Protein AF-0000000086010051 (afdb_homodimer)

Sequence (716 aa):
MVREVDLRSDTVTKPTAAMRMAMAEAVVGDDVYKEDPTANELERRLANFLGKEAAIFVPSGTMGNLSAVMAHCWTRGQEIIIGDQSHMFLYEQGGISQLAGVHVCSFPTREDGTFDLEELKEKIRPRFPESHEPSTGLICIENTNNRCGGRVLPMSYIRELCALARNNDIPVHMDGARIVNASIHCGVPVHEIIKECASISMCLSKGIGAPVGSVVAGSKDFIAKVHRCRKVLGGGMRQIGVLAAAALVALDTAEERLRIDHQRAKKFAQDICSLKSKLITTNPDVVESNMVLLNFPSPSFTSKDFVEKMAEVKKEDGAEVVVKASTWFKNRVRCVLHSDLTQEDLDYAVKKIRSVVMMVREVDLRSDTVTKPTAAMRMAMAEAVVGDDVYKEDPTANELERRLANFLGKEAAIFVPSGTMGNLSAVMAHCWTRGQEIIIGDQSHMFLYEQGGISQLAGVHVCSFPTREDGTFDLEELKEKIRPRFPESHEPSTGLICIENTNNRCGGRVLPMSYIRELCALARNNDIPVHMDGARIVNASIHCGVPVHEIIKECASISMCLSKGIGAPVGSVVAGSKDFIAKVHRCRKVLGGGMRQIGVLAAAALVALDTAEERLRIDHQRAKKFAQDICSLKSKLITTNPDVVESNMVLLNFPSPSFTSKDFVEKMAEVKKEDGAEVVVKASTWFKNRVRCVLHSDLTQEDLDYAVKKIRSVVM

Solvent-accessible surface area (backbone atoms only — not comparable to full-atom values): 34790 Å² total; per-residue (Å²): 129,72,42,77,38,73,23,55,43,30,50,61,34,67,61,48,72,68,23,24,51,33,28,43,65,38,57,64,23,26,38,74,78,70,54,12,61,34,35,51,50,40,23,53,52,48,8,59,58,50,62,34,76,25,38,44,78,29,48,10,53,58,28,26,51,47,23,48,49,37,45,59,41,73,57,83,57,25,23,34,37,33,41,60,56,31,62,72,60,67,74,31,78,44,30,52,41,69,45,54,55,32,46,79,47,70,36,72,49,44,75,55,48,47,59,63,62,70,59,46,66,69,64,64,40,50,85,78,46,60,89,92,48,55,16,49,37,34,37,43,48,47,30,28,15,64,75,47,30,25,16,51,60,54,68,68,57,53,52,52,51,40,50,56,29,55,78,67,74,28,50,33,37,32,44,21,42,41,31,65,44,33,19,62,62,70,71,44,62,48,25,70,76,44,59,74,40,52,30,38,20,36,28,32,24,36,68,34,27,14,40,51,26,14,34,32,32,16,43,57,71,53,44,54,40,26,52,55,41,32,43,48,47,13,44,56,36,32,30,50,5,35,49,28,29,17,37,53,52,24,57,76,48,22,66,65,48,46,51,52,21,29,53,49,27,34,49,50,31,45,56,55,45,68,65,68,38,82,43,49,46,48,60,43,88,64,42,48,18,34,20,41,53,36,37,30,82,34,89,89,44,40,28,66,54,50,40,54,56,35,54,41,73,46,90,83,59,79,43,65,44,30,34,43,52,34,72,40,79,89,43,13,31,42,36,21,46,41,78,77,61,48,72,66,48,50,52,52,47,50,53,48,48,46,62,72,54,96,130,74,42,76,37,74,23,55,42,29,50,61,33,68,61,49,73,66,24,24,51,32,27,41,63,37,59,63,23,27,39,76,76,69,53,12,61,33,35,50,49,40,22,52,52,48,8,59,58,50,63,35,76,25,38,43,78,31,46,9,53,58,29,27,51,48,24,48,49,38,44,60,40,74,57,83,59,26,23,35,37,33,39,60,57,30,62,70,58,66,72,31,81,42,31,51,41,69,45,54,56,32,45,80,48,70,36,72,50,45,75,54,47,47,60,60,62,71,57,46,66,70,64,62,38,50,84,79,46,60,91,90,48,54,17,48,36,34,37,45,49,47,28,28,15,62,76,49,30,26,17,49,60,55,67,68,56,54,51,51,51,39,50,56,28,55,76,66,74,28,49,33,37,32,45,22,41,41,32,65,45,33,18,62,62,69,70,44,61,51,26,70,75,46,58,75,40,51,29,38,22,35,28,31,24,34,68,36,27,13,40,52,25,14,34,31,33,15,42,58,70,53,44,54,40,26,51,55,40,33,43,47,47,12,45,56,37,32,31,49,5,37,48,27,30,17,36,52,53,24,58,77,49,21,67,64,49,45,51,52,21,28,54,48,27,34,50,50,32,45,54,54,44,68,64,69,38,81,43,50,46,47,61,44,87,62,42,48,18,34,20,39,51,38,37,30,81,34,88,90,43,40,26,66,54,50,40,55,57,36,55,41,74,46,89,83,57,80,45,65,44,30,36,43,53,34,72,42,80,89,43,12,29,41,36,22,46,40,81,78,59,48,72,66,48,50,52,53,47,51,52,48,48,45,63,72,55,96

InterPro domains:
  IPR001597 Aromatic amino acid beta-eliminating lya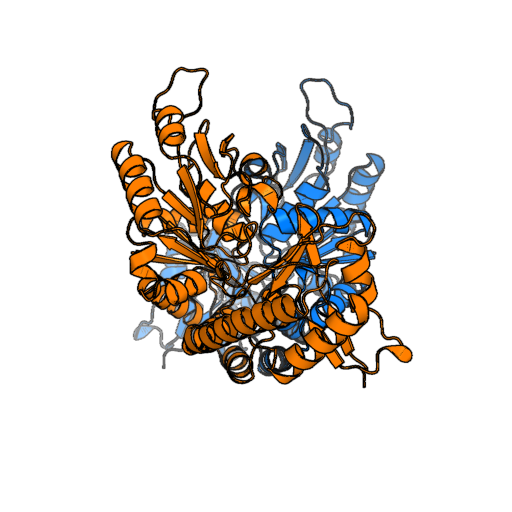se/threonine aldolase [PF01212] (6-293)
  IPR015421 Pyridoxal phosphate-dependent transferase, major domain [G3DSA:3.40.640.10] (4-253)
  IPR015422 Pyridoxal phosphate-dependent transferase, small domain [G3DSA:3.90.1150.10] (255-358)
  IPR015424 Pyridoxal phosphate-dependent transferase [SSF53383] (5-355)
  IPR023603 Low specificity L-threonine aldolase-like [NF041359] (3-354)
  IPR023603 Low specificity L-threonine aldolase-like [PIRSF017617] (3-356)

Foldseek 3Di:
DFAEAEFAAQLVFAFDPQLQVLLVPFQWFFCLVPPGVLQVVLFVVVQVLQVADTKHWFFFLLLQVLLLLLLQCVDAQEAEEEECQACNNPPNVPCSCPPSVHHYDYFHADLLQDGDVVVVLVPAAAPDHPPVHGHYREYEGEALGVQSFRHGDDLVRQVVNLVSCVVRVHAYEYAPQPLLLNCLLVVHRSNSSCVSHQKYKYHLSHLLNQNTIIMIGHYPSSVVSSSVSSVVVPRRDTTCSSSSSSSVVSNVCSNVLFVVLLVLQLVLLVLLCVLVFLQWHWDSVRSSGNKTKIAGPDPVDFLVNLQVQLQDDDPPLVHSYRYHWDAHPPRMIMGGGYNVDDSVSSVSSSSSSSVRRD/DFAEAEFAAQLVFAFDPQLQVLLVPFQWFFCLVPPGVLQVVLFVVVQVLQVAATKHWFFFLLLQVLLLLLLQCVDAQEAEEEECQACNNPPNVPCSCPPSVHHYDYFHADLLQDGDVVVVLVPAAAPDHPPVHGHYREYEGEALGVQSFRHGDDLVRQVVNLVSCVVRVHAYEYAPQPLLLNCLLVVHRSNSSCVSHQKYKYHLSHLLNQNTIIMIGHYPSSVVSSSVSSVVVPRRDTTCSSSSSSSVVSNVCSNVLFVVLLVLQLVLLVLLCVLVFLQWHWDSVRSSGNKTKIAGPDPVDFLVNLQVQLQDDDPPLVHSYRYHWDAHPPRMIMGGGYNVDDSVSSVSSSSSSSVRRD

Organism: Nephila pilipes (NCBI:txid299642)

Structure (mmCIF, N/CA/C/O backbone):
data_AF-0000000086010051-model_v1
#
loop_
_entity.id
_entity.type
_entity.pdbx_description
1 polymer 'Probable low-specificity L-threonine aldolase 2'
#
loop_
_atom_site.group_PDB
_atom_site.id
_atom_site.type_symbol
_atom_site.label_atom_id
_atom_site.label_alt_id
_atom_site.label_comp_id
_atom_site.label_asym_id
_atom_site.label_entity_id
_atom_site.label_seq_id
_atom_site.pdbx_PDB_ins_code
_atom_site.Cartn_x
_atom_site.Cartn_y
_atom_site.Cartn_z
_atom_site.occupancy
_atom_site.B_iso_or_equiv
_atom_site.auth_seq_id
_atom_site.auth_comp_id
_atom_site.auth_asym_id
_atom_site.auth_atom_id
_atom_site.pdbx_PDB_model_num
ATOM 1 N N . MET A 1 1 ? 15.922 -6.039 -34.5 1 71.19 1 MET A N 1
ATOM 2 C CA . MET A 1 1 ? 15.633 -5.867 -33.094 1 71.19 1 MET A CA 1
ATOM 3 C C . MET A 1 1 ? 15.359 -7.215 -32.406 1 71.19 1 MET A C 1
ATOM 5 O O . MET A 1 1 ? 14.672 -8.062 -33 1 71.19 1 MET A O 1
ATOM 9 N N . VAL A 1 2 ? 16.031 -7.461 -31.297 1 87.19 2 VAL A N 1
ATOM 10 C CA . VAL A 1 2 ? 15.93 -8.742 -30.609 1 87.19 2 VAL A CA 1
ATOM 11 C C . VAL A 1 2 ? 14.555 -8.867 -29.953 1 87.19 2 VAL A C 1
ATOM 13 O O . VAL A 1 2 ? 14.102 -7.941 -29.266 1 87.19 2 VAL A O 1
ATOM 16 N N . ARG A 1 3 ? 13.883 -9.93 -30.406 1 91.62 3 ARG A N 1
ATOM 17 C CA . ARG A 1 3 ? 12.57 -10.188 -29.812 1 91.62 3 ARG A CA 1
ATOM 18 C C . ARG A 1 3 ? 12.695 -10.625 -28.359 1 91.62 3 ARG A C 1
ATOM 20 O O . ARG A 1 3 ? 13.562 -11.43 -28.016 1 91.62 3 ARG A O 1
ATOM 27 N N . GLU A 1 4 ? 11.859 -10 -27.484 1 94.75 4 GLU A N 1
ATOM 28 C CA . GLU A 1 4 ? 11.836 -10.375 -26.078 1 94.75 4 GLU A CA 1
ATOM 29 C C . GLU A 1 4 ? 10.531 -11.07 -25.719 1 94.75 4 GLU A C 1
ATOM 31 O O . GLU A 1 4 ? 9.445 -10.57 -26.016 1 94.75 4 GLU A O 1
ATOM 36 N N . VAL A 1 5 ? 10.617 -12.258 -25.219 1 97.25 5 VAL A N 1
ATOM 37 C CA . VAL A 1 5 ? 9.492 -13.031 -24.719 1 97.25 5 VAL A CA 1
ATOM 38 C C . VAL A 1 5 ? 9.617 -13.195 -23.203 1 97.25 5 VAL A C 1
ATOM 40 O O . VAL A 1 5 ? 10.484 -13.922 -22.719 1 97.25 5 VAL A O 1
ATOM 43 N N . ASP A 1 6 ? 8.758 -12.516 -22.453 1 97.69 6 ASP A N 1
ATOM 44 C CA . ASP A 1 6 ? 8.828 -12.531 -20.984 1 97.69 6 ASP A CA 1
ATOM 45 C C . ASP A 1 6 ? 7.836 -13.539 -20.406 1 97.69 6 ASP A C 1
ATOM 47 O O . ASP A 1 6 ? 6.625 -13.305 -20.422 1 97.69 6 ASP A O 1
ATOM 51 N N . LEU A 1 7 ? 8.359 -14.641 -19.859 1 98.19 7 LEU A N 1
ATOM 52 C CA . LEU A 1 7 ? 7.527 -15.703 -19.312 1 98.19 7 LEU A CA 1
ATOM 53 C C . LEU A 1 7 ? 7.648 -15.742 -17.781 1 98.19 7 LEU A C 1
ATOM 55 O O . LEU A 1 7 ? 7.219 -16.719 -17.156 1 98.19 7 LEU A O 1
ATOM 59 N N . ARG A 1 8 ? 8.219 -14.797 -17.188 1 97.25 8 ARG A N 1
ATOM 60 C CA . ARG A 1 8 ? 8.531 -14.805 -15.766 1 97.25 8 ARG A CA 1
ATOM 61 C C . ARG A 1 8 ? 7.25 -14.766 -14.93 1 97.25 8 ARG A C 1
ATOM 63 O O . ARG A 1 8 ? 7.16 -15.43 -13.898 1 97.25 8 ARG A O 1
ATOM 70 N N . SER A 1 9 ? 6.273 -13.828 -15.305 1 97.5 9 SER A N 1
ATOM 71 C CA . SER A 1 9 ? 5.078 -13.594 -14.5 1 97.5 9 SER A CA 1
ATOM 72 C C . SER A 1 9 ? 4.004 -12.867 -15.305 1 97.5 9 SER A C 1
ATOM 74 O O . SER A 1 9 ? 4.316 -12.125 -16.234 1 97.5 9 SER A O 1
ATOM 76 N N . ASP A 1 10 ? 2.795 -13.078 -14.891 1 97.12 10 ASP A N 1
ATOM 77 C CA . ASP A 1 10 ? 1.71 -12.328 -15.516 1 97.12 10 ASP A CA 1
ATOM 78 C C . ASP A 1 10 ? 1.608 -10.922 -14.938 1 97.12 10 ASP A C 1
ATOM 80 O O . ASP A 1 10 ? 0.828 -10.102 -15.422 1 97.12 10 ASP A O 1
ATOM 84 N N . THR A 1 11 ? 2.424 -10.539 -13.969 1 95.44 11 THR A N 1
ATOM 85 C CA . THR A 1 11 ? 2.49 -9.195 -13.422 1 95.44 11 THR A CA 1
ATOM 86 C C . THR A 1 11 ? 3.182 -8.242 -14.391 1 95.44 11 THR A C 1
ATOM 88 O O . THR A 1 11 ? 3.109 -7.023 -14.234 1 95.44 11 THR A O 1
ATOM 91 N N . VAL A 1 12 ? 3.807 -8.75 -15.43 1 95.75 12 VAL A N 1
ATOM 92 C CA . VAL A 1 12 ? 4.539 -7.906 -16.375 1 95.75 12 VAL A CA 1
ATOM 93 C C . VAL A 1 12 ? 3.584 -7.359 -17.422 1 95.75 12 VAL A C 1
ATOM 95 O O . VAL A 1 12 ? 3.951 -6.473 -18.203 1 95.75 12 VAL A O 1
ATOM 98 N N . THR A 1 13 ? 2.355 -7.895 -17.406 1 96 13 THR A N 1
ATOM 99 C CA . THR A 1 13 ? 1.363 -7.434 -18.375 1 96 13 THR A CA 1
ATOM 100 C C . THR A 1 13 ? 1.133 -5.934 -18.25 1 96 13 THR A C 1
ATOM 102 O O . THR A 1 13 ? 0.896 -5.43 -17.141 1 96 13 THR A O 1
ATOM 105 N N . LYS A 1 14 ? 1.181 -5.25 -19.312 1 96.56 14 LYS A N 1
ATOM 106 C CA . LYS A 1 14 ? 0.982 -3.801 -19.297 1 96.56 14 LYS A CA 1
ATOM 107 C C . LYS A 1 14 ? -0.484 -3.445 -19.531 1 96.56 14 LYS A C 1
ATOM 109 O O . LYS A 1 14 ? -1.213 -4.188 -20.188 1 96.56 14 LYS A O 1
ATOM 114 N N . PRO A 1 15 ? -0.908 -2.301 -18.938 1 96.62 15 PRO A N 1
ATOM 115 C CA . PRO A 1 15 ? -2.299 -1.902 -19.172 1 96.62 15 PRO A CA 1
ATOM 116 C C . PRO A 1 15 ? -2.604 -1.623 -20.641 1 96.62 15 PRO A C 1
ATOM 118 O O . PRO A 1 15 ? -1.769 -1.057 -21.344 1 96.62 15 PRO A O 1
ATOM 121 N N . THR A 1 16 ? -3.791 -2.006 -21.094 1 96.94 16 THR A N 1
ATOM 122 C CA . THR A 1 16 ? -4.238 -1.788 -22.469 1 96.94 16 THR A CA 1
ATOM 123 C C . THR A 1 16 ? -4.539 -0.312 -22.703 1 96.94 16 THR A C 1
ATOM 125 O O . THR A 1 16 ? -4.602 0.478 -21.766 1 96.94 16 THR A O 1
ATOM 128 N N . ALA A 1 17 ? -4.746 0.006 -24 1 97.12 17 ALA A N 1
ATOM 129 C CA . ALA A 1 17 ? -5.125 1.373 -24.344 1 97.12 17 ALA A CA 1
ATOM 130 C C . ALA A 1 17 ? -6.43 1.771 -23.656 1 97.12 17 ALA A C 1
ATOM 132 O O . ALA A 1 17 ? -6.578 2.91 -23.203 1 97.12 17 ALA A O 1
ATOM 133 N N . ALA A 1 18 ? -7.359 0.844 -23.609 1 97.88 18 ALA A N 1
ATOM 134 C CA . ALA A 1 18 ? -8.648 1.113 -22.969 1 97.88 18 ALA A CA 1
ATOM 135 C C . ALA A 1 18 ? -8.469 1.375 -21.469 1 97.88 18 ALA A C 1
ATOM 137 O O . ALA A 1 18 ? -9.125 2.258 -20.906 1 97.88 18 ALA A O 1
ATOM 138 N N . MET A 1 19 ? -7.668 0.617 -20.812 1 97.81 19 MET A N 1
ATOM 139 C CA . MET A 1 19 ? -7.379 0.825 -19.406 1 97.81 19 MET A CA 1
ATOM 140 C C . MET A 1 19 ? -6.734 2.188 -19.172 1 97.81 19 MET A C 1
ATOM 142 O O . MET A 1 19 ? -7.086 2.895 -18.234 1 97.81 19 MET A O 1
ATOM 146 N N . ARG A 1 20 ? -5.738 2.498 -20.062 1 98.06 20 ARG A N 1
ATOM 147 C CA . ARG A 1 20 ? -5.027 3.768 -19.969 1 98.06 20 ARG A CA 1
ATOM 148 C C . ARG A 1 20 ? -5.988 4.945 -20.109 1 98.06 20 ARG A C 1
ATOM 150 O O . ARG A 1 20 ? -5.914 5.914 -19.359 1 98.06 20 ARG A O 1
ATOM 157 N N . MET A 1 21 ? -6.875 4.898 -21.031 1 98.06 21 MET A N 1
ATOM 158 C CA . MET A 1 21 ? -7.871 5.945 -21.234 1 98.06 21 MET A CA 1
ATOM 159 C C . MET A 1 21 ? -8.812 6.039 -20.047 1 98.06 21 MET A C 1
ATOM 161 O O . MET A 1 21 ? -9.18 7.141 -19.625 1 98.06 21 MET A O 1
ATOM 165 N N . ALA A 1 22 ? -9.234 4.906 -19.516 1 98.19 22 ALA A N 1
ATOM 166 C CA . ALA A 1 22 ? -10.109 4.887 -18.344 1 98.19 22 ALA A CA 1
ATOM 167 C C . ALA A 1 22 ? -9.453 5.582 -17.156 1 98.19 22 ALA A C 1
ATOM 169 O O . ALA A 1 22 ? -10.117 6.301 -16.406 1 98.19 22 ALA A O 1
ATOM 170 N N . MET A 1 23 ? -8.18 5.379 -16.969 1 97.81 23 MET A N 1
ATOM 171 C CA . MET A 1 23 ? -7.445 6.035 -15.898 1 97.81 23 MET A CA 1
ATOM 172 C C . MET A 1 23 ? -7.465 7.551 -16.062 1 97.81 23 MET A C 1
ATOM 174 O O . MET A 1 23 ? -7.699 8.289 -15.109 1 97.81 23 MET A O 1
ATOM 178 N N . ALA A 1 24 ? -7.234 7.965 -17.281 1 97.31 24 ALA A N 1
ATOM 179 C CA . ALA A 1 24 ? -7.152 9.398 -17.578 1 97.31 24 ALA A CA 1
ATOM 180 C C . ALA A 1 24 ? -8.492 10.086 -17.344 1 97.31 24 ALA A C 1
ATOM 182 O O . ALA A 1 24 ? -8.539 11.242 -16.922 1 97.31 24 ALA A O 1
ATOM 183 N N . GLU A 1 25 ? -9.555 9.352 -17.484 1 97.56 25 GLU A N 1
ATOM 184 C CA . GLU A 1 25 ? -10.883 9.961 -17.484 1 97.56 25 GLU A CA 1
ATOM 185 C C . GLU A 1 25 ? -11.617 9.664 -16.172 1 97.56 25 GLU A C 1
ATOM 187 O O . GLU A 1 25 ? -12.734 10.133 -15.961 1 97.56 25 GLU A O 1
ATOM 192 N N . ALA A 1 26 ? -11.016 8.961 -15.352 1 97.88 26 ALA A N 1
ATOM 193 C CA . ALA A 1 26 ? -11.672 8.469 -14.148 1 97.88 26 ALA A CA 1
ATOM 194 C C . ALA A 1 26 ? -12.234 9.625 -13.328 1 97.88 26 ALA A C 1
ATOM 196 O O . ALA A 1 26 ? -11.555 10.633 -13.109 1 97.88 26 ALA A O 1
ATOM 197 N N . VAL A 1 27 ? -13.5 9.523 -12.898 1 97.75 27 VAL A N 1
ATOM 198 C CA . VAL A 1 27 ? -14.031 10.414 -11.867 1 97.75 27 VAL A CA 1
ATOM 199 C C . VAL A 1 27 ? -13.5 10 -10.5 1 97.75 27 VAL A C 1
ATOM 201 O O . VAL A 1 27 ? -13.68 8.859 -10.07 1 97.75 27 VAL A O 1
ATOM 204 N N . VAL A 1 28 ? -12.828 10.977 -9.852 1 97.19 28 VAL A N 1
ATOM 205 C CA . VAL A 1 28 ? -12.125 10.586 -8.633 1 97.19 28 VAL A CA 1
ATOM 206 C C . VAL A 1 28 ? -12.594 11.445 -7.461 1 97.19 28 VAL A C 1
ATOM 208 O O . VAL A 1 28 ? -13.273 12.453 -7.656 1 97.19 28 VAL A O 1
ATOM 211 N N . GLY A 1 29 ? -12.367 11.008 -6.281 1 95.19 29 GLY A N 1
ATOM 212 C CA . GLY A 1 29 ? -12.461 11.633 -4.973 1 95.19 29 GLY A CA 1
ATOM 213 C C . GLY A 1 29 ? -11.492 11.047 -3.961 1 95.19 29 GLY A C 1
ATOM 214 O O . GLY A 1 29 ? -10.617 10.258 -4.32 1 95.19 29 GLY A O 1
ATOM 215 N N . ASP A 1 30 ? -11.609 11.5 -2.785 1 94.62 30 ASP A N 1
ATOM 216 C CA . ASP A 1 30 ? -10.742 10.984 -1.73 1 94.62 30 ASP A CA 1
ATOM 217 C C . ASP A 1 30 ? -11.289 9.68 -1.158 1 94.62 30 ASP A C 1
ATOM 219 O O . ASP A 1 30 ? -12.312 9.68 -0.463 1 94.62 30 ASP A O 1
ATOM 223 N N . ASP A 1 31 ? -10.539 8.602 -1.37 1 94.94 31 ASP A N 1
ATOM 224 C CA . ASP A 1 31 ? -10.977 7.277 -0.954 1 94.94 31 ASP A CA 1
ATOM 225 C C . ASP A 1 31 ? -10.93 7.133 0.566 1 94.94 31 ASP A C 1
ATOM 227 O O . ASP A 1 31 ? -11.711 6.375 1.148 1 94.94 31 ASP A O 1
ATOM 231 N N . VAL A 1 32 ? -9.984 7.781 1.217 1 92.19 32 VAL A N 1
ATOM 232 C CA . VAL A 1 32 ? -9.906 7.711 2.672 1 92.19 32 VAL A CA 1
ATOM 233 C C . VAL A 1 32 ? -11.195 8.258 3.287 1 92.19 32 VAL A C 1
ATOM 235 O O . VAL A 1 32 ? -11.648 7.762 4.32 1 92.19 32 VAL A O 1
ATOM 238 N N . TYR A 1 33 ? -11.852 9.242 2.604 1 91.69 33 TYR A N 1
ATOM 239 C CA . TYR A 1 33 ? -13.164 9.75 3.002 1 91.69 33 TYR A CA 1
ATOM 240 C C . TYR A 1 33 ? -14.281 8.875 2.443 1 91.69 33 TYR A C 1
ATOM 242 O O . TYR A 1 33 ? -15.461 9.148 2.666 1 91.69 33 TYR A O 1
ATOM 250 N N . LYS A 1 34 ? -13.914 7.828 1.683 1 94.56 34 LYS A N 1
ATOM 251 C CA . LYS A 1 34 ? -14.852 6.961 0.971 1 94.56 34 LYS A CA 1
ATOM 252 C C . LYS A 1 34 ? -15.711 7.758 -0.001 1 94.56 34 LYS A C 1
ATOM 254 O O . LYS A 1 34 ? -16.906 7.488 -0.149 1 94.56 34 LYS A O 1
ATOM 259 N N . GLU A 1 35 ? -15.117 8.781 -0.623 1 95.81 35 GLU A N 1
ATOM 260 C CA . GLU A 1 35 ? -15.828 9.68 -1.531 1 95.81 35 GLU A CA 1
ATOM 261 C C . GLU A 1 35 ? -15.312 9.531 -2.963 1 95.81 35 GLU A C 1
ATOM 263 O O . GLU A 1 35 ? -15.57 10.391 -3.811 1 95.81 35 GLU A O 1
ATOM 268 N N . ASP A 1 36 ? -14.555 8.516 -3.268 1 97.62 36 ASP A N 1
ATOM 269 C CA . ASP A 1 36 ? -14.141 8.219 -4.633 1 97.62 36 ASP A CA 1
ATOM 270 C C . ASP A 1 36 ? -15.164 7.34 -5.344 1 97.62 36 ASP A C 1
ATOM 272 O O . ASP A 1 36 ? -15.258 6.141 -5.066 1 97.62 36 ASP A O 1
ATOM 276 N N . PRO A 1 37 ? -15.891 7.863 -6.203 1 97.81 37 PRO A N 1
ATOM 277 C CA . PRO A 1 37 ? -17 7.102 -6.777 1 97.81 37 PRO A CA 1
ATOM 278 C C . PRO A 1 37 ? -16.531 5.926 -7.633 1 97.81 37 PRO A C 1
ATOM 280 O O . PRO A 1 37 ? -17.188 4.879 -7.664 1 97.81 37 PRO A O 1
ATOM 283 N N . THR A 1 38 ? -15.438 6.094 -8.336 1 98.5 38 THR A N 1
ATOM 284 C CA . THR A 1 38 ? -14.922 5.02 -9.18 1 98.5 38 THR A CA 1
ATOM 285 C C . THR A 1 38 ? -14.406 3.859 -8.336 1 98.5 38 THR A C 1
ATOM 287 O O . THR A 1 38 ? -14.641 2.693 -8.664 1 98.5 38 THR A O 1
ATOM 290 N N . ALA A 1 39 ? -13.719 4.184 -7.242 1 98.31 39 ALA A N 1
ATOM 291 C CA . ALA A 1 39 ? -13.281 3.15 -6.309 1 98.31 39 ALA A CA 1
ATOM 292 C C . ALA A 1 39 ? -14.477 2.41 -5.715 1 98.31 39 ALA A C 1
ATOM 294 O O . ALA A 1 39 ? -14.461 1.181 -5.605 1 98.31 39 ALA A O 1
ATOM 295 N N . ASN A 1 40 ? -15.453 3.148 -5.328 1 98.56 40 ASN A N 1
ATOM 296 C CA . ASN A 1 40 ? -16.656 2.555 -4.758 1 98.56 40 ASN A CA 1
ATOM 297 C C . ASN A 1 40 ? -17.344 1.62 -5.746 1 98.56 40 ASN A C 1
ATOM 299 O O . ASN A 1 40 ? -17.844 0.56 -5.363 1 98.56 40 ASN A O 1
ATOM 303 N N . GLU A 1 41 ? -17.391 2.035 -6.957 1 98.62 41 GLU A N 1
ATOM 304 C CA . GLU A 1 41 ? -17.984 1.201 -7.992 1 98.62 41 GLU A CA 1
ATOM 305 C C . GLU A 1 41 ? -17.203 -0.097 -8.18 1 98.62 41 GLU A C 1
ATOM 307 O O . GLU A 1 41 ? -17.797 -1.169 -8.328 1 98.62 41 GLU A O 1
ATOM 312 N N . LEU A 1 42 ? -15.922 -0.017 -8.195 1 98.75 42 LEU A N 1
ATOM 313 C CA . LEU A 1 42 ? -15.102 -1.219 -8.32 1 98.75 42 LEU A CA 1
ATOM 314 C C . LEU A 1 42 ? -15.375 -2.182 -7.168 1 98.75 42 LEU A C 1
ATOM 316 O O . LEU A 1 42 ? -15.539 -3.385 -7.383 1 98.75 42 LEU A O 1
ATOM 320 N N . GLU A 1 43 ? -15.375 -1.646 -5.941 1 98.75 43 GLU A N 1
ATOM 321 C CA . GLU A 1 43 ? -15.609 -2.475 -4.762 1 98.75 43 GLU A CA 1
ATOM 322 C C . GLU A 1 43 ? -16.969 -3.145 -4.816 1 98.75 43 GLU A C 1
ATOM 324 O O . GLU A 1 43 ? -17.109 -4.324 -4.484 1 98.75 43 GLU A O 1
ATOM 329 N N . ARG A 1 44 ? -17.938 -2.4 -5.227 1 98.62 44 ARG A N 1
ATOM 330 C CA . ARG A 1 44 ? -19.281 -2.955 -5.367 1 98.62 44 ARG A CA 1
ATOM 331 C C . ARG A 1 44 ? -19.297 -4.086 -6.391 1 98.62 44 ARG A C 1
ATOM 333 O O . ARG A 1 44 ? -19.844 -5.16 -6.125 1 98.62 44 ARG A O 1
ATOM 340 N N . ARG A 1 45 ? -18.766 -3.895 -7.52 1 98.62 45 ARG A N 1
ATOM 341 C CA . ARG A 1 45 ? -18.75 -4.883 -8.586 1 98.62 45 ARG A CA 1
ATOM 342 C C . ARG A 1 45 ? -17.984 -6.137 -8.164 1 98.62 45 ARG A C 1
ATOM 344 O O . ARG A 1 45 ? -18.391 -7.254 -8.508 1 98.62 45 ARG A O 1
ATOM 351 N N . LEU A 1 46 ? -16.938 -5.945 -7.512 1 98.75 46 LEU A N 1
ATOM 352 C CA . LEU A 1 46 ? -16.109 -7.086 -7.125 1 98.75 46 LEU A CA 1
ATOM 353 C C . LEU A 1 46 ? -16.781 -7.879 -6.004 1 98.75 46 LEU A C 1
ATOM 355 O O . LEU A 1 46 ? -16.641 -9.102 -5.941 1 98.75 46 LEU A O 1
ATOM 359 N N . ALA A 1 47 ? -17.422 -7.152 -5.059 1 98.81 47 ALA A N 1
ATOM 360 C CA . ALA A 1 47 ? -18.203 -7.875 -4.062 1 98.81 47 ALA A CA 1
ATOM 361 C C . ALA A 1 47 ? -19.219 -8.805 -4.727 1 98.81 47 ALA A C 1
ATOM 363 O O . ALA A 1 47 ? -19.344 -9.969 -4.348 1 98.81 47 ALA A O 1
ATOM 364 N N . ASN A 1 48 ? -19.891 -8.305 -5.742 1 98.56 48 ASN A N 1
ATOM 365 C CA . ASN A 1 48 ? -20.859 -9.094 -6.477 1 98.56 48 ASN A CA 1
ATOM 366 C C . ASN A 1 48 ? -20.203 -10.227 -7.254 1 98.56 48 ASN A C 1
ATOM 368 O O . ASN A 1 48 ? -20.688 -11.359 -7.238 1 98.56 48 ASN A O 1
ATOM 372 N N . PHE A 1 49 ? -19.188 -9.945 -7.938 1 98.44 49 PHE A N 1
ATOM 373 C CA . PHE A 1 49 ? -18.438 -10.898 -8.742 1 98.44 49 PHE A CA 1
ATOM 374 C C . PHE A 1 49 ? -17.969 -12.078 -7.895 1 98.44 49 PHE A C 1
ATOM 376 O O . PHE A 1 49 ? -18 -13.227 -8.344 1 98.44 49 PHE A O 1
ATOM 383 N N . LEU A 1 50 ? -17.562 -11.781 -6.621 1 98.69 50 LEU A N 1
ATOM 384 C CA . LEU A 1 50 ? -17 -12.789 -5.723 1 98.69 50 LEU A CA 1
ATOM 385 C C . LEU A 1 50 ? -18.078 -13.391 -4.836 1 98.69 50 LEU A C 1
ATOM 387 O O . LEU A 1 50 ? -17.812 -14.32 -4.07 1 98.69 50 LEU A O 1
ATOM 391 N N . GLY A 1 51 ? -19.281 -12.883 -4.945 1 98.5 51 GLY A N 1
ATOM 392 C CA . GLY A 1 51 ? -20.391 -13.406 -4.168 1 98.5 51 GLY A CA 1
ATOM 393 C C . GLY A 1 51 ? -20.266 -13.125 -2.682 1 98.5 51 GLY A C 1
ATOM 394 O O . GLY A 1 51 ? -20.594 -13.977 -1.852 1 98.5 51 GLY A O 1
ATOM 395 N N . LYS A 1 52 ? -19.719 -12.016 -2.322 1 98.88 52 LYS A N 1
ATOM 396 C CA . LYS A 1 52 ? -19.562 -11.609 -0.93 1 98.88 52 LYS A CA 1
ATOM 397 C C . LYS A 1 52 ? -20.328 -10.328 -0.632 1 98.88 52 LYS A C 1
ATOM 399 O O . LYS A 1 52 ? -20.797 -9.648 -1.551 1 98.88 52 LYS A O 1
ATOM 404 N N . GLU A 1 53 ? -20.469 -9.977 0.604 1 98.81 53 GLU A N 1
ATOM 405 C CA . GLU A 1 53 ? -21.281 -8.828 1.01 1 98.81 53 GLU A CA 1
ATOM 406 C C . GLU A 1 53 ? -20.562 -7.512 0.691 1 98.81 53 GLU A C 1
ATOM 408 O O . GLU A 1 53 ? -21.219 -6.516 0.359 1 98.81 53 GLU A O 1
ATOM 413 N N . ALA A 1 54 ? -19.281 -7.496 0.83 1 98.88 54 ALA A N 1
ATOM 414 C CA . ALA A 1 54 ? -18.484 -6.277 0.646 1 98.88 54 ALA A CA 1
ATOM 415 C C . ALA A 1 54 ? -17.078 -6.609 0.178 1 98.88 54 ALA A C 1
ATOM 417 O O . ALA A 1 54 ? -16.609 -7.746 0.318 1 98.88 54 ALA A O 1
ATOM 418 N N . ALA A 1 55 ? -16.484 -5.676 -0.401 1 98.88 55 ALA A N 1
ATOM 419 C CA . ALA A 1 55 ? -15.094 -5.762 -0.846 1 98.88 55 ALA A CA 1
ATOM 420 C C . ALA A 1 55 ? -14.367 -4.441 -0.63 1 98.88 55 ALA A C 1
ATOM 422 O O . ALA A 1 55 ? -14.992 -3.389 -0.506 1 98.88 55 ALA A O 1
ATOM 423 N N . ILE A 1 56 ? -13.062 -4.496 -0.578 1 98.88 56 ILE A N 1
ATOM 424 C CA . ILE A 1 56 ? -12.258 -3.291 -0.391 1 98.88 56 ILE A CA 1
ATOM 425 C C . ILE A 1 56 ? -10.969 -3.396 -1.201 1 98.88 56 ILE A C 1
ATOM 427 O O . ILE A 1 56 ? -10.359 -4.465 -1.271 1 98.88 56 ILE A O 1
ATOM 431 N N . PHE A 1 57 ? -10.625 -2.303 -1.877 1 98.81 57 PHE A N 1
ATOM 432 C CA . PHE A 1 57 ? -9.391 -2.203 -2.643 1 98.81 57 PHE A CA 1
ATOM 433 C C . PHE A 1 57 ? -8.188 -2.066 -1.715 1 98.81 57 PHE A C 1
ATOM 435 O O . PHE A 1 57 ? -8.234 -1.321 -0.733 1 98.81 57 PHE A O 1
ATOM 442 N N . VAL A 1 58 ? -7.113 -2.811 -1.974 1 98.81 58 VAL A N 1
ATOM 443 C CA . VAL A 1 58 ? -5.844 -2.699 -1.257 1 98.81 58 VAL A CA 1
ATOM 444 C C . VAL A 1 58 ? -4.695 -2.594 -2.254 1 98.81 58 VAL A C 1
ATOM 446 O O . VAL A 1 58 ? -4.828 -2.994 -3.412 1 98.81 58 VAL A O 1
ATOM 449 N N . PRO A 1 59 ? -3.557 -2.086 -1.834 1 98.44 59 PRO A N 1
ATOM 450 C CA . PRO A 1 59 ? -2.455 -1.827 -2.766 1 98.44 59 PRO A CA 1
ATOM 451 C C . PRO A 1 59 ? -1.891 -3.105 -3.381 1 98.44 59 PRO A C 1
ATOM 453 O O . PRO A 1 59 ? -1.363 -3.078 -4.496 1 98.44 59 PRO A O 1
ATOM 456 N N . SER A 1 60 ? -1.904 -4.223 -2.666 1 98.5 60 SER A N 1
ATOM 457 C CA . SER A 1 60 ? -1.24 -5.434 -3.141 1 98.5 60 SER A CA 1
ATOM 458 C C . SER A 1 60 ? -1.892 -6.684 -2.562 1 98.5 60 SER A C 1
ATOM 460 O O . SER A 1 60 ? -2.691 -6.602 -1.629 1 98.5 60 SER A O 1
ATOM 462 N N . GLY A 1 61 ? -1.524 -7.789 -3.178 1 98.31 61 GLY A N 1
ATOM 463 C CA . GLY A 1 61 ? -1.976 -9.062 -2.645 1 98.31 61 GLY A CA 1
ATOM 464 C C . GLY A 1 61 ? -1.425 -9.359 -1.263 1 98.31 61 GLY A C 1
ATOM 465 O O . GLY A 1 61 ? -2.121 -9.93 -0.421 1 98.31 61 GLY A O 1
ATOM 466 N N . THR A 1 62 ? -0.174 -8.992 -1.03 1 98.44 62 THR A N 1
ATOM 467 C CA . THR A 1 62 ? 0.445 -9.195 0.276 1 98.44 62 THR A CA 1
ATOM 468 C C . THR A 1 62 ? -0.354 -8.484 1.366 1 98.44 62 THR A C 1
ATOM 470 O O . THR A 1 62 ? -0.642 -9.078 2.412 1 98.44 62 THR A O 1
ATOM 473 N N . MET A 1 63 ? -0.738 -7.254 1.125 1 98.75 63 MET A N 1
ATOM 474 C CA . MET A 1 63 ? -1.537 -6.551 2.123 1 98.75 63 MET A CA 1
ATOM 475 C C . MET A 1 63 ? -2.92 -7.18 2.258 1 98.75 63 MET A C 1
ATOM 477 O O . MET A 1 63 ? -3.48 -7.223 3.354 1 98.75 63 MET A O 1
ATOM 481 N N . GLY A 1 64 ? -3.475 -7.586 1.109 1 98.81 64 GLY A N 1
ATOM 482 C CA . GLY A 1 64 ? -4.773 -8.234 1.166 1 98.81 64 GLY A CA 1
ATOM 483 C C . GLY A 1 64 ? -4.805 -9.43 2.102 1 98.81 64 GLY A C 1
ATOM 484 O O . GLY A 1 64 ? -5.668 -9.516 2.977 1 98.81 64 GLY A O 1
ATOM 485 N N . ASN A 1 65 ? -3.854 -10.32 1.97 1 98.81 65 ASN A N 1
ATOM 486 C CA . ASN A 1 65 ? -3.773 -11.508 2.812 1 98.81 65 ASN A CA 1
ATOM 487 C C . ASN A 1 65 ? -3.449 -11.148 4.262 1 98.81 65 ASN A C 1
ATOM 489 O O . ASN A 1 65 ? -4.055 -11.688 5.188 1 98.81 65 ASN A O 1
ATOM 493 N N . LEU A 1 66 ? -2.492 -10.242 4.449 1 98.81 66 LEU A N 1
ATOM 494 C CA . LEU A 1 66 ? -2.082 -9.859 5.793 1 98.81 66 LEU A CA 1
ATOM 495 C C . LEU A 1 66 ? -3.242 -9.219 6.555 1 98.81 66 LEU A C 1
ATOM 497 O O . LEU A 1 66 ? -3.488 -9.555 7.715 1 98.81 66 LEU A O 1
ATOM 501 N N . SER A 1 67 ? -3.953 -8.297 5.883 1 98.81 67 SER A N 1
ATOM 502 C CA . SER A 1 67 ? -5.078 -7.629 6.531 1 98.81 67 SER A CA 1
ATOM 503 C C . SER A 1 67 ? -6.207 -8.609 6.824 1 98.81 67 SER A C 1
ATOM 505 O O . SER A 1 67 ? -6.914 -8.469 7.824 1 98.81 67 SER A O 1
ATOM 507 N N . ALA A 1 68 ? -6.387 -9.602 5.961 1 98.88 68 ALA A N 1
ATOM 508 C CA . ALA A 1 68 ? -7.391 -10.633 6.211 1 98.88 68 ALA A CA 1
ATOM 509 C C . ALA A 1 68 ? -7.051 -11.438 7.457 1 98.88 68 ALA A C 1
ATOM 511 O O . ALA A 1 68 ? -7.918 -11.703 8.297 1 98.88 68 ALA A O 1
ATOM 512 N N . VAL A 1 69 ? -5.797 -11.836 7.574 1 98.81 69 VAL A N 1
ATOM 513 C CA . VAL A 1 69 ? -5.359 -12.586 8.75 1 98.81 69 VAL A CA 1
ATOM 514 C C . VAL A 1 69 ? -5.566 -11.742 10.008 1 98.81 69 VAL A C 1
ATOM 516 O O . VAL A 1 69 ? -6.094 -12.227 11.008 1 98.81 69 VAL A O 1
ATOM 519 N N . MET A 1 70 ? -5.152 -10.477 9.938 1 98.62 70 MET A N 1
ATOM 520 C CA . MET A 1 70 ? -5.301 -9.578 11.078 1 98.62 70 MET A CA 1
ATOM 521 C C . MET A 1 70 ? -6.77 -9.422 11.461 1 98.62 70 MET A C 1
ATOM 523 O O . MET A 1 70 ? -7.102 -9.383 12.648 1 98.62 70 MET A O 1
ATOM 527 N N . ALA A 1 71 ? -7.609 -9.344 10.469 1 98.69 71 ALA A N 1
ATOM 528 C CA . ALA A 1 71 ? -9.031 -9.109 10.703 1 98.69 71 ALA A CA 1
ATOM 529 C C . ALA A 1 71 ? -9.703 -10.344 11.297 1 98.69 71 ALA A C 1
ATOM 531 O O . ALA A 1 71 ? -10.625 -10.219 12.109 1 98.69 71 ALA A O 1
ATOM 532 N N . HIS A 1 72 ? -9.289 -11.523 10.852 1 98.62 72 HIS A N 1
ATOM 533 C CA . HIS A 1 72 ? -9.859 -12.75 11.383 1 98.62 72 HIS A CA 1
ATOM 534 C C . HIS A 1 72 ? -9.297 -13.078 12.758 1 98.62 72 HIS A C 1
ATOM 536 O O . HIS A 1 72 ? -10.008 -13.578 13.625 1 98.62 72 HIS A O 1
ATOM 542 N N . CYS A 1 73 ? -7.984 -12.883 12.906 1 97.62 73 CYS A N 1
ATOM 543 C CA . CYS A 1 73 ? -7.305 -13.133 14.172 1 97.62 73 CYS A CA 1
ATOM 544 C C . CYS A 1 73 ? -7.148 -11.844 14.969 1 97.62 73 CYS A C 1
ATOM 546 O O . CYS A 1 73 ? -6.027 -11.391 15.219 1 97.62 73 CYS A O 1
ATOM 548 N N . TRP A 1 74 ? -8.188 -11.391 15.531 1 94.38 74 TRP A N 1
ATOM 549 C CA . TRP A 1 74 ? -8.328 -10.055 16.094 1 94.38 74 TRP A CA 1
ATOM 550 C C . TRP A 1 74 ? -7.793 -10.008 17.516 1 94.38 74 TRP A C 1
ATOM 552 O O . TRP A 1 74 ? -7.57 -8.922 18.062 1 94.38 74 TRP A O 1
ATOM 562 N N . THR A 1 75 ? -7.562 -11.164 18.094 1 92.62 75 THR A N 1
ATOM 563 C CA . THR A 1 75 ? -7.082 -11.219 19.469 1 92.62 75 THR A CA 1
ATOM 564 C C . THR A 1 75 ? -5.742 -11.945 19.547 1 92.62 75 THR A C 1
ATOM 566 O O . THR A 1 75 ? -5.375 -12.68 18.625 1 92.62 75 THR A O 1
ATOM 569 N N . ARG A 1 76 ? -4.984 -11.781 20.594 1 91.75 76 ARG A N 1
ATOM 570 C CA . ARG A 1 76 ? -3.701 -12.445 20.828 1 91.75 76 ARG A CA 1
ATOM 571 C C . ARG A 1 76 ? -3.893 -13.938 21.062 1 91.75 76 ARG A C 1
ATOM 573 O O . ARG A 1 76 ? -4.977 -14.375 21.469 1 91.75 76 ARG A O 1
ATOM 580 N N . GLY A 1 77 ? -2.842 -14.742 20.781 1 93.88 77 GLY A N 1
ATOM 581 C CA . GLY A 1 77 ? -2.811 -16.141 21.172 1 93.88 77 GLY A CA 1
ATOM 582 C C . GLY A 1 77 ? -3.465 -17.062 20.156 1 93.88 77 GLY A C 1
ATOM 583 O O . GLY A 1 77 ? -3.877 -18.172 20.484 1 93.88 77 GLY A O 1
ATOM 584 N N . GLN A 1 78 ? -3.572 -16.484 18.875 1 96.31 78 GLN A N 1
ATOM 585 C CA . GLN A 1 78 ? -4.211 -17.328 17.875 1 96.31 78 GLN A CA 1
ATOM 586 C C . GLN A 1 78 ? -3.186 -17.859 16.875 1 96.31 78 GLN A C 1
ATOM 588 O O . GLN A 1 78 ? -2.066 -17.344 16.797 1 96.31 78 GLN A O 1
ATOM 593 N N . GLU A 1 79 ? -3.617 -18.906 16.172 1 97.56 79 GLU A N 1
ATOM 594 C CA . GLU A 1 79 ? -2.814 -19.438 15.07 1 97.56 79 GLU A CA 1
ATOM 595 C C . GLU A 1 79 ? -3.646 -19.609 13.805 1 97.56 79 GLU A C 1
ATOM 597 O O . GLU A 1 79 ? -4.875 -19.672 13.867 1 97.56 79 GLU A O 1
ATOM 602 N N . ILE A 1 80 ? -2.941 -19.609 12.688 1 98.44 80 ILE A N 1
ATOM 603 C CA . ILE A 1 80 ? -3.582 -19.984 11.43 1 98.44 80 ILE A CA 1
ATOM 604 C C . ILE A 1 80 ? -3.033 -21.328 10.961 1 98.44 80 ILE A C 1
ATOM 606 O O . ILE A 1 80 ? -1.919 -21.719 11.32 1 98.44 80 ILE A O 1
ATOM 610 N N . ILE A 1 81 ? -3.859 -22.016 10.211 1 98.19 81 ILE A N 1
ATOM 611 C CA . ILE A 1 81 ? -3.443 -23.234 9.523 1 98.19 81 ILE A CA 1
ATOM 612 C C . ILE A 1 81 ? -3.283 -22.938 8.031 1 98.19 81 ILE A C 1
ATOM 614 O O . ILE A 1 81 ? -4.168 -22.359 7.406 1 98.19 81 ILE A O 1
ATOM 618 N N . ILE A 1 82 ? -2.17 -23.375 7.461 1 98.19 82 ILE A N 1
ATOM 619 C CA . ILE A 1 82 ? -1.888 -23.016 6.074 1 98.19 82 ILE A CA 1
ATOM 620 C C . ILE A 1 82 ? -0.955 -24.062 5.457 1 98.19 82 ILE A C 1
ATOM 622 O O . ILE A 1 82 ? -0.25 -24.781 6.172 1 98.19 82 ILE A O 1
ATOM 626 N N . GLY A 1 83 ? -0.991 -24.219 4.156 1 97.88 83 GLY A N 1
ATOM 627 C CA . GLY A 1 83 ? -0.025 -25.062 3.475 1 97.88 83 GLY A CA 1
ATOM 628 C C . GLY A 1 83 ? 1.365 -24.453 3.42 1 97.88 83 GLY A C 1
ATOM 629 O O . GLY A 1 83 ? 1.514 -23.25 3.238 1 97.88 83 GLY A O 1
ATOM 630 N N . ASP A 1 84 ? 2.389 -25.297 3.426 1 97.25 84 ASP A N 1
ATOM 631 C CA . ASP A 1 84 ? 3.766 -24.828 3.539 1 97.25 84 ASP A CA 1
ATOM 632 C C . ASP A 1 84 ? 4.32 -24.422 2.18 1 97.25 84 ASP A C 1
ATOM 634 O O . ASP A 1 84 ? 5.465 -23.969 2.078 1 97.25 84 ASP A O 1
ATOM 638 N N . GLN A 1 85 ? 3.492 -24.547 1.136 1 96.5 85 GLN A N 1
ATOM 639 C CA . GLN A 1 85 ? 3.912 -24.078 -0.185 1 96.5 85 GLN A CA 1
ATOM 640 C C . GLN A 1 85 ? 3.057 -22.906 -0.66 1 96.5 85 GLN A C 1
ATOM 642 O O . GLN A 1 85 ? 3.111 -22.531 -1.832 1 96.5 85 GLN A O 1
ATOM 647 N N . SER A 1 86 ? 2.283 -22.391 0.275 1 97.5 86 SER A N 1
ATOM 648 C CA . SER A 1 86 ? 1.437 -21.25 -0.068 1 97.5 86 SER A CA 1
ATOM 649 C C . SER A 1 86 ? 2.254 -19.969 -0.176 1 97.5 86 SER A C 1
ATOM 651 O O . SER A 1 86 ? 3.305 -19.844 0.453 1 97.5 86 SER A O 1
ATOM 653 N N . HIS A 1 87 ? 1.76 -19.078 -0.982 1 97.69 87 HIS A N 1
ATOM 654 C CA . HIS A 1 87 ? 2.398 -17.781 -1.152 1 97.69 87 HIS A CA 1
ATOM 655 C C . HIS A 1 87 ? 2.52 -17.047 0.18 1 97.69 87 HIS A C 1
ATOM 657 O O . HIS A 1 87 ? 3.559 -16.453 0.474 1 97.69 87 HIS A O 1
ATOM 663 N N . MET A 1 88 ? 1.521 -17.047 0.999 1 97.56 88 MET A N 1
ATOM 664 C CA . MET A 1 88 ? 1.49 -16.375 2.295 1 97.56 88 MET A CA 1
ATOM 665 C C . MET A 1 88 ? 2.607 -16.891 3.199 1 97.56 88 MET A C 1
ATOM 667 O O . MET A 1 88 ? 3.17 -16.125 3.986 1 97.56 88 MET A O 1
ATOM 671 N N . PHE A 1 89 ? 2.848 -18.156 3.064 1 96.75 89 PHE A N 1
ATOM 672 C CA . PHE A 1 89 ? 3.842 -18.797 3.916 1 96.75 89 PHE A CA 1
ATOM 673 C C . PHE A 1 89 ? 5.254 -18.516 3.416 1 96.75 89 PHE A C 1
ATOM 675 O O . PHE A 1 89 ? 6.152 -18.234 4.207 1 96.75 89 PHE A O 1
ATOM 682 N N . LEU A 1 90 ? 5.43 -18.547 2.104 1 95.81 90 LEU A N 1
ATOM 683 C CA . LEU A 1 90 ? 6.77 -18.562 1.532 1 95.81 90 LEU A CA 1
ATOM 684 C C . LEU A 1 90 ? 7.242 -17.156 1.191 1 95.81 90 LEU A C 1
ATOM 686 O O . LEU A 1 90 ? 8.422 -16.844 1.327 1 95.81 90 LEU A O 1
ATOM 690 N N . TYR A 1 91 ? 6.336 -16.266 0.703 1 95.38 91 TYR A N 1
ATOM 691 C CA . TYR A 1 91 ? 6.82 -15.125 -0.072 1 95.38 91 TYR A CA 1
ATOM 692 C C . TYR A 1 91 ? 6.312 -13.812 0.511 1 95.38 91 TYR A C 1
ATOM 694 O O . TYR A 1 91 ? 6.211 -12.805 -0.199 1 95.38 91 TYR A O 1
ATOM 702 N N . GLU A 1 92 ? 5.945 -13.789 1.75 1 96.69 92 GLU A N 1
ATOM 703 C CA . GLU A 1 92 ? 5.434 -12.562 2.346 1 96.69 92 GLU A CA 1
ATOM 704 C C . GLU A 1 92 ? 6.184 -12.219 3.627 1 96.69 92 GLU A C 1
ATOM 706 O O . GLU A 1 92 ? 5.633 -11.57 4.523 1 96.69 92 GLU A O 1
ATOM 711 N N . GLN A 1 93 ? 7.383 -12.719 3.771 1 96.12 93 GLN A N 1
ATOM 712 C CA . GLN A 1 93 ? 8.359 -12.375 4.801 1 96.12 93 GLN A CA 1
ATOM 713 C C . GLN A 1 93 ? 7.832 -12.711 6.191 1 96.12 93 GLN A C 1
ATOM 715 O O . GLN A 1 93 ? 8.109 -11.992 7.156 1 96.12 93 GLN A O 1
ATOM 720 N N . GLY A 1 94 ? 6.914 -13.711 6.27 1 96.12 94 GLY A N 1
ATOM 721 C CA . GLY A 1 94 ? 6.371 -14.062 7.57 1 96.12 94 GLY A CA 1
ATOM 722 C C . GLY A 1 94 ? 5.555 -12.945 8.195 1 96.12 94 GLY A C 1
ATOM 723 O O . GLY A 1 94 ? 5.473 -12.852 9.422 1 96.12 94 GLY A O 1
ATOM 724 N N . GLY A 1 95 ? 4.977 -12.086 7.434 1 97.06 95 GLY A N 1
ATOM 725 C CA . GLY A 1 95 ? 4.184 -10.969 7.934 1 97.06 95 GLY A CA 1
ATOM 726 C C . GLY A 1 95 ? 3.102 -11.398 8.906 1 97.06 95 GLY A C 1
ATOM 727 O O . GLY A 1 95 ? 2.756 -10.656 9.828 1 97.06 95 GLY A O 1
ATOM 728 N N . ILE A 1 96 ? 2.605 -12.594 8.766 1 97.19 96 ILE A N 1
ATOM 729 C CA . ILE A 1 96 ? 1.579 -13.156 9.641 1 97.19 96 ILE A CA 1
ATOM 730 C C . ILE A 1 96 ? 2.072 -13.156 11.086 1 97.19 96 ILE A C 1
ATOM 732 O O . ILE A 1 96 ? 1.349 -12.742 11.992 1 97.19 96 ILE A O 1
ATOM 736 N N . SER A 1 97 ? 3.297 -13.523 11.273 1 95.75 97 SER A N 1
ATOM 737 C CA . SER A 1 97 ? 3.854 -13.617 12.617 1 95.75 97 SER A CA 1
ATOM 738 C C . SER A 1 97 ? 4.441 -12.281 13.07 1 95.75 97 SER A C 1
ATOM 740 O O . SER A 1 97 ? 4.145 -11.805 14.164 1 95.75 97 SER A O 1
ATOM 742 N N . GLN A 1 98 ? 5.223 -11.656 12.281 1 93.94 98 GLN A N 1
ATOM 743 C CA . GLN A 1 98 ? 5.992 -10.5 12.75 1 93.94 98 GLN A CA 1
ATOM 744 C C . GLN A 1 98 ? 5.109 -9.258 12.859 1 93.94 98 GLN A C 1
ATOM 746 O O . GLN A 1 98 ? 5.316 -8.422 13.742 1 93.94 98 GLN A O 1
ATOM 751 N N . LEU A 1 99 ? 4.109 -9.117 12.016 1 96.62 99 LEU A N 1
ATOM 752 C CA . LEU A 1 99 ? 3.281 -7.918 12.031 1 96.62 99 LEU A CA 1
ATOM 753 C C . LEU A 1 99 ? 1.934 -8.195 12.688 1 96.62 99 LEU A C 1
ATOM 755 O O . LEU A 1 99 ? 1.467 -7.406 13.516 1 96.62 99 LEU A O 1
ATOM 759 N N . ALA A 1 100 ? 1.339 -9.312 12.344 1 96.56 100 ALA A N 1
ATOM 760 C CA . ALA A 1 100 ? -0.003 -9.594 12.852 1 96.56 100 ALA A CA 1
ATOM 761 C C . ALA A 1 100 ? 0.056 -10.242 14.227 1 96.56 100 ALA A C 1
ATOM 763 O O . ALA A 1 100 ? -0.948 -10.281 14.945 1 96.56 100 ALA A O 1
ATOM 764 N N . GLY A 1 101 ? 1.249 -10.789 14.625 1 95.88 101 GLY A N 1
ATOM 765 C CA . GLY A 1 101 ? 1.364 -11.461 15.914 1 95.88 101 GLY A CA 1
ATOM 766 C C . GLY A 1 101 ? 0.619 -12.773 15.969 1 95.88 101 GLY A C 1
ATOM 767 O O . GLY A 1 101 ? 0.113 -13.164 17.031 1 95.88 101 GLY A O 1
ATOM 768 N N . VAL A 1 102 ? 0.5 -13.469 14.844 1 97.5 102 VAL A N 1
ATOM 769 C CA . VAL A 1 102 ? -0.277 -14.703 14.773 1 97.5 102 VAL A CA 1
ATOM 770 C C . VAL A 1 102 ? 0.657 -15.891 14.539 1 97.5 102 VAL A C 1
ATOM 772 O O . VAL A 1 102 ? 1.561 -15.828 13.703 1 97.5 102 VAL A O 1
ATOM 775 N N . HIS A 1 103 ? 0.466 -16.953 15.32 1 96.38 103 HIS A N 1
ATOM 776 C CA . HIS A 1 103 ? 1.244 -18.172 15.156 1 96.38 103 HIS A CA 1
ATOM 777 C C . HIS A 1 103 ? 0.856 -18.906 13.883 1 96.38 103 HIS A C 1
ATOM 779 O O . HIS A 1 103 ? -0.27 -18.766 13.398 1 96.38 103 HIS A O 1
ATOM 785 N N . VAL A 1 104 ? 1.807 -19.703 13.25 1 97.44 104 VAL A N 1
ATOM 786 C CA . VAL A 1 104 ? 1.528 -20.391 12 1 97.44 104 VAL A CA 1
ATOM 787 C C . VAL A 1 104 ? 1.719 -21.891 12.188 1 97.44 104 VAL A C 1
ATOM 789 O O . VAL A 1 104 ? 2.805 -22.344 12.562 1 97.44 104 VAL A O 1
ATOM 792 N N . CYS A 1 105 ? 0.672 -22.562 12 1 96.38 105 CYS A N 1
ATOM 793 C CA . CYS A 1 105 ? 0.704 -24.016 11.898 1 96.38 105 CYS A CA 1
ATOM 794 C C . CYS A 1 105 ? 0.685 -24.453 10.438 1 96.38 105 CYS A C 1
ATOM 796 O O . CYS A 1 105 ? -0.366 -24.453 9.797 1 96.38 105 CYS A O 1
ATOM 798 N N . SER A 1 106 ? 1.787 -24.938 9.891 1 96 106 SER A N 1
ATOM 799 C CA . SER A 1 106 ? 1.892 -25.266 8.469 1 96 106 SER A CA 1
ATOM 800 C C . SER A 1 106 ? 1.717 -26.766 8.242 1 96 106 SER A C 1
ATOM 802 O O . SER A 1 106 ? 2.111 -27.578 9.078 1 96 106 SER A O 1
ATOM 804 N N . PHE A 1 107 ? 1.131 -27.078 7.094 1 96.06 107 PHE A N 1
ATOM 805 C CA . PHE A 1 107 ? 0.92 -28.438 6.629 1 96.06 107 PHE A CA 1
ATOM 806 C C . PHE A 1 107 ? 1.718 -28.719 5.355 1 96.06 107 PHE A C 1
ATOM 808 O O . PHE A 1 107 ? 1.842 -27.828 4.5 1 96.06 107 PHE A O 1
ATOM 815 N N . PRO A 1 108 ? 2.195 -29.953 5.262 1 96.44 108 PRO A N 1
ATOM 816 C CA . PRO A 1 108 ? 2.789 -30.297 3.971 1 96.44 108 PRO A CA 1
ATOM 817 C C . PRO A 1 108 ? 1.8 -30.188 2.812 1 96.44 108 PRO A C 1
ATOM 819 O O . PRO A 1 108 ? 0.685 -30.703 2.893 1 96.44 108 PRO A O 1
ATOM 822 N N . THR A 1 109 ? 2.172 -29.453 1.81 1 97.62 109 THR A N 1
ATOM 823 C CA . THR A 1 109 ? 1.34 -29.266 0.626 1 97.62 109 THR A CA 1
ATOM 824 C C . THR A 1 109 ? 1.611 -30.359 -0.402 1 97.62 109 THR A C 1
ATOM 826 O O . THR A 1 109 ? 2.768 -30.672 -0.697 1 97.62 109 THR A O 1
ATOM 829 N N . ARG A 1 110 ? 0.585 -30.953 -0.911 1 97.44 110 ARG A N 1
ATOM 830 C CA . ARG A 1 110 ? 0.698 -31.953 -1.966 1 97.44 110 ARG A CA 1
ATOM 831 C C . ARG A 1 110 ? 0.918 -31.297 -3.324 1 97.44 110 ARG A C 1
ATOM 833 O O . ARG A 1 110 ? 0.768 -30.078 -3.463 1 97.44 110 ARG A O 1
ATOM 840 N N . GLU A 1 111 ? 1.234 -32.094 -4.359 1 95.19 111 GLU A N 1
ATOM 841 C CA . GLU A 1 111 ? 1.563 -31.594 -5.691 1 95.19 111 GLU A CA 1
ATOM 842 C C . GLU A 1 111 ? 0.37 -30.875 -6.324 1 95.19 111 GLU A C 1
ATOM 844 O O . GLU A 1 111 ? 0.543 -29.984 -7.148 1 95.19 111 GLU A O 1
ATOM 849 N N . ASP A 1 112 ? -0.767 -31.25 -5.867 1 96.56 112 ASP A N 1
ATOM 850 C CA . ASP A 1 112 ? -1.962 -30.656 -6.449 1 96.56 112 ASP A CA 1
ATOM 851 C C . ASP A 1 112 ? -2.398 -29.422 -5.652 1 96.56 112 ASP A C 1
ATOM 853 O O . ASP A 1 112 ? -3.475 -28.875 -5.895 1 96.56 112 ASP A O 1
ATOM 857 N N . GLY A 1 113 ? -1.63 -29.016 -4.656 1 97.44 113 GLY A N 1
ATOM 858 C CA . GLY A 1 113 ? -1.896 -27.812 -3.896 1 97.44 113 GLY A CA 1
ATOM 859 C C . GLY A 1 113 ? -2.693 -28.062 -2.631 1 97.44 113 GLY A C 1
ATOM 860 O O . GLY A 1 113 ? -2.855 -27.156 -1.803 1 97.44 113 GLY A O 1
ATOM 861 N N . THR A 1 114 ? -3.221 -29.328 -2.416 1 98.19 114 THR A N 1
ATOM 862 C CA . THR A 1 114 ? -4.02 -29.656 -1.241 1 98.19 114 THR A CA 1
ATOM 863 C C . THR A 1 114 ? -3.119 -30.062 -0.075 1 98.19 114 THR A C 1
ATOM 865 O O . THR A 1 114 ? -1.908 -30.219 -0.242 1 98.19 114 THR A O 1
ATOM 868 N N . PHE A 1 115 ? -3.631 -30.078 1.099 1 97.06 115 PHE A N 1
ATOM 869 C CA . PHE A 1 115 ? -3.008 -30.75 2.232 1 97.06 115 PHE A CA 1
ATOM 870 C C . PHE A 1 115 ? -3.99 -31.703 2.908 1 97.06 115 PHE A C 1
ATOM 872 O O . PHE A 1 115 ? -5.164 -31.75 2.537 1 97.06 115 PHE A O 1
ATOM 879 N N . ASP A 1 116 ? -3.518 -32.562 3.781 1 97.44 116 ASP A N 1
ATOM 880 C CA . ASP A 1 116 ? -4.266 -33.688 4.332 1 97.44 116 ASP A CA 1
ATOM 881 C C . ASP A 1 116 ? -5.348 -33.188 5.297 1 97.44 116 ASP A C 1
ATOM 883 O O . ASP A 1 116 ? -5.043 -32.625 6.348 1 97.44 116 ASP A O 1
ATOM 887 N N . LEU A 1 117 ? -6.594 -33.531 5.008 1 97.5 117 LEU A N 1
ATOM 888 C CA . LEU A 1 117 ? -7.719 -33.062 5.809 1 97.5 117 LEU A CA 1
ATOM 889 C C . LEU A 1 117 ? -7.859 -33.906 7.082 1 97.5 117 LEU A C 1
ATOM 891 O O . LEU A 1 117 ? -8.406 -33.406 8.078 1 97.5 117 LEU A O 1
ATOM 895 N N . GLU A 1 118 ? -7.43 -35.125 7.062 1 96.44 118 GLU A N 1
ATOM 896 C CA . GLU A 1 118 ? -7.418 -35.906 8.297 1 96.44 118 GLU A CA 1
ATOM 897 C C . GLU A 1 118 ? -6.445 -35.344 9.312 1 96.44 118 GLU A C 1
ATOM 899 O O . GLU A 1 118 ? -6.754 -35.25 10.5 1 96.44 118 GLU A O 1
ATOM 904 N N . GLU A 1 119 ? -5.332 -35 8.773 1 95.31 119 GLU A N 1
ATOM 905 C CA . GLU A 1 119 ? -4.379 -34.344 9.648 1 95.31 119 GLU A CA 1
ATOM 906 C C . GLU A 1 119 ? -4.926 -33 10.148 1 95.31 119 GLU A C 1
ATOM 908 O O . GLU A 1 119 ? -4.695 -32.625 11.297 1 95.31 119 GLU A O 1
ATOM 913 N N . LEU A 1 120 ? -5.547 -32.281 9.25 1 96.44 120 LEU A N 1
ATOM 914 C CA . LEU A 1 120 ? -6.172 -31.031 9.625 1 96.44 120 LEU A CA 1
ATOM 915 C C . LEU A 1 120 ? -7.121 -31.219 10.805 1 96.44 120 LEU A C 1
ATOM 917 O O . LEU A 1 120 ? -7.09 -30.438 11.758 1 96.44 120 LEU A O 1
ATOM 921 N N . LYS A 1 121 ? -7.953 -32.188 10.758 1 94.88 121 LYS A N 1
ATOM 922 C CA . LYS A 1 121 ? -8.914 -32.469 11.812 1 94.88 121 LYS A CA 1
ATOM 923 C C . LYS A 1 121 ? -8.211 -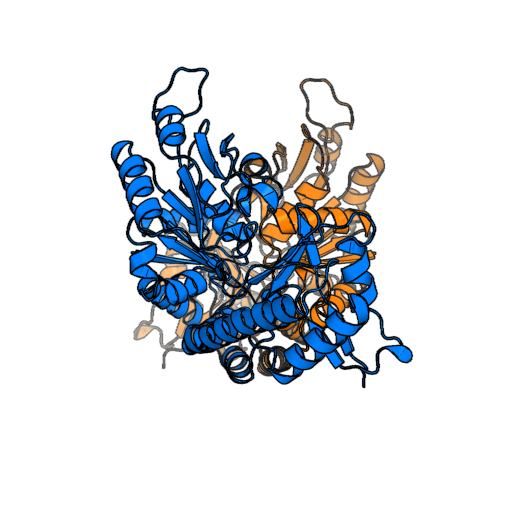32.656 13.156 1 94.88 121 LYS A C 1
ATOM 925 O O . LYS A 1 121 ? -8.727 -32.25 14.195 1 94.88 121 LYS A O 1
ATOM 930 N N . GLU A 1 122 ? -7.066 -33.188 13.117 1 93.44 122 GLU A N 1
ATOM 931 C CA . GLU A 1 122 ? -6.32 -33.5 14.336 1 93.44 122 GLU A CA 1
ATOM 932 C C . GLU A 1 122 ? -5.637 -32.281 14.898 1 93.44 122 GLU A C 1
ATOM 934 O O . GLU A 1 122 ? -5.402 -32.188 16.109 1 93.44 122 GLU A O 1
ATOM 939 N N . LYS A 1 123 ? -5.395 -31.344 14.055 1 93.69 123 LYS A N 1
ATOM 940 C CA . LYS A 1 123 ? -4.547 -30.219 14.453 1 93.69 123 LYS A CA 1
ATOM 941 C C . LYS A 1 123 ? -5.383 -29.016 14.852 1 93.69 123 LYS A C 1
ATOM 943 O O . LYS A 1 123 ? -4.887 -28.094 15.508 1 93.69 123 LYS A O 1
ATOM 948 N N . ILE A 1 124 ? -6.582 -29.016 14.492 1 95.5 124 ILE A N 1
ATOM 949 C CA . ILE A 1 124 ? -7.465 -27.906 14.859 1 95.5 124 ILE A CA 1
ATOM 950 C C . ILE A 1 124 ? -7.574 -27.812 16.375 1 95.5 124 ILE A C 1
ATOM 952 O O . ILE A 1 124 ? -7.797 -28.828 17.047 1 95.5 124 ILE A O 1
ATOM 956 N N . ARG A 1 125 ? -7.367 -26.656 16.906 1 93.75 125 ARG A N 1
ATOM 957 C CA . ARG A 1 125 ? -7.48 -26.422 18.344 1 93.75 125 ARG A CA 1
ATOM 958 C C . ARG A 1 125 ? -8.727 -25.609 18.656 1 93.75 125 ARG A C 1
ATOM 960 O O . ARG A 1 125 ? -9.164 -24.781 17.859 1 93.75 125 ARG A O 1
ATOM 967 N N . PRO A 1 126 ? -9.172 -25.797 19.875 1 90 126 PRO A N 1
ATOM 968 C CA . PRO A 1 126 ? -10.414 -25.125 20.25 1 90 126 PRO A CA 1
ATOM 969 C C . PRO A 1 126 ? -10.211 -23.641 20.547 1 90 126 PRO A C 1
ATOM 971 O O . PRO A 1 126 ? -9.078 -23.188 20.688 1 90 126 PRO A O 1
ATOM 974 N N . ARG A 1 127 ? -11.273 -22.969 20.719 1 86.62 127 ARG A N 1
ATOM 975 C CA . ARG A 1 127 ? -11.305 -21.531 21 1 86.62 127 ARG A CA 1
ATOM 976 C C . ARG A 1 127 ? -10.688 -21.234 22.375 1 86.62 127 ARG A C 1
ATOM 978 O O . ARG A 1 127 ? -10.07 -20.188 22.562 1 86.62 127 ARG A O 1
ATOM 985 N N . PHE A 1 128 ? -10.992 -22.172 23.219 1 85.56 128 PHE A N 1
ATOM 986 C CA . PHE A 1 128 ? -10.438 -22.016 24.562 1 85.56 128 PHE A CA 1
ATOM 987 C C . PHE A 1 128 ? -9.547 -23.203 24.906 1 85.56 128 PHE A C 1
ATOM 989 O O . PHE A 1 128 ? -9.922 -24.062 25.719 1 85.56 128 PHE A O 1
ATOM 996 N N . PRO A 1 129 ? -8.383 -23.109 24.469 1 86.88 129 PRO A N 1
ATOM 997 C CA . PRO A 1 129 ? -7.473 -24.234 24.703 1 86.88 129 PRO A CA 1
ATOM 998 C C . PRO A 1 129 ? -6.773 -24.141 26.062 1 86.88 129 PRO A C 1
ATOM 1000 O O . PRO A 1 129 ? -6.973 -23.172 26.797 1 86.88 129 PRO A O 1
ATOM 1003 N N . GLU A 1 130 ? -5.965 -25.188 26.375 1 86.12 130 GLU A N 1
ATOM 1004 C CA . GLU A 1 130 ? -5.109 -25.094 27.547 1 86.12 130 GLU A CA 1
ATOM 1005 C C . GLU A 1 130 ? -4.188 -23.891 27.469 1 86.12 130 GLU A C 1
ATOM 1007 O O . GLU A 1 130 ? -3.863 -23.422 26.375 1 86.12 130 GLU A O 1
ATOM 1012 N N . SER A 1 131 ? -3.809 -23.5 28.562 1 87.56 131 SER A N 1
ATOM 1013 C CA . SER A 1 131 ? -3.143 -22.219 28.672 1 87.56 131 SER A CA 1
ATOM 1014 C C . SER A 1 131 ? -1.845 -22.188 27.875 1 87.56 131 SER A C 1
ATOM 1016 O O . SER A 1 131 ? -1.353 -21.109 27.516 1 87.56 131 SER A O 1
ATOM 1018 N N . HIS A 1 132 ? -1.344 -23.312 27.625 1 89.94 132 HIS A N 1
ATOM 1019 C CA . HIS A 1 132 ? -0.054 -23.312 26.953 1 89.94 132 HIS A CA 1
ATOM 1020 C C . HIS A 1 132 ? -0.224 -23.5 25.438 1 89.94 132 HIS A C 1
ATOM 1022 O O . HIS A 1 132 ? 0.763 -23.594 24.703 1 89.94 132 HIS A O 1
ATOM 1028 N N . GLU A 1 133 ? -1.489 -23.438 24.922 1 90.62 133 GLU A N 1
ATOM 1029 C CA . GLU A 1 133 ? -1.765 -23.656 23.5 1 90.62 133 GLU A CA 1
ATOM 1030 C C . GLU A 1 133 ? -2.41 -22.438 22.859 1 90.62 133 GLU A C 1
ATOM 1032 O O . GLU A 1 133 ? -3.197 -21.734 23.5 1 90.62 133 GLU A O 1
ATOM 1037 N N . PRO A 1 134 ? -2.082 -22.203 21.625 1 94.44 134 PRO A N 1
ATOM 1038 C CA . PRO A 1 134 ? -2.885 -21.203 20.906 1 94.44 134 PRO A CA 1
ATOM 1039 C C . PRO A 1 134 ? -4.242 -21.75 20.469 1 94.44 134 PRO A C 1
ATOM 1041 O O . PRO A 1 134 ? -4.457 -22.969 20.469 1 94.44 134 PRO A O 1
ATOM 1044 N N . SER A 1 135 ? -5.145 -20.844 20.141 1 95.69 135 SER A N 1
ATOM 1045 C CA . SER A 1 135 ? -6.414 -21.234 19.547 1 95.69 135 SER A CA 1
ATOM 1046 C C . SER A 1 135 ? -6.387 -21.062 18.031 1 95.69 135 SER A C 1
ATOM 1048 O O . SER A 1 135 ? -5.805 -20.094 17.516 1 95.69 135 SER A O 1
ATOM 1050 N N . THR A 1 136 ? -6.965 -22.016 17.266 1 97.06 136 THR A N 1
ATOM 1051 C CA . THR A 1 136 ? -7.035 -21.875 15.82 1 97.06 136 THR A CA 1
ATOM 1052 C C . THR A 1 136 ? -8.039 -20.797 15.43 1 97.06 136 THR A C 1
ATOM 1054 O O . THR A 1 136 ? -9.227 -20.906 15.734 1 97.06 136 THR A O 1
ATOM 1057 N N . GLY A 1 137 ? -7.543 -19.781 14.703 1 97.69 137 GLY A N 1
ATOM 1058 C CA . GLY A 1 137 ? -8.414 -18.656 14.391 1 97.69 137 GLY A CA 1
ATOM 1059 C C . GLY A 1 137 ? -8.789 -18.594 12.922 1 97.69 137 GLY A C 1
ATOM 1060 O O . GLY A 1 137 ? -9.789 -17.953 12.555 1 97.69 137 GLY A O 1
ATOM 1061 N N . LEU A 1 138 ? -7.996 -19.328 12.094 1 98.62 138 LEU A N 1
ATOM 1062 C CA . LEU A 1 138 ? -8.188 -19.188 10.648 1 98.62 138 LEU A CA 1
ATOM 1063 C C . LEU A 1 138 ? -7.523 -20.328 9.898 1 98.62 138 LEU A C 1
ATOM 1065 O O . LEU A 1 138 ? -6.465 -20.812 10.305 1 98.62 138 LEU A O 1
ATOM 1069 N N . ILE A 1 139 ? -8.164 -20.781 8.859 1 98.75 139 ILE A N 1
ATOM 1070 C CA . ILE A 1 139 ? -7.555 -21.688 7.891 1 98.75 139 ILE A CA 1
ATOM 1071 C C . ILE A 1 139 ? -7.391 -20.984 6.547 1 98.75 139 ILE A C 1
ATOM 1073 O O . ILE A 1 139 ? -8.336 -20.359 6.047 1 98.75 139 ILE A O 1
ATOM 1077 N N . CYS A 1 140 ? -6.199 -21.047 6 1 98.81 140 CYS A N 1
ATOM 1078 C CA . CYS A 1 140 ? -5.91 -20.375 4.73 1 98.81 140 CYS A CA 1
ATOM 1079 C C . CYS A 1 140 ? -5.602 -21.406 3.645 1 98.81 140 CYS A C 1
ATOM 1081 O O . CYS A 1 140 ? -4.867 -22.359 3.881 1 98.81 140 CYS A O 1
ATOM 1083 N N . ILE A 1 141 ? -6.164 -21.172 2.453 1 98.81 141 ILE A N 1
ATOM 1084 C CA . ILE A 1 141 ? -5.859 -21.969 1.275 1 98.81 141 ILE A CA 1
ATOM 1085 C C . ILE A 1 141 ? -5.566 -21.062 0.088 1 98.81 141 ILE A C 1
ATOM 1087 O O . ILE A 1 141 ? -5.918 -19.875 0.104 1 98.81 141 ILE A O 1
ATOM 1091 N N . GLU A 1 142 ? -4.867 -21.547 -0.873 1 98.81 142 GLU A N 1
ATOM 1092 C CA . GLU A 1 142 ? -4.469 -20.797 -2.057 1 98.81 142 GLU A CA 1
ATOM 1093 C C . GLU A 1 142 ? -4.988 -21.453 -3.332 1 98.81 142 GLU A C 1
ATOM 1095 O O . GLU A 1 142 ? -4.766 -22.641 -3.555 1 98.81 142 GLU A O 1
ATOM 1100 N N . ASN A 1 143 ? -5.684 -20.672 -4.199 1 98.75 143 ASN A N 1
ATOM 1101 C CA . ASN A 1 143 ? -6.285 -21.172 -5.426 1 98.75 143 ASN A CA 1
ATOM 1102 C C . ASN A 1 143 ? -6.273 -20.125 -6.535 1 98.75 143 ASN A C 1
ATOM 1104 O O . ASN A 1 143 ? -6.973 -19.109 -6.449 1 98.75 143 ASN A O 1
ATOM 1108 N N . THR A 1 144 ? -5.535 -20.375 -7.605 1 98.5 144 THR A N 1
ATOM 1109 C CA . THR A 1 144 ? -4.719 -21.547 -7.875 1 98.5 144 THR A CA 1
ATOM 1110 C C . THR A 1 144 ? -3.455 -21.531 -7.023 1 98.5 144 THR A C 1
ATOM 1112 O O . THR A 1 144 ? -3.039 -20.484 -6.531 1 98.5 144 THR A O 1
ATOM 1115 N N . ASN A 1 145 ? -2.912 -22.656 -6.828 1 98.38 145 ASN A N 1
ATOM 1116 C CA . ASN A 1 145 ? -1.671 -22.75 -6.07 1 98.38 145 ASN A CA 1
ATOM 1117 C C . ASN A 1 145 ? -0.454 -22.469 -6.945 1 98.38 145 ASN A C 1
ATOM 1119 O O . ASN A 1 145 ? -0.086 -23.297 -7.785 1 98.38 145 ASN A O 1
ATOM 1123 N N . ASN A 1 146 ? 0.208 -21.391 -6.684 1 97.31 146 ASN A N 1
ATOM 1124 C CA . ASN A 1 146 ? 1.303 -20.875 -7.5 1 97.31 146 ASN A CA 1
ATOM 1125 C C . ASN A 1 146 ? 2.516 -21.797 -7.457 1 97.31 146 ASN A C 1
ATOM 1127 O O . ASN A 1 146 ? 3.051 -22.172 -8.5 1 97.31 146 ASN A O 1
ATOM 1131 N N . ARG A 1 147 ? 2.918 -22.188 -6.336 1 96.12 147 ARG A N 1
ATOM 1132 C CA . ARG A 1 147 ? 4.125 -23 -6.16 1 96.12 147 ARG A CA 1
ATOM 1133 C C . ARG A 1 147 ? 3.975 -24.359 -6.832 1 96.12 147 ARG A C 1
ATOM 1135 O O . ARG A 1 147 ? 4.953 -24.922 -7.328 1 96.12 147 ARG A O 1
ATOM 1142 N N . CYS A 1 148 ? 2.783 -24.812 -6.883 1 96.44 148 CYS A N 1
ATOM 1143 C CA . CYS A 1 148 ? 2.508 -26.109 -7.48 1 96.44 148 CYS A CA 1
ATOM 1144 C C . CYS A 1 148 ? 2.271 -25.984 -8.984 1 96.44 148 CYS A C 1
ATOM 1146 O O . CYS A 1 148 ? 1.851 -26.938 -9.633 1 96.44 148 CYS A O 1
ATOM 1148 N N . GLY A 1 149 ? 2.52 -24.875 -9.547 1 96.62 149 GLY A N 1
ATOM 1149 C CA . GLY A 1 149 ? 2.412 -24.688 -10.984 1 96.62 149 GLY A CA 1
ATOM 1150 C C . GLY A 1 149 ? 1.034 -24.219 -11.43 1 96.62 149 GLY A C 1
ATOM 1151 O O . GLY A 1 149 ? 0.553 -24.625 -12.492 1 96.62 149 GLY A O 1
ATOM 1152 N N . GLY A 1 150 ? 0.415 -23.484 -10.562 1 98.06 150 GLY A N 1
ATOM 1153 C CA . GLY A 1 150 ? -0.906 -22.984 -10.914 1 98.06 150 GLY A CA 1
ATOM 1154 C C . GLY A 1 150 ? -1.982 -24.047 -10.852 1 98.06 150 GLY A C 1
ATOM 1155 O O . GLY A 1 150 ? -2.896 -24.062 -11.68 1 98.06 150 GLY A O 1
ATOM 1156 N N . ARG A 1 151 ? -1.876 -24.938 -9.938 1 98.38 151 ARG A N 1
ATOM 1157 C CA . ARG A 1 151 ? -2.844 -26.016 -9.797 1 98.38 151 ARG A CA 1
ATOM 1158 C C . ARG A 1 151 ? -4.148 -25.516 -9.188 1 98.38 151 ARG A C 1
ATOM 1160 O O . ARG A 1 151 ? -4.133 -24.688 -8.281 1 98.38 151 ARG A O 1
ATOM 1167 N N . VAL A 1 152 ? -5.219 -26.016 -9.68 1 98.75 152 VAL A N 1
ATOM 1168 C CA . VAL A 1 152 ? -6.543 -25.641 -9.195 1 98.75 152 VAL A CA 1
ATOM 1169 C C . VAL A 1 152 ? -6.984 -26.625 -8.109 1 98.75 152 VAL A C 1
ATOM 1171 O O . VAL A 1 152 ? -6.965 -27.844 -8.32 1 98.75 152 VAL A O 1
ATOM 1174 N N . LEU A 1 153 ? -7.332 -26.109 -6.953 1 98.69 153 LEU A N 1
ATOM 1175 C CA . LEU A 1 153 ? -7.836 -26.984 -5.898 1 98.69 153 LEU A CA 1
ATOM 1176 C C . LEU A 1 153 ? -9.133 -27.656 -6.324 1 98.69 153 LEU A C 1
ATOM 1178 O O . LEU A 1 153 ? -10.031 -27 -6.855 1 98.69 153 LEU A O 1
ATOM 1182 N N . PRO A 1 154 ? -9.242 -28.984 -6.09 1 98 154 PRO A N 1
ATOM 1183 C CA . PRO A 1 154 ? -10.516 -29.625 -6.395 1 98 154 PRO A CA 1
ATOM 1184 C C . PRO A 1 154 ? -11.68 -29.062 -5.59 1 98 154 PRO A C 1
ATOM 1186 O O . PRO A 1 154 ? -11.531 -28.781 -4.398 1 98 154 PRO A O 1
ATOM 1189 N N . MET A 1 155 ? -12.82 -28.938 -6.25 1 97.69 155 MET A N 1
ATOM 1190 C CA . MET A 1 155 ? -14 -28.375 -5.598 1 97.69 155 MET A CA 1
ATOM 1191 C C . MET A 1 155 ? -14.414 -29.219 -4.402 1 97.69 155 MET A C 1
ATOM 1193 O O . MET A 1 155 ? -14.867 -28.688 -3.387 1 97.69 155 MET A O 1
ATOM 1197 N N . SER A 1 156 ? -14.328 -30.547 -4.543 1 97.69 156 SER A N 1
ATOM 1198 C CA . SER A 1 156 ? -14.672 -31.438 -3.451 1 97.69 156 SER A CA 1
ATOM 1199 C C . SER A 1 156 ? -13.781 -31.219 -2.236 1 97.69 156 SER A C 1
ATOM 1201 O O . SER A 1 156 ? -14.25 -31.25 -1.098 1 97.69 156 SER A O 1
ATOM 1203 N N . TYR A 1 157 ? -12.508 -30.984 -2.479 1 98.25 157 TYR A N 1
ATOM 1204 C CA . TYR A 1 157 ? -11.555 -30.703 -1.418 1 98.25 157 TYR A CA 1
ATOM 1205 C C . TYR A 1 157 ? -11.938 -29.422 -0.678 1 98.25 157 TYR A C 1
ATOM 1207 O O . TYR A 1 157 ? -11.938 -29.391 0.555 1 98.25 157 TYR A O 1
ATOM 1215 N N . ILE A 1 158 ? -12.273 -28.312 -1.412 1 98.69 158 ILE A N 1
ATOM 1216 C CA . ILE A 1 158 ? -12.648 -27.047 -0.823 1 98.69 158 ILE A CA 1
ATOM 1217 C C . ILE A 1 158 ? -13.906 -27.219 0.023 1 98.69 158 ILE A C 1
ATOM 1219 O O . ILE A 1 158 ? -13.984 -26.719 1.149 1 98.69 158 ILE A O 1
ATOM 1223 N N . ARG A 1 159 ? -14.867 -27.953 -0.483 1 97.94 159 ARG A N 1
ATOM 1224 C CA . ARG A 1 159 ? -16.125 -28.188 0.228 1 97.94 159 ARG A CA 1
ATOM 1225 C C . ARG A 1 159 ? -15.883 -28.953 1.526 1 97.94 159 ARG A C 1
ATOM 1227 O O . ARG A 1 159 ? -16.453 -28.609 2.566 1 97.94 159 ARG A O 1
ATOM 1234 N N . GLU A 1 160 ? -15.117 -29.984 1.406 1 98.25 160 GLU A N 1
ATOM 1235 C CA . GLU A 1 160 ? -14.82 -30.797 2.588 1 98.25 160 GLU A CA 1
ATOM 1236 C C . GLU A 1 160 ? -14.07 -29.984 3.639 1 98.25 160 GLU A C 1
ATOM 1238 O O . GLU A 1 160 ? -14.367 -30.078 4.832 1 98.25 160 GLU A O 1
ATOM 1243 N N . LEU A 1 161 ? -13.086 -29.25 3.205 1 98.56 161 LEU A N 1
ATOM 1244 C CA . LEU A 1 161 ? -12.305 -28.406 4.113 1 98.56 161 LEU A CA 1
ATOM 1245 C C . LEU A 1 161 ? -13.195 -27.375 4.805 1 98.56 161 LEU A C 1
ATOM 1247 O O . LEU A 1 161 ? -13.117 -27.203 6.02 1 98.56 161 LEU A O 1
ATOM 1251 N N . CYS A 1 162 ? -14.016 -26.703 4.047 1 98.5 162 CYS A N 1
ATOM 1252 C CA . CYS A 1 162 ? -14.898 -25.672 4.602 1 98.5 162 CYS A CA 1
ATOM 1253 C C . CYS A 1 162 ? -15.906 -26.297 5.566 1 98.5 162 CYS A C 1
ATOM 1255 O O . CYS A 1 162 ? -16.281 -25.672 6.562 1 98.5 162 CYS A O 1
ATOM 1257 N N . ALA A 1 163 ? -16.422 -27.484 5.246 1 97.94 163 ALA A N 1
ATOM 1258 C CA . ALA A 1 163 ? -17.328 -28.172 6.156 1 97.94 163 ALA A CA 1
ATOM 1259 C C . ALA A 1 163 ? -16.656 -28.469 7.488 1 97.94 163 ALA A C 1
ATOM 1261 O O . ALA A 1 163 ? -17.234 -28.25 8.555 1 97.94 163 ALA A O 1
ATOM 1262 N N . LEU A 1 164 ? -15.477 -28.984 7.383 1 97.38 164 LEU A N 1
ATOM 1263 C CA . LEU A 1 164 ? -14.688 -29.266 8.578 1 97.38 164 LEU A CA 1
ATOM 1264 C C . LEU A 1 164 ? -14.469 -28 9.398 1 97.38 164 LEU A C 1
ATOM 1266 O O . LEU A 1 164 ? -14.602 -28 10.625 1 97.38 164 LEU A O 1
ATOM 1270 N N . ALA A 1 165 ? -14.086 -26.906 8.742 1 97.94 165 ALA A N 1
ATOM 1271 C CA . ALA A 1 165 ? -13.859 -25.625 9.391 1 97.94 165 ALA A CA 1
ATOM 1272 C C . ALA A 1 165 ? -15.133 -25.109 10.055 1 97.94 165 ALA A C 1
ATOM 1274 O O . ALA A 1 165 ? -15.109 -24.656 11.203 1 97.94 165 ALA A O 1
ATOM 1275 N N . ARG A 1 166 ? -16.219 -25.172 9.336 1 96.81 166 ARG A N 1
ATOM 1276 C CA . ARG A 1 166 ? -17.516 -24.688 9.828 1 96.81 166 ARG A CA 1
ATOM 1277 C C . ARG A 1 166 ? -17.938 -25.453 11.086 1 96.81 166 ARG A C 1
ATOM 1279 O O . ARG A 1 166 ? -18.453 -24.859 12.031 1 96.81 166 ARG A O 1
ATOM 1286 N N . ASN A 1 167 ? -17.734 -26.719 11.086 1 95.88 167 ASN A N 1
ATOM 1287 C CA . ASN A 1 167 ? -18.078 -27.562 12.234 1 95.88 167 ASN A CA 1
ATOM 1288 C C . ASN A 1 167 ? -17.266 -27.188 13.469 1 95.88 167 ASN A C 1
ATOM 1290 O O . ASN A 1 167 ? -17.656 -27.531 14.594 1 95.88 167 ASN A O 1
ATOM 1294 N N . ASN A 1 168 ? -16.188 -26.469 13.289 1 95.75 168 ASN A N 1
ATOM 1295 C CA . ASN A 1 168 ? -15.352 -26.062 14.406 1 95.75 168 ASN A CA 1
ATOM 1296 C C . ASN A 1 168 ? -15.375 -24.547 14.594 1 95.75 168 ASN A C 1
ATOM 1298 O O . ASN A 1 168 ? -14.555 -23.984 15.336 1 95.75 168 ASN A O 1
ATOM 1302 N N . ASP A 1 169 ? -16.203 -23.844 13.867 1 95.94 169 ASP A N 1
ATOM 1303 C CA . ASP A 1 169 ? -16.391 -22.406 13.945 1 95.94 169 ASP A CA 1
ATOM 1304 C C . ASP A 1 169 ? -15.117 -21.656 13.578 1 95.94 169 ASP A C 1
ATOM 1306 O O . ASP A 1 169 ? -14.719 -20.719 14.273 1 95.94 169 ASP A O 1
ATOM 1310 N N . ILE A 1 170 ? -14.477 -22.141 12.602 1 97.94 170 ILE A N 1
ATOM 1311 C CA . ILE A 1 170 ? -13.25 -21.516 12.117 1 97.94 170 ILE A CA 1
ATOM 1312 C C . ILE A 1 170 ? -13.461 -20.984 10.703 1 97.94 170 ILE A C 1
ATOM 1314 O O . ILE A 1 170 ? -13.867 -21.719 9.805 1 97.94 170 ILE A O 1
ATOM 1318 N N . PRO A 1 171 ? -13.227 -19.656 10.508 1 98.56 171 PRO A N 1
ATOM 1319 C CA . PRO A 1 171 ? -13.352 -19.141 9.141 1 98.56 171 PRO A CA 1
ATOM 1320 C C . PRO A 1 171 ? -12.258 -19.656 8.211 1 98.56 171 PRO A C 1
ATOM 1322 O O . PRO A 1 171 ? -11.156 -19.984 8.672 1 98.56 171 PRO A O 1
ATOM 1325 N N . VAL A 1 172 ? -12.57 -19.75 6.891 1 98.88 172 VAL A N 1
ATOM 1326 C CA . VAL A 1 172 ? -11.609 -20.094 5.848 1 98.88 172 VAL A CA 1
ATOM 1327 C C . VAL A 1 172 ? -11.352 -18.875 4.965 1 98.88 172 VAL A C 1
ATOM 1329 O O . VAL A 1 172 ? -12.289 -18.234 4.48 1 98.88 172 VAL A O 1
ATOM 1332 N N . HIS A 1 173 ? -10.109 -18.516 4.812 1 98.94 173 HIS A N 1
ATOM 1333 C CA . HIS A 1 173 ? -9.68 -17.469 3.893 1 98.94 173 HIS A CA 1
ATOM 1334 C C . HIS A 1 173 ? -8.977 -18.062 2.676 1 98.94 173 HIS A C 1
ATOM 1336 O O . HIS A 1 173 ? -8.094 -18.906 2.814 1 98.94 173 HIS A O 1
ATOM 1342 N N . MET A 1 174 ? -9.359 -17.609 1.532 1 98.94 174 MET A N 1
ATOM 1343 C CA . MET A 1 174 ? -8.703 -18.078 0.314 1 98.94 174 MET A CA 1
ATOM 1344 C C . MET A 1 174 ? -7.805 -16.984 -0.264 1 98.94 174 MET A C 1
ATOM 1346 O O . MET A 1 174 ? -8.273 -15.891 -0.582 1 98.94 174 MET A O 1
ATOM 1350 N N . ASP A 1 175 ? -6.535 -17.266 -0.312 1 98.88 175 ASP A N 1
ATOM 1351 C CA . ASP A 1 175 ? -5.703 -16.531 -1.256 1 98.88 175 ASP A CA 1
ATOM 1352 C C . ASP A 1 175 ? -6.062 -16.875 -2.697 1 98.88 175 ASP A C 1
ATOM 1354 O O . ASP A 1 175 ? -5.535 -17.844 -3.26 1 98.88 175 ASP A O 1
ATOM 1358 N N . GLY A 1 176 ? -6.926 -16.094 -3.24 1 98.81 176 GLY A N 1
ATOM 1359 C CA . GLY A 1 176 ? -7.379 -16.266 -4.613 1 98.81 176 GLY A CA 1
ATOM 1360 C C . GLY A 1 176 ? -6.738 -15.281 -5.578 1 98.81 176 GLY A C 1
ATOM 1361 O O . GLY A 1 176 ? -7.414 -14.711 -6.438 1 98.81 176 GLY A O 1
ATOM 1362 N N . ALA A 1 177 ? -5.457 -15.023 -5.422 1 98.62 177 ALA A N 1
ATOM 1363 C CA . ALA A 1 177 ? -4.766 -14.07 -6.289 1 98.62 177 ALA A CA 1
ATOM 1364 C C . ALA A 1 177 ? -5.102 -14.32 -7.754 1 98.62 177 ALA A C 1
ATOM 1366 O O . ALA A 1 177 ? -5.176 -13.383 -8.555 1 98.62 177 ALA A O 1
ATOM 1367 N N . ARG A 1 178 ? -5.215 -15.578 -8.133 1 98.75 178 ARG A N 1
ATOM 1368 C CA . ARG A 1 178 ? -5.492 -15.953 -9.516 1 98.75 178 ARG A CA 1
ATOM 1369 C C . ARG A 1 178 ? -6.77 -16.781 -9.617 1 98.75 178 ARG A C 1
ATOM 1371 O O . ARG A 1 178 ? -6.836 -17.75 -10.375 1 98.75 178 ARG A O 1
ATOM 1378 N N . ILE A 1 179 ? -7.801 -16.391 -8.891 1 98.75 179 ILE A N 1
ATOM 1379 C CA . ILE A 1 179 ? -9 -17.203 -8.727 1 98.75 179 ILE A CA 1
ATOM 1380 C C . ILE A 1 179 ? -9.734 -17.297 -10.062 1 98.75 179 ILE A C 1
ATOM 1382 O O . ILE A 1 179 ? -10.445 -18.281 -10.32 1 98.75 179 ILE A O 1
ATOM 1386 N N . VAL A 1 180 ? -9.609 -16.344 -10.953 1 98.69 180 VAL A N 1
ATOM 1387 C CA . VAL A 1 180 ? -10.281 -16.391 -12.25 1 98.69 180 VAL A CA 1
ATOM 1388 C C . VAL A 1 180 ? -9.719 -17.531 -13.086 1 98.69 180 VAL A C 1
ATOM 1390 O O . VAL A 1 180 ? -10.453 -18.172 -13.852 1 98.69 180 VAL A O 1
ATOM 1393 N N . ASN A 1 181 ? -8.414 -17.812 -12.938 1 98.75 181 ASN A N 1
ATOM 1394 C CA . ASN A 1 181 ? -7.836 -18.984 -13.578 1 98.75 181 ASN A CA 1
ATOM 1395 C C . ASN A 1 181 ? -8.531 -20.266 -13.125 1 98.75 181 ASN A C 1
ATOM 1397 O O . ASN A 1 181 ? -8.797 -21.156 -13.93 1 98.75 181 ASN A O 1
ATOM 1401 N N . ALA A 1 182 ? -8.773 -20.375 -11.82 1 98.81 182 ALA A N 1
ATOM 1402 C CA . ALA A 1 182 ? -9.453 -21.547 -11.281 1 98.81 182 ALA A CA 1
ATOM 1403 C C . ALA A 1 182 ? -10.875 -21.656 -11.836 1 98.81 182 ALA A C 1
ATOM 1405 O O . ALA A 1 182 ? -11.344 -22.75 -12.156 1 98.81 182 ALA A O 1
ATOM 1406 N N . SER A 1 183 ? -11.57 -20.531 -11.891 1 98.69 183 SER A N 1
ATOM 1407 C CA . SER A 1 183 ? -12.922 -20.484 -12.422 1 98.69 183 SER A CA 1
ATOM 1408 C C . SER A 1 183 ? -12.977 -21.016 -13.852 1 98.69 183 SER A C 1
ATOM 1410 O O . SER A 1 183 ? -13.852 -21.812 -14.195 1 98.69 183 SER A O 1
ATOM 1412 N N . ILE A 1 184 ? -12.086 -20.594 -14.68 1 98.44 184 ILE A N 1
ATOM 1413 C CA . ILE A 1 184 ? -12.023 -21 -16.078 1 98.44 184 ILE A CA 1
ATOM 1414 C C . ILE A 1 184 ? -11.781 -22.5 -16.172 1 98.44 184 ILE A C 1
ATOM 1416 O O . ILE A 1 184 ? -12.445 -23.188 -16.953 1 98.44 184 ILE A O 1
ATOM 1420 N N . HIS A 1 185 ? -10.836 -22.953 -15.422 1 98.44 185 HIS A N 1
ATOM 1421 C CA . HIS A 1 185 ? -10.523 -24.375 -15.445 1 98.44 185 HIS A CA 1
ATOM 1422 C C . HIS A 1 185 ? -11.719 -25.219 -15.023 1 98.44 185 HIS A C 1
ATOM 1424 O O . HIS A 1 185 ? -12.008 -26.25 -15.625 1 98.44 185 HIS A O 1
ATOM 1430 N N . CYS A 1 186 ? -12.383 -24.781 -13.938 1 97.81 186 CYS A N 1
ATOM 1431 C CA . CYS A 1 186 ? -13.492 -25.531 -13.367 1 97.81 186 CYS A CA 1
ATOM 1432 C C . CYS A 1 186 ? -14.75 -25.359 -14.211 1 97.81 186 CYS A C 1
ATOM 1434 O O . CYS A 1 186 ? -15.695 -26.156 -14.094 1 97.81 186 CYS A O 1
ATOM 1436 N N . GLY A 1 187 ? -14.836 -24.344 -15 1 97.62 187 GLY A N 1
ATOM 1437 C CA . GLY A 1 187 ? -16.016 -24.062 -15.805 1 97.62 187 GLY A CA 1
ATOM 1438 C C . GLY A 1 187 ? -17.188 -23.562 -14.977 1 97.62 187 GLY A C 1
ATOM 1439 O O . GLY A 1 187 ? -18.344 -23.828 -15.305 1 97.62 187 GLY A O 1
ATOM 1440 N N . VAL A 1 188 ? -16.891 -22.953 -13.836 1 98 188 VAL A N 1
ATOM 1441 C CA . VAL A 1 188 ? -17.938 -22.375 -12.992 1 98 188 VAL A CA 1
ATOM 1442 C C . VAL A 1 188 ? -17.562 -20.953 -12.609 1 98 188 VAL A C 1
ATOM 1444 O O . VAL A 1 188 ? -16.375 -20.578 -12.625 1 98 188 VAL A O 1
ATOM 1447 N N . PRO A 1 189 ? -18.609 -20.172 -12.258 1 98.06 189 PRO A N 1
ATOM 1448 C CA . PRO A 1 189 ? -18.297 -18.812 -11.82 1 98.06 189 PRO A CA 1
ATOM 1449 C C . PRO A 1 189 ? -17.469 -18.766 -10.539 1 98.06 189 PRO A C 1
ATOM 1451 O O . PRO A 1 189 ? -17.547 -19.688 -9.719 1 98.06 189 PRO A O 1
ATOM 1454 N N . VAL A 1 190 ? -16.734 -17.719 -10.375 1 98.38 190 VAL A N 1
ATOM 1455 C CA . VAL A 1 190 ? -15.82 -17.562 -9.25 1 98.38 190 VAL A CA 1
ATOM 1456 C C . VAL A 1 190 ? -16.578 -17.703 -7.938 1 98.38 190 VAL A C 1
ATOM 1458 O O . VAL A 1 190 ? -16.094 -18.344 -7 1 98.38 190 VAL A O 1
ATOM 1461 N N . HIS A 1 191 ? -17.797 -17.078 -7.805 1 98.38 191 HIS A N 1
ATOM 1462 C CA . HIS A 1 191 ? -18.531 -17.062 -6.547 1 98.38 191 HIS A CA 1
ATOM 1463 C C . HIS A 1 191 ? -18.938 -18.469 -6.125 1 98.38 191 HIS A C 1
ATOM 1465 O O . HIS A 1 191 ? -19.172 -18.719 -4.938 1 98.38 191 HIS A O 1
ATOM 1471 N N . GLU A 1 192 ? -18.984 -19.438 -7.059 1 98.38 192 GLU A N 1
ATOM 1472 C CA . GLU A 1 192 ? -19.297 -20.828 -6.727 1 98.38 192 GLU A CA 1
ATOM 1473 C C . GLU A 1 192 ? -18.109 -21.516 -6.059 1 98.38 192 GLU A C 1
ATOM 1475 O O . GLU A 1 192 ? -18.281 -22.359 -5.18 1 98.38 192 GLU A O 1
ATOM 1480 N N . ILE A 1 193 ? -16.922 -21.156 -6.516 1 98.62 193 ILE A N 1
ATOM 1481 C CA . ILE A 1 193 ? -15.711 -21.75 -5.965 1 98.62 193 ILE A CA 1
ATOM 1482 C C . ILE A 1 193 ? -15.516 -21.297 -4.523 1 98.62 193 ILE A C 1
ATOM 1484 O O . ILE A 1 193 ? -15.125 -22.094 -3.66 1 98.62 193 ILE A O 1
ATOM 1488 N N . ILE A 1 194 ? -15.797 -20.031 -4.227 1 98.19 194 ILE A N 1
ATOM 1489 C CA . ILE A 1 194 ? -15.414 -19.453 -2.943 1 98.19 194 ILE A CA 1
ATOM 1490 C C . ILE A 1 194 ? -16.641 -19.359 -2.037 1 98.19 194 ILE A C 1
ATOM 1492 O O . ILE A 1 194 ? -16.594 -18.719 -0.98 1 98.19 194 ILE A O 1
ATOM 1496 N N . LYS A 1 195 ? -17.719 -19.953 -2.414 1 97.56 195 LYS A N 1
ATOM 1497 C CA . LYS A 1 195 ? -19.016 -19.828 -1.775 1 97.56 195 LYS A CA 1
ATOM 1498 C C . LYS A 1 195 ? -18.922 -20.078 -0.272 1 97.56 195 LYS A C 1
ATOM 1500 O O . LYS A 1 195 ? -19.5 -19.328 0.522 1 97.56 195 LYS A O 1
ATOM 1505 N N . GLU A 1 196 ? -18.203 -21.031 0.107 1 97.56 196 GLU A N 1
ATOM 1506 C CA . GLU A 1 196 ? -18.203 -21.422 1.513 1 97.56 196 GLU A CA 1
ATOM 1507 C C . GLU A 1 196 ? -17 -20.828 2.248 1 97.56 196 GLU A C 1
ATOM 1509 O O . GLU A 1 196 ? -16.844 -21.016 3.453 1 97.56 196 GLU A O 1
ATOM 1514 N N . CYS A 1 197 ? -16.109 -20.141 1.573 1 98.81 197 CYS A N 1
ATOM 1515 C CA . CYS A 1 197 ? -15.023 -19.406 2.221 1 98.81 197 CYS A CA 1
ATOM 1516 C C . CYS A 1 197 ? -15.539 -18.141 2.875 1 98.81 197 CYS A C 1
ATOM 1518 O O . CYS A 1 197 ? -16.406 -17.453 2.32 1 98.81 197 CYS A O 1
ATOM 1520 N N . ALA A 1 198 ? -15.023 -17.828 4.035 1 98.88 198 ALA A N 1
ATOM 1521 C CA . ALA A 1 198 ? -15.422 -16.609 4.746 1 98.88 198 ALA A CA 1
ATOM 1522 C C . ALA A 1 198 ? -14.922 -15.359 4.02 1 98.88 198 ALA A C 1
ATOM 1524 O O . ALA A 1 198 ? -15.586 -14.32 4.035 1 98.88 198 ALA A O 1
ATOM 1525 N N . SER A 1 199 ? -13.758 -15.445 3.465 1 98.94 199 SER A N 1
ATOM 1526 C CA . SER A 1 199 ? -13.164 -14.297 2.797 1 98.94 199 SER A CA 1
ATOM 1527 C C . SER A 1 199 ? -12.211 -14.727 1.692 1 98.94 199 SER A C 1
ATOM 1529 O O . SER A 1 199 ? -11.836 -15.898 1.612 1 98.94 199 SER A O 1
ATOM 1531 N N . ILE A 1 200 ? -11.891 -13.789 0.843 1 98.94 200 ILE A N 1
ATOM 1532 C CA . ILE A 1 200 ? -10.945 -14.023 -0.243 1 98.94 200 ILE A CA 1
ATOM 1533 C C . ILE A 1 200 ? -10.148 -12.75 -0.516 1 98.94 200 ILE A C 1
ATOM 1535 O O . ILE A 1 200 ? -10.633 -11.641 -0.284 1 98.94 200 ILE A O 1
ATOM 1539 N N . SER A 1 201 ? -8.93 -12.93 -0.934 1 98.88 201 SER A N 1
ATOM 1540 C CA . SER A 1 201 ? -8.117 -11.898 -1.568 1 98.88 201 SER A CA 1
ATOM 1541 C C . SER A 1 201 ? -7.859 -12.219 -3.035 1 98.88 201 SER A C 1
ATOM 1543 O O . SER A 1 201 ? -7.391 -13.312 -3.361 1 98.88 201 SER A O 1
ATOM 1545 N N . MET A 1 202 ? -8.195 -11.352 -3.916 1 98.81 202 MET A N 1
ATOM 1546 C CA . MET A 1 202 ? -7.969 -11.516 -5.348 1 98.81 202 MET A CA 1
ATOM 1547 C C . MET A 1 202 ? -7.059 -10.422 -5.887 1 98.81 202 MET A C 1
ATOM 1549 O O . MET A 1 202 ? -7.207 -9.25 -5.527 1 98.81 202 MET A O 1
ATOM 1553 N N . CYS A 1 203 ? -6.102 -10.812 -6.684 1 98.62 203 CYS A N 1
ATOM 1554 C CA . CYS A 1 203 ? -5.18 -9.836 -7.258 1 98.62 203 CYS A CA 1
ATOM 1555 C C . CYS A 1 203 ? -5.758 -9.211 -8.523 1 98.62 203 CYS A C 1
ATOM 1557 O O . CYS A 1 203 ? -6.383 -9.906 -9.328 1 98.62 203 CYS A O 1
ATOM 1559 N N . LEU A 1 204 ? -5.562 -7.922 -8.711 1 98.5 204 LEU A N 1
ATOM 1560 C CA . LEU A 1 204 ? -6.004 -7.242 -9.922 1 98.5 204 LEU A CA 1
ATOM 1561 C C . LEU A 1 204 ? -4.867 -7.133 -10.93 1 98.5 204 LEU A C 1
ATOM 1563 O O . LEU A 1 204 ? -5.102 -6.91 -12.117 1 98.5 204 LEU A O 1
ATOM 1567 N N . SER A 1 205 ? -3.654 -7.34 -10.43 1 97.06 205 SER A N 1
ATOM 1568 C CA . SER A 1 205 ? -2.498 -7.141 -11.297 1 97.06 205 SER A CA 1
ATOM 1569 C C . SER A 1 205 ? -1.948 -8.469 -11.797 1 97.06 205 SER A C 1
ATOM 1571 O O . SER A 1 205 ? -0.932 -8.5 -12.492 1 97.06 205 SER A O 1
ATOM 1573 N N . LYS A 1 206 ? -2.582 -9.578 -11.453 1 96.31 206 LYS A N 1
ATOM 1574 C CA . LYS A 1 206 ? -2.242 -10.914 -11.93 1 96.31 206 LYS A CA 1
ATOM 1575 C C . LYS A 1 206 ? -3.355 -11.484 -12.805 1 96.31 206 LYS A C 1
ATOM 1577 O O . LYS A 1 206 ? -4.461 -11.734 -12.328 1 96.31 206 LYS A O 1
ATOM 1582 N N . GLY A 1 207 ? -3.07 -11.758 -13.977 1 94.5 207 GLY A N 1
ATOM 1583 C CA . GLY A 1 207 ? -4.086 -12.336 -14.844 1 94.5 207 GLY A CA 1
ATOM 1584 C C . GLY A 1 207 ? -5.145 -11.336 -15.273 1 94.5 207 GLY A C 1
ATOM 1585 O O . GLY A 1 207 ? -5.438 -11.203 -16.469 1 94.5 207 GLY A O 1
ATOM 1586 N N . ILE A 1 208 ? -5.715 -10.555 -14.297 1 95.38 208 ILE A N 1
ATOM 1587 C CA . ILE A 1 208 ? -6.691 -9.523 -14.602 1 95.38 208 ILE A CA 1
ATOM 1588 C C . ILE A 1 208 ? -6.043 -8.438 -15.461 1 95.38 208 ILE A C 1
ATOM 1590 O O . ILE A 1 208 ? -6.672 -7.914 -16.391 1 95.38 208 ILE A O 1
ATOM 1594 N N . GLY A 1 209 ? -4.84 -8.117 -15.078 1 95.81 209 GLY A N 1
ATOM 1595 C CA . GLY A 1 209 ? -4.047 -7.293 -15.977 1 95.81 209 GLY A CA 1
ATOM 1596 C C . GLY A 1 209 ? -4.105 -5.816 -15.633 1 95.81 209 GLY A C 1
ATOM 1597 O O . GLY A 1 209 ? -3.557 -4.984 -16.359 1 95.81 209 GLY A O 1
ATOM 1598 N N . ALA A 1 210 ? -4.809 -5.406 -14.539 1 97.38 210 ALA A N 1
ATOM 1599 C CA . ALA A 1 210 ? -4.719 -4.023 -14.078 1 97.38 210 ALA A CA 1
ATOM 1600 C C . ALA A 1 210 ? -3.311 -3.693 -13.594 1 97.38 210 ALA A C 1
ATOM 1602 O O . ALA A 1 210 ? -2.564 -4.586 -13.188 1 97.38 210 ALA A O 1
ATOM 1603 N N . PRO A 1 211 ? -2.92 -2.449 -13.648 1 97.25 211 PRO A N 1
ATOM 1604 C CA . PRO A 1 211 ? -1.533 -2.109 -13.32 1 97.25 211 PRO A CA 1
ATOM 1605 C C . PRO A 1 211 ? -1.219 -2.279 -11.836 1 97.25 211 PRO A C 1
ATOM 1607 O O . PRO A 1 211 ? -0.086 -2.607 -11.477 1 97.25 211 PRO A O 1
ATOM 1610 N N . VAL A 1 212 ? -2.203 -1.947 -10.977 1 97.94 212 VAL A N 1
ATOM 1611 C CA . VAL A 1 212 ? -1.941 -1.945 -9.547 1 97.94 212 VAL A CA 1
ATOM 1612 C C . VAL A 1 212 ? -3.178 -2.436 -8.797 1 97.94 212 VAL A C 1
ATOM 1614 O O . VAL A 1 212 ? -4.309 -2.121 -9.172 1 97.94 212 VAL A O 1
ATOM 1617 N N . GLY A 1 213 ? -2.881 -3.258 -7.742 1 98.25 213 GLY A N 1
ATOM 1618 C CA . GLY A 1 213 ? -3.926 -3.381 -6.738 1 98.25 213 GLY A CA 1
ATOM 1619 C C . GLY A 1 213 ? -4.418 -4.805 -6.562 1 98.25 213 GLY A C 1
ATOM 1620 O O . GLY A 1 213 ? -4.102 -5.684 -7.367 1 98.25 213 GLY A O 1
ATOM 1621 N N . SER A 1 214 ? -5.145 -5.035 -5.52 1 98.75 214 SER A N 1
ATOM 1622 C CA . SER A 1 214 ? -5.871 -6.238 -5.133 1 98.75 214 SER A CA 1
ATOM 1623 C C . SER A 1 214 ? -7.172 -5.895 -4.414 1 98.75 214 SER A C 1
ATOM 1625 O O . SER A 1 214 ? -7.465 -4.719 -4.184 1 98.75 214 SER A O 1
ATOM 1627 N N . VAL A 1 215 ? -7.945 -6.914 -4.141 1 98.81 215 VAL A N 1
ATOM 1628 C CA . VAL A 1 215 ? -9.203 -6.715 -3.434 1 98.81 215 VAL A CA 1
ATOM 1629 C C . VAL A 1 215 ? -9.391 -7.816 -2.389 1 98.81 215 VAL A C 1
ATOM 1631 O O . VAL A 1 215 ? -9 -8.961 -2.613 1 98.81 215 VAL A O 1
ATOM 1634 N N . VAL A 1 216 ? -9.875 -7.406 -1.236 1 98.94 216 VAL A N 1
ATOM 1635 C CA . VAL A 1 216 ? -10.32 -8.336 -0.207 1 98.94 216 VAL A CA 1
ATOM 1636 C C . VAL A 1 216 ? -11.844 -8.312 -0.114 1 98.94 216 VAL A C 1
ATOM 1638 O O . VAL A 1 216 ? -12.453 -7.242 -0.16 1 98.94 216 VAL A O 1
ATOM 1641 N N . ALA A 1 217 ? -12.469 -9.438 -0.039 1 98.94 217 ALA A N 1
ATOM 1642 C CA . ALA A 1 217 ? -13.93 -9.492 0.027 1 98.94 217 ALA A CA 1
ATOM 1643 C C . ALA A 1 217 ? -14.383 -10.453 1.126 1 98.94 217 ALA A C 1
ATOM 1645 O O . ALA A 1 217 ? -13.695 -11.43 1.436 1 98.94 217 ALA A O 1
ATOM 1646 N N . GLY A 1 218 ? -15.492 -10.234 1.716 1 98.88 218 GLY A N 1
ATOM 1647 C CA . GLY A 1 218 ? -16.109 -10.984 2.797 1 98.88 218 GLY A CA 1
ATOM 1648 C C . GLY A 1 218 ? -17.375 -10.328 3.334 1 98.88 218 GLY A C 1
ATOM 1649 O O . GLY A 1 218 ? -18.078 -9.641 2.596 1 98.88 218 GLY A O 1
ATOM 1650 N N . SER A 1 219 ? -17.672 -10.609 4.578 1 98.88 219 SER A N 1
ATOM 1651 C CA . SER A 1 219 ? -18.812 -9.961 5.219 1 98.88 219 SER A CA 1
ATOM 1652 C C . SER A 1 219 ? -18.531 -8.477 5.469 1 98.88 219 SER A C 1
ATOM 1654 O O . SER A 1 219 ? -17.375 -8.047 5.465 1 98.88 219 SER A O 1
ATOM 1656 N N . LYS A 1 220 ? -19.578 -7.695 5.664 1 98.62 220 LYS A N 1
ATOM 1657 C CA . LYS A 1 220 ? -19.438 -6.273 5.949 1 98.62 220 LYS A CA 1
ATOM 1658 C C . LYS A 1 220 ? -18.641 -6.043 7.223 1 98.62 220 LYS A C 1
ATOM 1660 O O . LYS A 1 220 ? -17.781 -5.152 7.27 1 98.62 220 LYS A O 1
ATOM 1665 N N . ASP A 1 221 ? -18.938 -6.84 8.211 1 98.56 221 ASP A N 1
ATOM 1666 C CA . ASP A 1 221 ? -18.219 -6.711 9.477 1 98.56 221 ASP A CA 1
ATOM 1667 C C . ASP A 1 221 ? -16.734 -7.027 9.305 1 98.56 221 ASP A C 1
ATOM 1669 O O . ASP A 1 221 ? -15.883 -6.336 9.867 1 98.56 221 ASP A O 1
ATOM 1673 N N . PHE A 1 222 ? -16.469 -8.086 8.625 1 98.62 222 PHE A N 1
ATOM 1674 C CA . PHE A 1 222 ? -15.086 -8.461 8.328 1 98.62 222 PHE A CA 1
ATOM 1675 C C . PHE A 1 222 ? -14.375 -7.352 7.566 1 98.62 222 PHE A C 1
ATOM 1677 O O . PHE A 1 222 ? -13.25 -6.977 7.906 1 98.62 222 PHE A O 1
ATOM 1684 N N . ILE A 1 223 ? -15 -6.75 6.539 1 98.88 223 ILE A N 1
ATOM 1685 C CA . ILE A 1 223 ? -14.398 -5.723 5.699 1 98.88 223 ILE A CA 1
ATOM 1686 C C . ILE A 1 223 ? -14.164 -4.457 6.52 1 98.88 223 ILE A C 1
ATOM 1688 O O . ILE A 1 223 ? -13.18 -3.744 6.309 1 98.88 223 ILE A O 1
ATOM 1692 N N . ALA A 1 224 ? -15.023 -4.176 7.445 1 98.44 224 ALA A N 1
ATOM 1693 C CA . ALA A 1 224 ? -14.797 -3.043 8.336 1 98.44 224 ALA A CA 1
ATOM 1694 C C . ALA A 1 224 ? -13.477 -3.199 9.094 1 98.44 224 ALA A C 1
ATOM 1696 O O . ALA A 1 224 ? -12.734 -2.232 9.258 1 98.44 224 ALA A O 1
ATOM 1697 N N . LYS A 1 225 ? -13.227 -4.426 9.539 1 98.38 225 LYS A N 1
ATOM 1698 C CA . LYS A 1 225 ? -11.953 -4.699 10.219 1 98.38 225 LYS A CA 1
ATOM 1699 C C . LYS A 1 225 ? -10.781 -4.582 9.25 1 98.38 225 LYS A C 1
ATOM 1701 O O . LYS A 1 225 ? -9.742 -4.023 9.594 1 98.38 225 LYS A O 1
ATOM 1706 N N . VAL A 1 226 ? -10.992 -5.145 8.07 1 98.75 226 VAL A N 1
ATOM 1707 C CA . VAL A 1 226 ? -9.938 -5.07 7.066 1 98.75 226 VAL A CA 1
ATOM 1708 C C . VAL A 1 226 ? -9.617 -3.607 6.762 1 98.75 226 VAL A C 1
ATOM 1710 O O . VAL A 1 226 ? -8.461 -3.246 6.566 1 98.75 226 VAL A O 1
ATOM 1713 N N . HIS A 1 227 ? -10.641 -2.814 6.695 1 98.5 227 HIS A N 1
ATOM 1714 C CA . HIS A 1 227 ? -10.469 -1.388 6.441 1 98.5 227 HIS A CA 1
ATOM 1715 C C . HIS A 1 227 ? -9.562 -0.75 7.492 1 98.5 227 HIS A C 1
ATOM 1717 O O . HIS A 1 227 ? -8.672 0.029 7.156 1 98.5 227 HIS A O 1
ATOM 1723 N N . ARG A 1 228 ? -9.805 -1.027 8.719 1 97.69 228 ARG A N 1
ATOM 1724 C CA . ARG A 1 228 ? -8.977 -0.521 9.812 1 97.69 228 ARG A CA 1
ATOM 1725 C C . ARG A 1 228 ? -7.539 -1.017 9.68 1 97.69 228 ARG A C 1
ATOM 1727 O O . ARG A 1 228 ? -6.59 -0.248 9.859 1 97.69 228 ARG A O 1
ATOM 1734 N N . CYS A 1 229 ? -7.375 -2.301 9.352 1 98.44 229 CYS A N 1
ATOM 1735 C CA . CYS A 1 229 ? -6.055 -2.891 9.18 1 98.44 229 CYS A CA 1
ATOM 1736 C C . CYS A 1 229 ? -5.324 -2.26 7.996 1 98.44 229 CYS A C 1
ATOM 1738 O O . CYS A 1 229 ? -4.125 -1.983 8.078 1 98.44 229 CYS A O 1
ATOM 1740 N N . ARG A 1 230 ? -6.082 -2.064 6.867 1 98.38 230 ARG A N 1
ATOM 1741 C CA . ARG A 1 230 ? -5.52 -1.41 5.691 1 98.38 230 ARG A CA 1
ATOM 1742 C C . ARG A 1 230 ? -4.922 -0.054 6.051 1 98.38 230 ARG A C 1
ATOM 1744 O O . ARG A 1 230 ? -3.846 0.305 5.57 1 98.38 230 ARG A O 1
ATOM 1751 N N . LYS A 1 231 ? -5.594 0.675 6.902 1 97.38 231 LYS A N 1
ATOM 1752 C CA . LYS A 1 231 ? -5.133 2.006 7.289 1 97.38 231 LYS A CA 1
ATOM 1753 C C . LYS A 1 231 ? -3.812 1.934 8.047 1 97.38 231 LYS A C 1
ATOM 1755 O O . LYS A 1 231 ? -2.857 2.637 7.711 1 97.38 231 LYS A O 1
ATOM 1760 N N . VAL A 1 232 ? -3.742 1.103 9.039 1 97.81 232 VAL A N 1
ATOM 1761 C CA . VAL A 1 232 ? -2.561 1.087 9.891 1 97.81 232 VAL A CA 1
ATOM 1762 C C . VAL A 1 232 ? -1.378 0.496 9.133 1 97.81 232 VAL A C 1
ATOM 1764 O O . VAL A 1 232 ? -0.225 0.855 9.383 1 97.81 232 VAL A O 1
ATOM 1767 N N . LEU A 1 233 ? -1.688 -0.358 8.141 1 98.25 233 LEU A N 1
ATOM 1768 C CA . LEU A 1 233 ? -0.638 -0.941 7.309 1 98.25 233 LEU A CA 1
ATOM 1769 C C . LEU A 1 233 ? -0.154 0.056 6.262 1 98.25 233 LEU A C 1
ATOM 1771 O O . LEU A 1 233 ? 0.85 -0.183 5.59 1 98.25 233 LEU A O 1
ATOM 1775 N N . GLY A 1 234 ? -0.824 1.117 6.137 1 98.31 234 GLY A N 1
ATOM 1776 C CA . GLY A 1 234 ? -0.425 2.148 5.191 1 98.31 234 GLY A CA 1
ATOM 1777 C C . GLY A 1 234 ? -1.047 1.971 3.818 1 98.31 234 GLY A C 1
ATOM 1778 O O . GLY A 1 234 ? -0.492 2.426 2.816 1 98.31 234 GLY A O 1
ATOM 1779 N N . GLY A 1 235 ? -2.145 1.3 3.76 1 98.06 235 GLY A N 1
ATOM 1780 C CA . GLY A 1 235 ? -2.793 1.049 2.482 1 98.06 235 GLY A CA 1
ATOM 1781 C C . GLY A 1 235 ? -3.859 2.072 2.141 1 98.06 235 GLY A C 1
ATOM 1782 O O . GLY A 1 235 ? -4.488 1.992 1.085 1 98.06 235 GLY A O 1
ATOM 1783 N N . GLY A 1 236 ? -4.098 3.066 3.07 1 96.62 236 GLY A N 1
ATOM 1784 C CA . GLY A 1 236 ? -5.055 4.121 2.781 1 96.62 236 GLY A CA 1
ATOM 1785 C C . GLY A 1 236 ? -4.547 5.125 1.763 1 96.62 236 GLY A C 1
ATOM 1786 O O . GLY A 1 236 ? -3.854 6.078 2.117 1 96.62 236 GLY A O 1
ATOM 1787 N N . MET A 1 237 ? -4.961 4.945 0.527 1 96.81 237 MET A N 1
ATOM 1788 C CA . MET A 1 237 ? -4.562 5.82 -0.573 1 96.81 237 MET A CA 1
ATOM 1789 C C . MET A 1 237 ? -5.691 6.777 -0.942 1 96.81 237 MET A C 1
ATOM 1791 O O . MET A 1 237 ? -6.859 6.508 -0.661 1 96.81 237 MET A O 1
ATOM 1795 N N . ARG A 1 238 ? -5.453 7.871 -1.491 1 96.31 238 ARG A N 1
ATOM 1796 C CA . ARG A 1 238 ? -6.398 8.969 -1.631 1 96.31 238 ARG A CA 1
ATOM 1797 C C . ARG A 1 238 ? -7.262 8.797 -2.877 1 96.31 238 ARG A C 1
ATOM 1799 O O . ARG A 1 238 ? -8.336 8.195 -2.816 1 96.31 238 ARG A O 1
ATOM 1806 N N . GLN A 1 239 ? -6.805 9.18 -4.082 1 97 239 GLN A N 1
ATOM 1807 C CA . GLN A 1 239 ? -7.621 9.141 -5.289 1 97 239 GLN A CA 1
ATOM 1808 C C . GLN A 1 239 ? -7.344 7.875 -6.098 1 97 239 GLN A C 1
ATOM 1810 O O . GLN A 1 239 ? -6.945 7.949 -7.258 1 97 239 GLN A O 1
ATOM 1815 N N . ILE A 1 240 ? -7.703 6.727 -5.555 1 98 240 ILE A N 1
ATOM 1816 C CA . ILE A 1 240 ? -7.402 5.438 -6.168 1 98 240 ILE A CA 1
ATOM 1817 C C . ILE A 1 240 ? -8.391 5.16 -7.301 1 98 240 ILE A C 1
ATOM 1819 O O . ILE A 1 240 ? -8.273 4.148 -8 1 98 240 ILE A O 1
ATOM 1823 N N . GLY A 1 241 ? -9.359 6.059 -7.547 1 98.44 241 GLY A N 1
ATOM 1824 C CA . GLY A 1 241 ? -10.242 5.918 -8.688 1 98.44 241 GLY A CA 1
ATOM 1825 C C . GLY A 1 241 ? -9.508 5.758 -10 1 98.44 241 GLY A C 1
ATOM 1826 O O . GLY A 1 241 ? -9.992 5.082 -10.914 1 98.44 241 GLY A O 1
ATOM 1827 N N . VAL A 1 242 ? -8.352 6.348 -10.117 1 98.25 242 VAL A N 1
ATOM 1828 C CA . VAL A 1 242 ? -7.555 6.227 -11.336 1 98.25 242 VAL A CA 1
ATOM 1829 C C . VAL A 1 242 ? -7.137 4.773 -11.539 1 98.25 242 VAL A C 1
ATOM 1831 O O . VAL A 1 242 ? -7.047 4.301 -12.672 1 98.25 242 VAL A O 1
ATOM 1834 N N . LEU A 1 243 ? -6.812 4.07 -10.469 1 98.56 243 LEU A N 1
ATOM 1835 C CA . LEU A 1 243 ? -6.438 2.664 -10.531 1 98.56 243 LEU A CA 1
ATOM 1836 C C . LEU A 1 243 ? -7.668 1.777 -10.688 1 98.56 243 LEU A C 1
ATOM 1838 O O . LEU A 1 243 ? -7.645 0.812 -11.453 1 98.56 243 LEU A O 1
ATOM 1842 N N . ALA A 1 244 ? -8.695 2.154 -9.93 1 98.69 244 ALA A N 1
ATOM 1843 C CA . ALA A 1 244 ? -9.945 1.401 -9.977 1 98.69 244 ALA A CA 1
ATOM 1844 C C . ALA A 1 244 ? -10.539 1.409 -11.383 1 98.69 244 ALA A C 1
ATOM 1846 O O . ALA A 1 244 ? -11.117 0.412 -11.82 1 98.69 244 ALA A O 1
ATOM 1847 N N . ALA A 1 245 ? -10.422 2.523 -12.078 1 98.69 245 ALA A N 1
ATOM 1848 C CA . ALA A 1 245 ? -10.945 2.639 -13.43 1 98.69 245 ALA A CA 1
ATOM 1849 C C . ALA A 1 245 ? -10.289 1.62 -14.359 1 98.69 245 ALA A C 1
ATOM 1851 O O . ALA A 1 245 ? -10.969 0.974 -15.164 1 98.69 245 ALA A O 1
ATOM 1852 N N . ALA A 1 246 ? -8.992 1.511 -14.281 1 98.56 246 ALA A N 1
ATOM 1853 C CA . ALA A 1 246 ? -8.281 0.52 -15.086 1 98.56 246 ALA A CA 1
ATOM 1854 C C . ALA A 1 246 ? -8.742 -0.895 -14.742 1 98.56 246 ALA A C 1
ATOM 1856 O O . ALA A 1 246 ? -8.914 -1.729 -15.641 1 98.56 246 ALA A O 1
ATOM 1857 N N . ALA A 1 247 ? -8.922 -1.164 -13.477 1 98.69 247 ALA A N 1
ATOM 1858 C CA . ALA A 1 247 ? -9.336 -2.488 -13.023 1 98.69 247 ALA A CA 1
ATOM 1859 C C . ALA A 1 247 ? -10.727 -2.834 -13.539 1 98.69 247 ALA A C 1
ATOM 1861 O O . ALA A 1 247 ? -11 -3.986 -13.883 1 98.69 247 ALA A O 1
ATOM 1862 N N . LEU A 1 248 ? -11.609 -1.84 -13.555 1 98.62 248 LEU A N 1
ATOM 1863 C CA . LEU A 1 248 ? -12.961 -2.051 -14.062 1 98.62 248 LEU A CA 1
ATOM 1864 C C . LEU A 1 248 ? -12.93 -2.488 -15.523 1 98.62 248 LEU A C 1
ATOM 1866 O O . LEU A 1 248 ? -13.625 -3.432 -15.906 1 98.62 248 LEU A O 1
ATOM 1870 N N . VAL A 1 249 ? -12.102 -1.855 -16.312 1 98.31 249 VAL A N 1
ATOM 1871 C CA . VAL A 1 249 ? -11.961 -2.205 -17.719 1 98.31 249 VAL A CA 1
ATOM 1872 C C . VAL A 1 249 ? -11.32 -3.588 -17.859 1 98.31 249 VAL A C 1
ATOM 1874 O O . VAL A 1 249 ? -11.766 -4.41 -18.656 1 98.31 249 VAL A O 1
ATOM 1877 N N . ALA A 1 250 ? -10.312 -3.836 -17.078 1 97.88 250 ALA A N 1
ATOM 1878 C CA . ALA A 1 250 ? -9.586 -5.105 -17.125 1 97.88 250 ALA A CA 1
ATOM 1879 C C . ALA A 1 250 ? -10.508 -6.273 -16.797 1 97.88 250 ALA A C 1
ATOM 1881 O O . ALA A 1 250 ? -10.414 -7.34 -17.406 1 97.88 250 ALA A O 1
ATOM 1882 N N . LEU A 1 251 ? -11.352 -6.078 -15.82 1 97.31 251 LEU A N 1
ATOM 1883 C CA . LEU A 1 251 ? -12.25 -7.117 -15.344 1 97.31 251 LEU A CA 1
ATOM 1884 C C . LEU A 1 251 ? -13.203 -7.566 -16.453 1 97.31 251 LEU A C 1
ATOM 1886 O O . LEU A 1 251 ? -13.531 -8.75 -16.562 1 97.31 251 LEU A O 1
ATOM 1890 N N . ASP A 1 252 ? -13.578 -6.676 -17.312 1 96.31 252 ASP A N 1
ATOM 1891 C CA . ASP A 1 252 ? -14.578 -6.945 -18.344 1 96.31 252 ASP A CA 1
ATOM 1892 C C . ASP A 1 252 ? -14.031 -7.883 -19.406 1 96.31 252 ASP A C 1
ATOM 1894 O O . ASP A 1 252 ? -14.797 -8.602 -20.062 1 96.31 252 ASP A O 1
ATOM 1898 N N . THR A 1 253 ? -12.727 -7.965 -19.547 1 95 253 THR A N 1
ATOM 1899 C CA . THR A 1 253 ? -12.148 -8.758 -20.641 1 95 253 THR A CA 1
ATOM 1900 C C . THR A 1 253 ? -11.273 -9.875 -20.078 1 95 253 THR A C 1
ATOM 1902 O O . THR A 1 253 ? -10.672 -10.633 -20.844 1 95 253 THR A O 1
ATOM 1905 N N . ALA A 1 254 ? -11.203 -9.977 -18.812 1 95.56 254 ALA A N 1
ATOM 1906 C CA . ALA A 1 254 ? -10.242 -10.852 -18.156 1 95.56 254 ALA A CA 1
ATOM 1907 C C . ALA A 1 254 ? -10.477 -12.312 -18.531 1 95.56 254 ALA A C 1
ATOM 1909 O O . ALA A 1 254 ? -9.531 -13.047 -18.844 1 95.56 254 ALA A O 1
ATOM 1910 N N . GLU A 1 255 ? -11.719 -12.75 -18.453 1 96.5 255 GLU A N 1
ATOM 1911 C CA . GLU A 1 255 ? -12.031 -14.156 -18.688 1 96.5 255 GLU A CA 1
ATOM 1912 C C . GLU A 1 255 ? -11.602 -14.602 -20.078 1 96.5 255 GLU A C 1
ATOM 1914 O O . GLU A 1 255 ? -10.992 -15.656 -20.25 1 96.5 255 GLU A O 1
ATOM 1919 N N . GLU A 1 256 ? -11.922 -13.82 -21.078 1 96.75 256 GLU A N 1
ATOM 1920 C CA . GLU A 1 256 ? -11.562 -14.148 -22.453 1 96.75 256 GLU A CA 1
ATOM 1921 C C . GLU A 1 256 ? -10.047 -14.195 -22.625 1 96.75 256 GLU A C 1
ATOM 1923 O O . GLU A 1 256 ? -9.523 -15.125 -23.234 1 96.75 256 GLU A O 1
ATOM 1928 N N . ARG A 1 257 ? -9.383 -13.234 -22.125 1 97.12 257 ARG A N 1
ATOM 1929 C CA . ARG A 1 257 ? -7.926 -13.18 -22.234 1 97.12 257 ARG A CA 1
ATOM 1930 C C . ARG A 1 257 ? -7.273 -14.367 -21.531 1 97.12 257 ARG A C 1
ATOM 1932 O O . ARG A 1 257 ? -6.328 -14.961 -22.062 1 97.12 257 ARG A O 1
ATOM 1939 N N . LEU A 1 258 ? -7.789 -14.719 -20.375 1 98.25 258 LEU A N 1
ATOM 1940 C CA . LEU A 1 258 ? -7.203 -15.805 -19.594 1 98.25 258 LEU A CA 1
ATOM 1941 C C . LEU A 1 258 ? -7.48 -17.156 -20.266 1 98.25 258 LEU A C 1
ATOM 1943 O O . LEU A 1 258 ? -6.656 -18.062 -20.188 1 98.25 258 LEU A O 1
ATOM 1947 N N . ARG A 1 259 ? -8.633 -17.281 -20.906 1 98.19 259 ARG A N 1
ATOM 1948 C CA . ARG A 1 259 ? -8.906 -18.5 -21.656 1 98.19 259 ARG A CA 1
ATOM 1949 C C . ARG A 1 259 ? -7.855 -18.734 -22.734 1 98.19 259 ARG A C 1
ATOM 1951 O O . ARG A 1 259 ? -7.398 -19.859 -22.938 1 98.19 259 ARG A O 1
ATOM 1958 N N . ILE A 1 260 ? -7.52 -17.656 -23.438 1 98.19 260 ILE A N 1
ATOM 1959 C CA . ILE A 1 260 ? -6.492 -17.719 -24.469 1 98.19 260 ILE A CA 1
ATOM 1960 C C . ILE A 1 260 ? -5.156 -18.125 -23.844 1 98.19 260 ILE A C 1
ATOM 1962 O O . ILE A 1 260 ? -4.434 -18.953 -24.375 1 98.19 260 ILE A O 1
ATOM 1966 N N . ASP A 1 261 ? -4.844 -17.516 -22.688 1 98.44 261 ASP A N 1
ATOM 1967 C CA . ASP A 1 261 ? -3.602 -17.844 -22 1 98.44 261 ASP A CA 1
ATOM 1968 C C . ASP A 1 261 ? -3.559 -19.312 -21.609 1 98.44 261 ASP A C 1
ATOM 1970 O O . ASP A 1 261 ? -2.5 -19.953 -21.656 1 98.44 261 ASP A O 1
ATOM 1974 N N . HIS A 1 262 ? -4.691 -19.875 -21.125 1 98.5 262 HIS A N 1
ATOM 1975 C CA . HIS A 1 262 ? -4.777 -21.281 -20.766 1 98.5 262 HIS A CA 1
ATOM 1976 C C . HIS A 1 262 ? -4.48 -22.172 -21.984 1 98.5 262 HIS A C 1
ATOM 1978 O O . HIS A 1 262 ? -3.703 -23.125 -21.891 1 98.5 262 HIS A O 1
ATOM 1984 N N . GLN A 1 263 ? -5.148 -21.828 -23.094 1 98.12 263 GLN A N 1
ATOM 1985 C CA . GLN A 1 263 ? -4.961 -22.609 -24.328 1 98.12 263 GLN A CA 1
ATOM 1986 C C . GLN A 1 263 ? -3.504 -22.562 -24.781 1 98.12 263 GLN A C 1
ATOM 1988 O O . GLN A 1 263 ? -2.938 -23.594 -25.141 1 98.12 263 GLN A O 1
ATOM 1993 N N . ARG A 1 264 ? -2.957 -21.406 -24.719 1 98.38 264 ARG A N 1
ATOM 1994 C CA . ARG A 1 264 ? -1.569 -21.234 -25.141 1 98.38 264 ARG A CA 1
ATOM 1995 C C . ARG A 1 264 ? -0.618 -21.969 -24.203 1 98.38 264 ARG A C 1
ATOM 1997 O O . ARG A 1 264 ? 0.395 -22.516 -24.641 1 98.38 264 ARG A O 1
ATOM 2004 N N . ALA A 1 265 ? -0.924 -21.906 -22.891 1 98.56 265 ALA A N 1
ATOM 2005 C CA . ALA A 1 265 ? -0.091 -22.609 -21.922 1 98.56 265 ALA A CA 1
ATOM 2006 C C . ALA A 1 265 ? -0.088 -24.109 -22.188 1 98.56 265 ALA A C 1
ATOM 2008 O O . ALA A 1 265 ? 0.966 -24.75 -22.156 1 98.56 265 ALA A O 1
ATOM 2009 N N . LYS A 1 266 ? -1.236 -24.656 -22.422 1 98.19 266 LYS A N 1
ATOM 2010 C CA . LYS A 1 266 ? -1.356 -26.078 -22.719 1 98.19 266 LYS A CA 1
ATOM 2011 C C . LYS A 1 266 ? -0.594 -26.453 -23.984 1 98.19 266 LYS A C 1
ATOM 2013 O O . LYS A 1 266 ? 0.155 -27.422 -24 1 98.19 266 LYS A O 1
ATOM 2018 N N . LYS A 1 267 ? -0.786 -25.672 -25.016 1 98.25 267 LYS A N 1
ATOM 2019 C CA . LYS A 1 267 ? -0.084 -25.922 -26.281 1 98.25 267 LYS A CA 1
ATOM 2020 C C . LYS A 1 267 ? 1.427 -25.812 -26.094 1 98.25 267 LYS A C 1
ATOM 2022 O O . LYS A 1 267 ? 2.186 -26.609 -26.656 1 98.25 267 LYS A O 1
ATOM 2027 N N . PHE A 1 268 ? 1.848 -24.781 -25.422 1 98.38 268 PHE A N 1
ATOM 2028 C CA . PHE A 1 268 ? 3.26 -24.578 -25.141 1 98.38 268 PHE A CA 1
ATOM 2029 C C . PHE A 1 268 ? 3.869 -25.797 -24.469 1 98.38 268 PHE A C 1
ATOM 2031 O O . PHE A 1 268 ? 4.934 -26.266 -24.875 1 98.38 268 PHE A O 1
ATOM 2038 N N . ALA A 1 269 ? 3.209 -26.297 -23.406 1 98.5 269 ALA A N 1
ATOM 2039 C CA . ALA A 1 269 ? 3.662 -27.5 -22.703 1 98.5 269 ALA A CA 1
ATOM 2040 C C . ALA A 1 269 ? 3.719 -28.703 -23.656 1 98.5 269 ALA A C 1
ATOM 2042 O O . ALA A 1 269 ? 4.66 -29.5 -23.609 1 98.5 269 ALA A O 1
ATOM 2043 N N . GLN A 1 270 ? 2.707 -28.828 -24.5 1 98.44 270 GLN A N 1
ATOM 2044 C CA . GLN A 1 270 ? 2.66 -29.922 -25.469 1 98.44 270 GLN A CA 1
ATOM 2045 C C . GLN A 1 270 ? 3.824 -29.844 -26.453 1 98.44 270 GLN A C 1
ATOM 2047 O O . GLN A 1 270 ? 4.449 -30.844 -26.781 1 98.44 270 GLN A O 1
ATOM 2052 N N . ASP A 1 271 ? 4.031 -28.625 -26.938 1 98 271 ASP A N 1
ATOM 2053 C CA . ASP A 1 271 ? 5.125 -28.406 -27.875 1 98 271 ASP A CA 1
ATOM 2054 C C . ASP A 1 271 ? 6.465 -28.797 -27.25 1 98 271 ASP A C 1
ATOM 2056 O O . ASP A 1 271 ? 7.309 -29.406 -27.891 1 98 271 ASP A O 1
ATOM 2060 N N . ILE A 1 272 ? 6.699 -28.438 -26.047 1 97.69 272 ILE A N 1
ATOM 2061 C CA . ILE A 1 272 ? 7.949 -28.734 -25.359 1 97.69 272 ILE A CA 1
ATOM 2062 C C . ILE A 1 272 ? 8.055 -30.25 -25.141 1 97.69 272 ILE A C 1
ATOM 2064 O O . ILE A 1 272 ? 9.125 -30.828 -25.312 1 97.69 272 ILE A O 1
ATOM 2068 N N . CYS A 1 273 ? 6.953 -30.844 -24.688 1 97 273 CYS A N 1
ATOM 2069 C CA . CYS A 1 273 ? 6.922 -32.281 -24.469 1 97 273 CYS A CA 1
ATOM 2070 C C . CYS A 1 273 ? 7.25 -33.031 -25.75 1 97 273 CYS A C 1
ATOM 2072 O O . CYS A 1 273 ? 7.922 -34.062 -25.719 1 97 273 CYS A O 1
ATOM 2074 N N . SER A 1 274 ? 6.871 -32.5 -26.844 1 96.88 274 SER A N 1
ATOM 2075 C CA . SER A 1 274 ? 7.043 -33.156 -28.141 1 96.88 274 SER A CA 1
ATOM 2076 C C . SER A 1 274 ? 8.5 -33.125 -28.578 1 96.88 274 SER A C 1
ATOM 2078 O O . SER A 1 274 ? 8.898 -33.875 -29.469 1 96.88 274 SER A O 1
ATOM 2080 N N . LEU A 1 275 ? 9.258 -32.219 -28.016 1 95.81 275 LEU A N 1
ATOM 2081 C CA . LEU A 1 275 ? 10.68 -32.188 -28.344 1 95.81 275 LEU A CA 1
ATOM 2082 C C . LEU A 1 275 ? 11.375 -33.469 -27.906 1 95.81 275 LEU A C 1
ATOM 2084 O O . LEU A 1 275 ? 12.445 -33.812 -28.422 1 95.81 275 LEU A O 1
ATOM 2088 N N . LYS A 1 276 ? 10.867 -34.156 -26.891 1 95.81 276 LYS A N 1
ATOM 2089 C CA . LYS A 1 276 ? 11.398 -35.406 -26.359 1 95.81 276 LYS A CA 1
ATOM 2090 C C . LYS A 1 276 ? 12.844 -35.25 -25.906 1 95.81 276 LYS A C 1
ATOM 2092 O O . LYS A 1 276 ? 13.695 -36.094 -26.203 1 95.81 276 LYS A O 1
ATOM 2097 N N . SER A 1 277 ? 13.086 -34.094 -25.391 1 95.25 277 SER A N 1
ATOM 2098 C CA . SER A 1 277 ? 14.422 -33.844 -24.859 1 95.25 277 SER A CA 1
ATOM 2099 C C . SER A 1 277 ? 14.641 -34.562 -23.531 1 95.25 277 SER A C 1
ATOM 2101 O O . SER A 1 277 ? 13.727 -34.656 -22.719 1 95.25 277 SER A O 1
ATOM 2103 N N . LYS A 1 278 ? 15.867 -35.062 -23.266 1 94.56 278 LYS A N 1
ATOM 2104 C CA . LYS A 1 278 ? 16.234 -35.688 -22 1 94.56 278 LYS A CA 1
ATOM 2105 C C . LYS A 1 278 ? 16.594 -34.625 -20.953 1 94.56 278 LYS A C 1
ATOM 2107 O O . LYS A 1 278 ? 16.672 -34.938 -19.766 1 94.56 278 LYS A O 1
ATOM 2112 N N . LEU A 1 279 ? 16.75 -33.406 -21.391 1 96.12 279 LEU A N 1
ATOM 2113 C CA . LEU A 1 279 ? 17.25 -32.375 -20.5 1 96.12 279 LEU A CA 1
ATOM 2114 C C . LEU A 1 279 ? 16.094 -31.609 -19.844 1 96.12 279 LEU A C 1
ATOM 2116 O O . LEU A 1 279 ? 16.25 -30.984 -18.797 1 96.12 279 LEU A O 1
ATOM 2120 N N . ILE A 1 280 ? 14.93 -31.609 -20.469 1 96.56 280 ILE A N 1
ATOM 2121 C CA . ILE A 1 280 ? 13.781 -30.859 -19.984 1 96.56 280 ILE A CA 1
ATOM 2122 C C . ILE A 1 280 ? 12.523 -31.719 -20.094 1 96.56 280 ILE A C 1
ATOM 2124 O O . ILE A 1 280 ? 12.328 -32.406 -21.078 1 96.56 280 ILE A O 1
ATOM 2128 N N . THR A 1 281 ? 11.727 -31.734 -19.078 1 96.38 281 THR A N 1
ATOM 2129 C CA . THR A 1 281 ? 10.453 -32.438 -19.141 1 96.38 281 THR A CA 1
ATOM 2130 C C . THR A 1 281 ? 9.328 -31.547 -18.609 1 96.38 281 THR A C 1
ATOM 2132 O O . THR A 1 281 ? 9.57 -30.609 -17.844 1 96.38 281 THR A O 1
ATOM 2135 N N . THR A 1 282 ? 8.148 -31.734 -19.078 1 97.12 282 THR A N 1
ATOM 2136 C CA . THR A 1 282 ? 6.918 -31.109 -18.594 1 97.12 282 THR A CA 1
ATOM 2137 C C . THR A 1 282 ? 5.727 -32.031 -18.812 1 97.12 282 THR A C 1
ATOM 2139 O O . THR A 1 282 ? 5.832 -33.031 -19.547 1 97.12 282 THR A O 1
ATOM 2142 N N . ASN A 1 283 ? 4.699 -31.859 -18.031 1 96.12 283 ASN A N 1
ATOM 2143 C CA . ASN A 1 283 ? 3.484 -32.656 -18.141 1 96.12 283 ASN A CA 1
ATOM 2144 C C . ASN A 1 283 ? 2.285 -31.812 -18.547 1 96.12 283 ASN A C 1
ATOM 2146 O O . ASN A 1 283 ? 1.648 -31.188 -17.688 1 96.12 283 ASN A O 1
ATOM 2150 N N . PRO A 1 284 ? 1.96 -31.828 -19.812 1 97.62 284 PRO A N 1
ATOM 2151 C CA . PRO A 1 284 ? 0.839 -31 -20.281 1 97.62 284 PRO A CA 1
ATOM 2152 C C . PRO A 1 284 ? -0.472 -31.344 -19.578 1 97.62 284 PRO A C 1
ATOM 2154 O O . PRO A 1 284 ? -1.368 -30.5 -19.484 1 97.62 284 PRO A O 1
ATOM 2157 N N . ASP A 1 285 ? -0.587 -32.531 -19 1 96.06 285 ASP A N 1
ATOM 2158 C CA . ASP A 1 285 ? -1.839 -33 -18.422 1 96.06 285 ASP A CA 1
ATOM 2159 C C . ASP A 1 285 ? -2.148 -32.281 -17.109 1 96.06 285 ASP A C 1
ATOM 2161 O O . ASP A 1 285 ? -3.295 -32.25 -16.656 1 96.06 285 ASP A O 1
ATOM 2165 N N . VAL A 1 286 ? -1.164 -31.672 -16.516 1 96.38 286 VAL A N 1
ATOM 2166 C CA . VAL A 1 286 ? -1.404 -31.016 -15.234 1 96.38 286 VAL A CA 1
ATOM 2167 C C . VAL A 1 286 ? -1.394 -29.5 -15.414 1 96.38 286 VAL A C 1
ATOM 2169 O O . VAL A 1 286 ? -1.397 -28.75 -14.438 1 96.38 286 VAL A O 1
ATOM 2172 N N . VAL A 1 287 ? -1.299 -29.047 -16.672 1 98.25 287 VAL A N 1
ATOM 2173 C CA . VAL A 1 287 ? -1.425 -27.609 -16.938 1 98.25 287 VAL A CA 1
ATOM 2174 C C . VAL A 1 287 ? -2.887 -27.188 -16.812 1 98.25 287 VAL A C 1
ATOM 2176 O O . VAL A 1 287 ? -3.68 -27.406 -17.734 1 98.25 287 VAL A O 1
ATOM 2179 N N . GLU A 1 288 ? -3.266 -26.562 -15.672 1 98.38 288 GLU A N 1
ATOM 2180 C CA . GLU A 1 288 ? -4.656 -26.25 -15.352 1 98.38 288 GLU A CA 1
ATOM 2181 C C . GLU A 1 288 ? -4.914 -24.75 -15.406 1 98.38 288 GLU A C 1
ATOM 2183 O O . GLU A 1 288 ? -6.059 -24.312 -15.281 1 98.38 288 GLU A O 1
ATOM 2188 N N . SER A 1 289 ? -3.885 -23.969 -15.578 1 98.44 289 SER A N 1
ATOM 2189 C CA . SER A 1 289 ? -3.967 -22.516 -15.617 1 98.44 289 SER A CA 1
ATOM 2190 C C . SER A 1 289 ? -2.988 -21.922 -16.625 1 98.44 289 SER A C 1
ATOM 2192 O O . SER A 1 289 ? -2.703 -22.547 -17.656 1 98.44 289 SER A O 1
ATOM 2194 N N . ASN A 1 290 ? -2.572 -20.719 -16.438 1 98.62 290 ASN A N 1
ATOM 2195 C CA . ASN A 1 290 ? -1.692 -20.047 -17.391 1 98.62 290 ASN A CA 1
ATOM 2196 C C . ASN A 1 290 ? -0.223 -20.328 -17.078 1 98.62 290 ASN A C 1
ATOM 2198 O O . ASN A 1 290 ? 0.656 -19.578 -17.516 1 98.62 290 ASN A O 1
ATOM 2202 N N . MET A 1 291 ? 0.041 -21.422 -16.312 1 98.44 291 MET A N 1
ATOM 2203 C CA . MET A 1 291 ? 1.409 -21.703 -15.883 1 98.44 291 MET A CA 1
ATOM 2204 C C . MET A 1 291 ? 1.885 -23.047 -16.422 1 98.44 291 MET A C 1
ATOM 2206 O O . MET A 1 291 ? 1.09 -23.969 -16.562 1 98.44 291 MET A O 1
ATOM 2210 N N . VAL A 1 292 ? 3.152 -23.109 -16.75 1 98.38 292 VAL A N 1
ATOM 2211 C CA . VAL A 1 292 ? 3.82 -24.344 -17.156 1 98.38 292 VAL A CA 1
ATOM 2212 C C . VAL A 1 292 ? 5.094 -24.531 -16.328 1 98.38 292 VAL A C 1
ATOM 2214 O O . VAL A 1 292 ? 5.922 -23.625 -16.234 1 98.38 292 VAL A O 1
ATOM 2217 N N . LEU A 1 293 ? 5.199 -25.672 -15.711 1 97.81 293 LEU A N 1
ATOM 2218 C CA . LEU A 1 293 ? 6.422 -26.016 -14.992 1 97.81 293 LEU A CA 1
ATOM 2219 C C . LEU A 1 293 ? 7.32 -26.906 -15.852 1 97.81 293 LEU A C 1
ATOM 2221 O O . LEU A 1 293 ? 6.859 -27.906 -16.422 1 97.81 293 LEU A O 1
ATOM 2225 N N . LEU A 1 294 ? 8.523 -26.469 -15.977 1 98.06 294 LEU A N 1
ATOM 2226 C CA . LEU A 1 294 ? 9.555 -27.266 -16.641 1 98.06 294 LEU A CA 1
ATOM 2227 C C . LEU A 1 294 ? 10.477 -27.906 -15.609 1 98.06 294 LEU A C 1
ATOM 2229 O O . LEU A 1 294 ? 10.93 -27.25 -14.672 1 98.06 294 LEU A O 1
ATOM 2233 N N . ASN A 1 295 ? 10.727 -29.172 -15.773 1 97.44 295 ASN A N 1
ATOM 2234 C CA . ASN A 1 295 ? 11.609 -29.922 -14.891 1 97.44 295 ASN A CA 1
ATOM 2235 C C . ASN A 1 295 ? 12.938 -30.266 -15.57 1 97.44 295 ASN A C 1
ATOM 2237 O O . ASN A 1 295 ? 12.969 -30.562 -16.766 1 97.44 295 ASN A O 1
ATOM 2241 N N . PHE A 1 296 ? 13.922 -30.203 -14.797 1 97.44 296 PHE A N 1
ATOM 2242 C CA . PHE A 1 296 ? 15.258 -30.516 -15.281 1 97.44 296 PHE A CA 1
ATOM 2243 C C . PHE A 1 296 ? 15.852 -31.703 -14.531 1 97.44 296 PHE A C 1
ATOM 2245 O O . PHE A 1 296 ? 16.516 -31.531 -13.508 1 97.44 296 PHE A O 1
ATOM 2252 N N . PRO A 1 297 ? 15.703 -32.875 -15.109 1 93.69 297 PRO A N 1
ATOM 2253 C CA . PRO A 1 297 ? 16.078 -34.094 -14.406 1 93.69 297 PRO A CA 1
ATOM 2254 C C . PRO A 1 297 ? 17.594 -34.344 -14.406 1 93.69 297 PRO A C 1
ATOM 2256 O O . PRO A 1 297 ? 18.094 -35.094 -13.57 1 93.69 297 PRO A O 1
ATOM 2259 N N . SER A 1 298 ? 18.281 -33.781 -15.352 1 90.81 298 SER A N 1
ATOM 2260 C CA . SER A 1 298 ? 19.719 -34.031 -15.484 1 90.81 298 SER A CA 1
ATOM 2261 C C . SER A 1 298 ? 20.516 -33.062 -14.594 1 90.81 298 SER A C 1
ATOM 2263 O O . SER A 1 298 ? 20.297 -31.859 -14.625 1 90.81 298 SER A O 1
ATOM 2265 N N . PRO A 1 299 ? 21.422 -33.594 -13.844 1 90.44 299 PRO A N 1
ATOM 2266 C CA . PRO A 1 299 ? 22.297 -32.719 -13.047 1 90.44 299 PRO A CA 1
ATOM 2267 C C . PRO A 1 299 ? 23.25 -31.906 -13.906 1 90.44 299 PRO A C 1
ATOM 2269 O O . PRO A 1 299 ? 23.797 -30.906 -13.438 1 90.44 299 PRO A O 1
ATOM 2272 N N . SER A 1 300 ? 23.391 -32.312 -15.094 1 91.88 300 SER A N 1
ATOM 2273 C CA . SER A 1 300 ? 24.359 -31.656 -15.953 1 91.88 300 SER A CA 1
ATOM 2274 C C . SER A 1 300 ? 23.766 -30.422 -16.641 1 91.88 300 SER A C 1
ATOM 2276 O O . SER A 1 300 ? 24.484 -29.594 -17.188 1 91.88 300 SER A O 1
ATOM 2278 N N . PHE A 1 301 ? 22.469 -30.312 -16.594 1 95.81 301 PHE A N 1
ATOM 2279 C CA . PHE A 1 301 ? 21.75 -29.172 -17.141 1 95.81 301 PHE A CA 1
ATOM 2280 C C . PHE A 1 301 ? 20.641 -28.719 -16.203 1 95.81 301 PHE A C 1
ATOM 2282 O O . PHE A 1 301 ? 19.531 -29.266 -16.234 1 95.81 301 PHE A O 1
ATOM 2289 N N . THR A 1 302 ? 20.906 -27.672 -15.492 1 96.81 302 THR A N 1
ATOM 2290 C CA . THR A 1 302 ? 20.031 -27.25 -14.406 1 96.81 302 THR A CA 1
ATOM 2291 C C . THR A 1 302 ? 19.078 -26.156 -14.891 1 96.81 302 THR A C 1
ATOM 2293 O O . THR A 1 302 ? 19.234 -25.625 -15.992 1 96.81 302 THR A O 1
ATOM 2296 N N . SER A 1 303 ? 18.078 -25.891 -14.031 1 97.56 303 SER A N 1
ATOM 2297 C CA . SER A 1 303 ? 17.172 -24.781 -14.305 1 97.56 303 SER A CA 1
ATOM 2298 C C . SER A 1 303 ? 17.922 -23.469 -14.445 1 97.56 303 SER A C 1
ATOM 2300 O O . SER A 1 303 ? 17.562 -22.641 -15.273 1 97.56 303 SER A O 1
ATOM 2302 N N . LYS A 1 304 ? 18.969 -23.219 -13.672 1 96.88 304 LYS A N 1
ATOM 2303 C CA . LYS A 1 304 ? 19.797 -22.031 -13.766 1 96.88 304 LYS A CA 1
ATOM 2304 C C . LYS A 1 304 ? 20.469 -21.922 -15.133 1 96.88 304 LYS A C 1
ATOM 2306 O O . LYS A 1 304 ? 20.484 -20.859 -15.742 1 96.88 304 LYS A O 1
ATOM 2311 N N . ASP A 1 305 ? 21.031 -23.047 -15.586 1 96.56 305 ASP A N 1
ATOM 2312 C CA . ASP A 1 305 ? 21.656 -23.094 -16.906 1 96.56 305 ASP A CA 1
ATOM 2313 C C . ASP A 1 305 ? 20.656 -22.688 -17.984 1 96.56 305 ASP A C 1
ATOM 2315 O O . ASP A 1 305 ? 20.984 -21.891 -18.875 1 96.56 305 ASP A O 1
ATOM 2319 N N . PHE A 1 306 ? 19.547 -23.328 -17.906 1 97 306 PHE A N 1
ATOM 2320 C CA . PHE A 1 306 ? 18.5 -23.078 -18.891 1 97 306 PHE A CA 1
ATOM 2321 C C . PHE A 1 306 ? 18.141 -21.609 -18.938 1 97 306 PHE A C 1
ATOM 2323 O O . PHE A 1 306 ? 18.094 -21.016 -20.016 1 97 306 PHE A O 1
ATOM 2330 N N . VAL A 1 307 ? 17.844 -20.938 -17.75 1 97.69 307 VAL A N 1
ATOM 2331 C CA . VAL A 1 307 ? 17.438 -19.547 -17.672 1 97.69 307 VAL A CA 1
ATOM 2332 C C . VAL A 1 307 ? 18.531 -18.641 -18.234 1 97.69 307 VAL A C 1
ATOM 2334 O O . VAL A 1 307 ? 18.234 -17.688 -18.969 1 97.69 307 VAL A O 1
ATOM 2337 N N . GLU A 1 308 ? 19.734 -18.922 -17.984 1 96.19 308 GLU A N 1
ATOM 2338 C CA . GLU A 1 308 ? 20.859 -18.156 -18.5 1 96.19 308 GLU A CA 1
ATOM 2339 C C . GLU A 1 308 ? 20.953 -18.25 -20.016 1 96.19 308 GLU A C 1
ATOM 2341 O O . GLU A 1 308 ? 21.125 -17.25 -20.703 1 96.19 308 GLU A O 1
ATOM 2346 N N . LYS A 1 309 ? 20.844 -19.422 -20.547 1 94.56 309 LYS A N 1
ATOM 2347 C CA . LYS A 1 309 ? 20.953 -19.641 -21.984 1 94.56 309 LYS A CA 1
ATOM 2348 C C . LYS A 1 309 ? 19.766 -19 -22.719 1 94.56 309 LYS A C 1
ATOM 2350 O O . LYS A 1 309 ? 19.938 -18.469 -23.812 1 94.56 309 LYS A O 1
ATOM 2355 N N . MET A 1 310 ? 18.641 -19.094 -22.109 1 95.25 310 MET A N 1
ATOM 2356 C CA . MET A 1 310 ? 17.438 -18.547 -22.734 1 95.25 310 MET A CA 1
ATOM 2357 C C . MET A 1 310 ? 17.516 -17.016 -22.797 1 95.25 310 MET A C 1
ATOM 2359 O O . MET A 1 310 ? 16.906 -16.391 -23.672 1 95.25 310 MET A O 1
ATOM 2363 N N . ALA A 1 311 ? 18.266 -16.422 -21.875 1 93.62 311 ALA A N 1
ATOM 2364 C CA . ALA A 1 311 ? 18.375 -14.961 -21.797 1 93.62 311 ALA A CA 1
ATOM 2365 C C . ALA A 1 311 ? 19.469 -14.438 -22.719 1 93.62 311 ALA A C 1
ATOM 2367 O O . ALA A 1 311 ? 19.625 -13.227 -22.875 1 93.62 311 ALA A O 1
ATOM 2368 N N . GLU A 1 312 ? 20.172 -15.242 -23.406 1 90.5 312 GLU A N 1
ATOM 2369 C CA . GLU A 1 312 ? 21.281 -14.859 -24.266 1 90.5 312 GLU A CA 1
ATOM 2370 C C . GLU A 1 312 ? 20.891 -14.977 -25.734 1 90.5 312 GLU A C 1
ATOM 2372 O O . GLU A 1 312 ? 20.016 -15.781 -26.094 1 90.5 312 GLU A O 1
ATOM 2377 N N . VAL A 1 313 ? 21.469 -14.023 -26.453 1 86.94 313 VAL A N 1
ATOM 2378 C CA . VAL A 1 313 ? 21.328 -14.148 -27.906 1 86.94 313 VAL A CA 1
ATOM 2379 C C . VAL A 1 313 ? 22.641 -14.664 -28.5 1 86.94 313 VAL A C 1
ATOM 2381 O O . VAL A 1 313 ? 23.703 -14.078 -28.297 1 86.94 313 VAL A O 1
ATOM 2384 N N . LYS A 1 314 ? 22.562 -15.75 -29.125 1 76.31 314 LYS A N 1
ATOM 2385 C CA . LYS A 1 314 ? 23.719 -16.266 -29.844 1 76.31 314 LYS A CA 1
ATOM 2386 C C . LYS A 1 314 ? 23.422 -16.359 -31.344 1 76.31 314 LYS A C 1
ATOM 2388 O O . LYS A 1 314 ? 22.297 -16.625 -31.75 1 76.31 314 LYS A O 1
ATOM 2393 N N . LYS A 1 315 ? 24.484 -15.766 -32 1 66.44 315 LYS A N 1
ATOM 2394 C CA . LYS A 1 315 ? 24.438 -15.773 -33.469 1 66.44 315 LYS A CA 1
ATOM 2395 C C . LYS A 1 315 ? 24.016 -17.141 -34 1 66.44 315 LYS A C 1
ATOM 2397 O O . LYS A 1 315 ? 23.297 -17.234 -35 1 66.44 315 LYS A O 1
ATOM 2402 N N . GLU A 1 316 ? 24.328 -18.172 -33.281 1 62.09 316 GLU A N 1
ATOM 2403 C CA . GLU A 1 316 ? 24.109 -19.547 -33.688 1 62.09 316 GLU A CA 1
ATOM 2404 C C . GLU A 1 316 ? 22.656 -19.969 -33.469 1 62.09 316 GLU A C 1
ATOM 2406 O O . GLU A 1 316 ? 22.188 -20.969 -34.031 1 62.09 316 GLU A O 1
ATOM 2411 N N . ASP A 1 317 ? 21.922 -19.297 -32.656 1 64.19 317 ASP A N 1
ATOM 2412 C CA . ASP A 1 317 ? 20.578 -19.703 -32.25 1 64.19 317 ASP A CA 1
ATOM 2413 C C . ASP A 1 317 ? 19.578 -19.547 -33.375 1 64.19 317 ASP A C 1
ATOM 2415 O O . ASP A 1 317 ? 18.484 -20.125 -33.344 1 64.19 317 ASP A O 1
ATOM 2419 N N . GLY A 1 318 ? 20 -19.031 -34.438 1 62 318 GLY A N 1
ATOM 2420 C CA . GLY A 1 318 ? 19.125 -18.844 -35.594 1 62 318 GLY A CA 1
ATOM 2421 C C . GLY A 1 318 ? 17.969 -17.891 -35.312 1 62 318 GLY A C 1
ATOM 2422 O O . GLY A 1 318 ? 17.25 -17.516 -36.219 1 62 318 GLY A O 1
ATOM 2423 N N . ALA A 1 319 ? 17.656 -17.766 -34 1 67.5 319 ALA A N 1
ATOM 2424 C CA . ALA A 1 319 ? 16.578 -16.859 -33.656 1 67.5 319 ALA A CA 1
ATOM 2425 C C . ALA A 1 319 ? 17.094 -15.703 -32.812 1 67.5 319 ALA A C 1
ATOM 2427 O O . ALA A 1 319 ? 17.797 -15.914 -31.828 1 67.5 319 ALA A O 1
ATOM 2428 N N . GLU A 1 320 ? 16.859 -14.555 -33.281 1 86.12 320 GLU A N 1
ATOM 2429 C CA . GLU A 1 320 ? 17.219 -13.383 -32.5 1 86.12 320 GLU A CA 1
ATOM 2430 C C . GLU A 1 320 ? 16.141 -13.062 -31.453 1 86.12 320 GLU A C 1
ATOM 2432 O O . GLU A 1 320 ? 15.43 -12.07 -31.578 1 86.12 320 GLU A O 1
ATOM 2437 N N . VAL A 1 321 ? 16.031 -14.141 -30.406 1 92.75 321 VAL A N 1
ATOM 2438 C CA . VAL A 1 321 ? 15 -14 -29.391 1 92.75 321 VAL A CA 1
ATOM 2439 C C . VAL A 1 321 ? 15.625 -14.188 -28 1 92.75 321 VAL A C 1
ATOM 2441 O O . VAL A 1 321 ? 16.484 -15.039 -27.812 1 92.75 321 VAL A O 1
ATOM 2444 N N . VAL A 1 322 ? 15.242 -13.32 -27.078 1 95 322 VAL A N 1
ATOM 2445 C CA . VAL A 1 322 ? 15.539 -13.469 -25.656 1 95 322 VAL A CA 1
ATOM 2446 C C . VAL A 1 322 ? 14.281 -13.906 -24.922 1 95 322 VAL A C 1
ATOM 2448 O O . VAL A 1 322 ? 13.227 -13.281 -25.047 1 95 322 VAL A O 1
ATOM 2451 N N . VAL A 1 323 ? 14.398 -15.023 -24.219 1 96.69 323 VAL A N 1
ATOM 2452 C CA . VAL A 1 323 ? 13.289 -15.516 -23.422 1 96.69 323 VAL A CA 1
ATOM 2453 C C . VAL A 1 323 ? 13.617 -15.367 -21.938 1 96.69 323 VAL A C 1
ATOM 2455 O O . VAL A 1 323 ? 14.602 -15.93 -21.453 1 96.69 323 VAL A O 1
ATOM 2458 N N . LYS A 1 324 ? 12.789 -14.562 -21.266 1 96.44 324 LYS A N 1
ATOM 2459 C CA . LYS A 1 324 ? 12.953 -14.383 -19.812 1 96.44 324 LYS A CA 1
ATOM 2460 C C . LYS A 1 324 ? 12.102 -15.375 -19.031 1 96.44 324 LYS A C 1
ATOM 2462 O O . LYS A 1 324 ? 10.898 -15.492 -19.281 1 96.44 324 LYS A O 1
ATOM 2467 N N . ALA A 1 325 ? 12.703 -16.125 -18.172 1 95.56 325 ALA A N 1
ATOM 2468 C CA . ALA A 1 325 ? 12.039 -17.078 -17.281 1 95.56 325 ALA A CA 1
ATOM 2469 C C . ALA A 1 325 ? 12.695 -17.094 -15.906 1 95.56 325 ALA A C 1
ATOM 2471 O O . ALA A 1 325 ? 13.773 -16.531 -15.719 1 95.56 325 ALA A O 1
ATOM 2472 N N . SER A 1 326 ? 11.945 -17.688 -14.969 1 94.25 326 SER A N 1
ATOM 2473 C CA . SER A 1 326 ? 12.469 -17.688 -13.609 1 94.25 326 SER A CA 1
ATOM 2474 C C . SER A 1 326 ? 12.672 -19.109 -13.094 1 94.25 326 SER A C 1
ATOM 2476 O O . SER A 1 326 ? 11.828 -19.984 -13.305 1 94.25 326 SER A O 1
ATOM 2478 N N . THR A 1 327 ? 13.867 -19.234 -12.406 1 96.12 327 THR A N 1
ATOM 2479 C CA . THR A 1 327 ? 14.039 -20.5 -11.68 1 96.12 327 THR A CA 1
ATOM 2480 C C . THR A 1 327 ? 12.945 -20.672 -10.633 1 96.12 327 THR A C 1
ATOM 2482 O O . THR A 1 327 ? 12.352 -19.703 -10.18 1 96.12 327 THR A O 1
ATOM 2485 N N . TRP A 1 328 ? 12.688 -21.875 -10.383 1 94.69 328 TRP A N 1
ATOM 2486 C CA . TRP A 1 328 ? 11.641 -22.266 -9.445 1 94.69 328 TRP A CA 1
ATOM 2487 C C . TRP A 1 328 ? 12.125 -23.359 -8.508 1 94.69 328 TRP A C 1
ATOM 2489 O O . TRP A 1 328 ? 13.266 -23.828 -8.617 1 94.69 328 TRP A O 1
ATOM 2499 N N . PHE A 1 329 ? 11.438 -23.703 -7.523 1 91.19 329 PHE A N 1
ATOM 2500 C CA . PHE A 1 329 ? 11.859 -24.688 -6.531 1 91.19 329 PHE A CA 1
ATOM 2501 C C . PHE A 1 329 ? 12.016 -26.062 -7.168 1 91.19 329 PHE A C 1
ATOM 2503 O O . PHE A 1 329 ? 11.391 -26.344 -8.195 1 91.19 329 PHE A O 1
ATOM 2510 N N . LYS A 1 330 ? 12.938 -27 -6.617 1 91.44 330 LYS A N 1
ATOM 2511 C CA . LYS A 1 330 ? 13.164 -28.375 -7.051 1 91.44 330 LYS A CA 1
ATOM 2512 C C . LYS A 1 330 ? 13.742 -28.406 -8.461 1 91.44 330 LYS A C 1
ATOM 2514 O O . LYS A 1 330 ? 13.344 -29.25 -9.273 1 91.44 330 LYS A O 1
ATOM 2519 N N . ASN A 1 331 ? 14.641 -27.562 -8.82 1 96 331 ASN A N 1
ATOM 2520 C CA . ASN A 1 331 ? 15.305 -27.484 -10.117 1 96 331 ASN A CA 1
ATOM 2521 C C . ASN A 1 331 ? 14.297 -27.422 -11.258 1 96 331 ASN A C 1
ATOM 2523 O O . ASN A 1 331 ? 14.344 -28.219 -12.188 1 96 331 ASN A O 1
ATOM 2527 N N . ARG A 1 332 ? 13.422 -26.5 -11.141 1 97.44 332 ARG A N 1
ATOM 2528 C CA . ARG A 1 332 ? 12.359 -26.266 -12.117 1 97.44 332 ARG A CA 1
ATOM 2529 C C . ARG A 1 332 ? 12.375 -24.812 -12.609 1 97.44 332 ARG A C 1
ATOM 2531 O O . ARG A 1 332 ? 13.086 -23.969 -12.055 1 97.44 332 ARG A O 1
ATOM 2538 N N . VAL A 1 333 ? 11.766 -24.609 -13.688 1 98.25 333 VAL A N 1
ATOM 2539 C CA . VAL A 1 333 ? 11.461 -23.281 -14.211 1 98.25 333 VAL A CA 1
ATOM 2540 C C . VAL A 1 333 ? 9.945 -23.109 -14.336 1 98.25 333 VAL A C 1
ATOM 2542 O O . VAL A 1 333 ? 9.242 -24.031 -14.758 1 98.25 333 VAL A O 1
ATOM 2545 N N . ARG A 1 334 ? 9.445 -22.016 -13.812 1 98 334 ARG A N 1
ATOM 2546 C CA . ARG A 1 334 ? 8.039 -21.672 -14 1 98 334 ARG A CA 1
ATOM 2547 C C . ARG A 1 334 ? 7.863 -20.672 -15.133 1 98 334 ARG A C 1
ATOM 2549 O O . ARG A 1 334 ? 8.516 -19.625 -15.148 1 98 334 ARG A O 1
ATOM 2556 N N . CYS A 1 335 ? 7.086 -21.031 -16.109 1 98.44 335 CYS A N 1
ATOM 2557 C CA . CYS A 1 335 ? 6.672 -20.125 -17.172 1 98.44 335 CYS A CA 1
ATOM 2558 C C . CYS A 1 335 ? 5.23 -19.672 -16.984 1 98.44 335 CYS A C 1
ATOM 2560 O O . CYS A 1 335 ? 4.328 -20.5 -16.844 1 98.44 335 CYS A O 1
ATOM 2562 N N . VAL A 1 336 ? 5.012 -18.406 -16.969 1 98.5 336 VAL A N 1
ATOM 2563 C CA . VAL A 1 336 ? 3.672 -17.859 -16.797 1 98.5 336 VAL A CA 1
ATOM 2564 C C . VAL A 1 336 ? 3.248 -17.109 -18.062 1 98.5 336 VAL A C 1
ATOM 2566 O O . VAL A 1 336 ? 3.9 -16.141 -18.469 1 98.5 336 VAL A O 1
ATOM 2569 N N . LEU A 1 337 ? 2.209 -17.547 -18.688 1 98.38 337 LEU A N 1
ATOM 2570 C CA . LEU A 1 337 ? 1.692 -16.891 -19.891 1 98.38 337 LEU A CA 1
ATOM 2571 C C . LEU A 1 337 ? 0.734 -15.766 -19.516 1 98.38 337 LEU A C 1
ATOM 2573 O O . LEU A 1 337 ? 0.064 -15.828 -18.484 1 98.38 337 LEU A O 1
ATOM 2577 N N . HIS A 1 338 ? 0.694 -14.75 -20.344 1 97.81 338 HIS A N 1
ATOM 2578 C CA . HIS A 1 338 ? -0.102 -13.562 -20.062 1 97.81 338 HIS A CA 1
ATOM 2579 C C . HIS A 1 338 ? -0.502 -12.852 -21.344 1 97.81 338 HIS A C 1
ATOM 2581 O O . HIS A 1 338 ? -0.046 -13.219 -22.438 1 97.81 338 HIS A O 1
ATOM 2587 N N . SER A 1 339 ? -1.255 -11.797 -21.234 1 95.81 339 SER A N 1
ATOM 2588 C CA . SER A 1 339 ? -2.01 -11.234 -22.359 1 95.81 339 SER A CA 1
ATOM 2589 C C . SER A 1 339 ? -1.099 -10.469 -23.312 1 95.81 339 SER A C 1
ATOM 2591 O O . SER A 1 339 ? -1.491 -10.164 -24.438 1 95.81 339 SER A O 1
ATOM 2593 N N . ASP A 1 340 ? 0.125 -10.164 -22.906 1 96.31 340 ASP A N 1
ATOM 2594 C CA . ASP A 1 340 ? 1.04 -9.453 -23.797 1 96.31 340 ASP A CA 1
ATOM 2595 C C . ASP A 1 340 ? 1.689 -10.406 -24.797 1 96.31 340 ASP A C 1
ATOM 2597 O O . ASP A 1 340 ? 2.295 -9.961 -25.781 1 96.31 340 ASP A O 1
ATOM 2601 N N . LEU A 1 341 ? 1.586 -11.664 -24.625 1 97.19 341 LEU A N 1
ATOM 2602 C CA . LEU A 1 341 ? 2.242 -12.648 -25.469 1 97.19 341 LEU A CA 1
ATOM 2603 C C . LEU A 1 341 ? 1.37 -13 -26.672 1 97.19 341 LEU A C 1
ATOM 2605 O O . LEU A 1 341 ? 0.147 -13.094 -26.547 1 97.19 341 LEU A O 1
ATOM 2609 N N . THR A 1 342 ? 1.983 -13.156 -27.781 1 96.44 342 THR A N 1
ATOM 2610 C CA . THR A 1 342 ? 1.328 -13.68 -28.969 1 96.44 342 THR A CA 1
ATOM 2611 C C . THR A 1 342 ? 1.734 -15.125 -29.234 1 96.44 342 THR A C 1
ATOM 2613 O O . THR A 1 342 ? 2.674 -15.633 -28.609 1 96.44 342 THR A O 1
ATOM 2616 N N . GLN A 1 343 ? 0.956 -15.727 -30.125 1 96.19 343 GLN A N 1
ATOM 2617 C CA . GLN A 1 343 ? 1.342 -17.078 -30.516 1 96.19 343 GLN A CA 1
ATOM 2618 C C . GLN A 1 343 ? 2.729 -17.094 -31.156 1 96.19 343 GLN A C 1
ATOM 2620 O O . GLN A 1 343 ? 3.5 -18.031 -30.953 1 96.19 343 GLN A O 1
ATOM 2625 N N . GLU A 1 344 ? 3.041 -16.062 -31.906 1 95.94 344 GLU A N 1
ATOM 2626 C CA . GLU A 1 344 ? 4.359 -15.953 -32.531 1 95.94 344 GLU A CA 1
ATOM 2627 C C . GLU A 1 344 ? 5.461 -15.906 -31.469 1 95.94 344 GLU A C 1
ATOM 2629 O O . GLU A 1 344 ? 6.52 -16.516 -31.641 1 95.94 344 GLU A O 1
ATOM 2634 N N . ASP A 1 345 ? 5.203 -15.148 -30.391 1 96.56 345 ASP A N 1
ATOM 2635 C CA . ASP A 1 345 ? 6.16 -15.102 -29.281 1 96.56 345 ASP A CA 1
ATOM 2636 C C . ASP A 1 345 ? 6.453 -16.5 -28.766 1 96.56 345 ASP A C 1
ATOM 2638 O O . ASP A 1 345 ? 7.613 -16.859 -28.547 1 96.56 345 ASP A O 1
ATOM 2642 N N . LEU A 1 346 ? 5.449 -17.297 -28.609 1 97.06 346 LEU A N 1
ATOM 2643 C CA . LEU A 1 346 ? 5.594 -18.625 -28.016 1 97.06 346 LEU A CA 1
ATOM 2644 C C . LEU A 1 346 ? 6.277 -19.578 -29 1 97.06 346 LEU A C 1
ATOM 2646 O O . LEU A 1 346 ? 7.047 -20.438 -28.594 1 97.06 346 LEU A O 1
ATOM 2650 N N . ASP A 1 347 ? 5.992 -19.359 -30.297 1 95.62 347 ASP A N 1
ATOM 2651 C CA . ASP A 1 347 ? 6.676 -20.156 -31.312 1 95.62 347 ASP A CA 1
ATOM 2652 C C . ASP A 1 347 ? 8.18 -19.906 -31.281 1 95.62 347 ASP A C 1
ATOM 2654 O O . ASP A 1 347 ? 8.977 -20.828 -31.375 1 95.62 347 ASP A O 1
ATOM 2658 N N . TYR A 1 348 ? 8.508 -18.641 -31.156 1 94.88 348 TYR A N 1
ATOM 2659 C CA . TYR A 1 348 ? 9.922 -18.281 -31.062 1 94.88 348 TYR A CA 1
ATOM 2660 C C . TYR A 1 348 ? 10.547 -18.859 -29.781 1 94.88 348 TYR A C 1
ATOM 2662 O O . TYR A 1 348 ? 11.695 -19.297 -29.797 1 94.88 348 TYR A O 1
ATOM 2670 N N . ALA A 1 349 ? 9.797 -18.844 -28.719 1 96.38 349 ALA A N 1
ATOM 2671 C CA . ALA A 1 349 ? 10.305 -19.391 -27.469 1 96.38 349 ALA A CA 1
ATOM 2672 C C . ALA A 1 349 ? 10.578 -20.891 -27.594 1 96.38 349 ALA A C 1
ATOM 2674 O O . ALA A 1 349 ? 11.609 -21.375 -27.125 1 96.38 349 ALA A O 1
ATOM 2675 N N . VAL A 1 350 ? 9.672 -21.594 -28.203 1 96.12 350 VAL A N 1
ATOM 2676 C CA . VAL A 1 350 ? 9.828 -23.031 -28.359 1 96.12 350 VAL A CA 1
ATOM 2677 C C . VAL A 1 350 ? 11.031 -23.312 -29.25 1 96.12 350 VAL A C 1
ATOM 2679 O O . VAL A 1 350 ? 11.797 -24.25 -28.984 1 96.12 350 VAL A O 1
ATOM 2682 N N . LYS A 1 351 ? 11.195 -22.578 -30.281 1 93.81 351 LYS A N 1
ATOM 2683 C CA . LYS A 1 351 ? 12.352 -22.734 -31.172 1 93.81 351 LYS A CA 1
ATOM 2684 C C . LYS A 1 351 ? 13.656 -22.547 -30.391 1 93.81 351 LYS A C 1
ATOM 2686 O O . LYS A 1 351 ? 14.617 -23.297 -30.594 1 93.81 351 LYS A O 1
ATOM 2691 N N . LYS A 1 352 ? 13.656 -21.547 -29.641 1 94.12 352 LYS A N 1
ATOM 2692 C CA . LYS A 1 352 ? 14.852 -21.312 -28.844 1 94.12 352 LYS A CA 1
ATOM 2693 C C . LYS A 1 352 ? 15.086 -22.438 -27.844 1 94.12 352 LYS A C 1
ATOM 2695 O O . LYS A 1 352 ? 16.219 -22.875 -27.656 1 94.12 352 LYS A O 1
ATOM 2700 N N . ILE A 1 353 ? 14.039 -22.891 -27.203 1 95.56 353 ILE A N 1
ATOM 2701 C CA . ILE A 1 353 ? 14.156 -24 -26.266 1 95.56 353 ILE A CA 1
ATOM 2702 C C . ILE A 1 353 ? 14.758 -25.219 -26.984 1 95.56 353 ILE A C 1
ATOM 2704 O O . ILE A 1 353 ? 15.648 -25.875 -26.453 1 95.56 353 ILE A O 1
ATOM 2708 N N . ARG A 1 354 ? 14.281 -25.453 -28.125 1 94.25 354 ARG A N 1
ATOM 2709 C CA . ARG A 1 354 ? 14.797 -26.578 -28.922 1 94.25 354 ARG A CA 1
ATOM 2710 C C . ARG A 1 354 ? 16.297 -26.438 -29.141 1 94.25 354 ARG A C 1
ATOM 2712 O O . ARG A 1 354 ? 17.047 -27.406 -28.969 1 94.25 354 ARG A O 1
ATOM 2719 N N . SER A 1 355 ? 16.719 -25.266 -29.453 1 92.44 355 SER A N 1
ATOM 2720 C CA . SER A 1 355 ? 18.14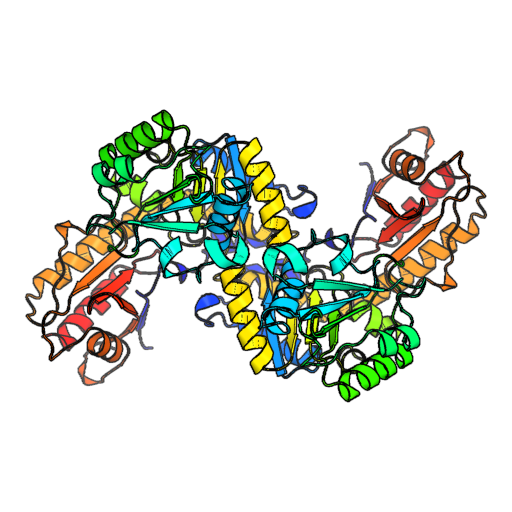1 -25.031 -29.719 1 92.44 355 SER A CA 1
ATOM 2721 C C . SER A 1 355 ? 18.984 -25.234 -28.484 1 92.44 355 SER A C 1
ATOM 2723 O O . SER A 1 355 ? 20.156 -25.594 -28.578 1 92.44 355 SER A O 1
ATOM 2725 N N . VAL A 1 356 ? 18.406 -25.016 -27.375 1 92.75 356 VAL A N 1
ATOM 2726 C CA . VAL A 1 356 ? 19.156 -25.062 -26.109 1 92.75 356 VAL A CA 1
ATOM 2727 C C . VAL A 1 356 ? 19.172 -26.484 -25.578 1 92.75 356 VAL A C 1
ATOM 2729 O O . VAL A 1 356 ? 20.172 -26.922 -24.984 1 92.75 356 VAL A O 1
ATOM 2732 N N . VAL A 1 357 ? 18.141 -27.266 -25.859 1 93.12 357 VAL A N 1
ATOM 2733 C CA . VAL A 1 357 ? 18.016 -28.516 -25.109 1 93.12 357 VAL A CA 1
ATOM 2734 C C . VAL A 1 357 ? 18.188 -29.703 -26.062 1 93.12 357 VAL A C 1
ATOM 2736 O O . VAL A 1 357 ? 18.172 -30.859 -25.625 1 93.12 357 VAL A O 1
ATOM 2739 N N . MET A 1 358 ? 18.188 -29.438 -27.328 1 88.62 358 MET A N 1
ATOM 2740 C CA . MET A 1 358 ? 18.422 -30.5 -28.312 1 88.62 358 MET A CA 1
ATOM 2741 C C . MET A 1 358 ? 19.828 -30.391 -28.891 1 88.62 358 MET A C 1
ATOM 2743 O O . MET A 1 358 ? 20.391 -29.312 -28.969 1 88.62 358 MET A O 1
ATOM 2747 N N . MET B 1 1 ? -27.047 25.906 -9.508 1 71.56 1 MET B N 1
ATOM 2748 C CA . MET B 1 1 ? -26.25 24.828 -8.914 1 71.56 1 MET B CA 1
ATOM 2749 C C . MET B 1 1 ? -25.5 25.344 -7.688 1 71.56 1 MET B C 1
ATOM 2751 O O . MET B 1 1 ? -24.953 26.438 -7.695 1 71.56 1 MET B O 1
ATOM 2755 N N . VAL B 1 2 ? -25.594 24.594 -6.582 1 87.31 2 VAL B N 1
ATOM 2756 C CA . VAL B 1 2 ? -24.984 25 -5.32 1 87.31 2 VAL B CA 1
ATOM 2757 C C . VAL B 1 2 ? -23.469 24.859 -5.402 1 87.31 2 VAL B C 1
ATOM 2759 O O . VAL B 1 2 ? -22.953 23.828 -5.84 1 87.31 2 VAL B O 1
ATOM 2762 N N . ARG B 1 3 ? -22.859 26.016 -5.176 1 91.62 3 ARG B N 1
ATOM 2763 C CA . ARG B 1 3 ? -21.391 26.016 -5.188 1 91.62 3 ARG B CA 1
ATOM 2764 C C . ARG B 1 3 ? -20.844 25.266 -3.98 1 91.62 3 ARG B C 1
ATOM 2766 O O . ARG B 1 3 ? -21.328 25.438 -2.861 1 91.62 3 ARG B O 1
ATOM 2773 N N . GLU B 1 4 ? -19.859 24.375 -4.242 1 94.75 4 GLU B N 1
ATOM 2774 C CA . GLU B 1 4 ? -19.203 23.641 -3.16 1 94.75 4 GLU B CA 1
ATOM 2775 C C . GLU B 1 4 ? -17.766 24.078 -2.977 1 94.75 4 GLU B C 1
ATOM 2777 O O . GLU B 1 4 ? -17 24.141 -3.939 1 94.75 4 GLU B O 1
ATOM 2782 N N . VAL B 1 5 ? -17.438 24.547 -1.827 1 97.19 5 VAL B N 1
ATOM 2783 C CA . VAL B 1 5 ? -16.078 24.922 -1.436 1 97.19 5 VAL B CA 1
ATOM 2784 C C . VAL B 1 5 ? -15.555 23.938 -0.386 1 97.19 5 VAL B C 1
ATOM 2786 O O . VAL B 1 5 ? -16.016 23.938 0.759 1 97.19 5 VAL B O 1
ATOM 2789 N N . ASP B 1 6 ? -14.602 23.094 -0.765 1 97.62 6 ASP B N 1
ATOM 2790 C CA . ASP B 1 6 ? -14.078 22.062 0.13 1 97.62 6 ASP B CA 1
ATOM 2791 C C . ASP B 1 6 ? -12.773 22.516 0.784 1 97.62 6 ASP B C 1
ATOM 2793 O O . ASP B 1 6 ? -11.734 22.594 0.124 1 97.62 6 ASP B O 1
ATOM 2797 N N . LEU B 1 7 ? -12.82 22.797 2.084 1 98.12 7 LEU B N 1
ATOM 2798 C CA . LEU B 1 7 ? -11.664 23.281 2.824 1 98.12 7 LEU B CA 1
ATOM 2799 C C . LEU B 1 7 ? -11.156 22.219 3.795 1 98.12 7 LEU B C 1
ATOM 2801 O O . LEU B 1 7 ? -10.336 22.516 4.672 1 98.12 7 LEU B O 1
ATOM 2805 N N . ARG B 1 8 ? -11.594 21.047 3.713 1 97.12 8 ARG B N 1
ATOM 2806 C CA . ARG B 1 8 ? -11.297 20 4.676 1 97.12 8 ARG B CA 1
ATOM 2807 C C . ARG B 1 8 ? -9.82 19.609 4.625 1 97.12 8 ARG B C 1
ATOM 2809 O O . ARG B 1 8 ? -9.203 19.359 5.66 1 97.12 8 ARG B O 1
ATOM 2816 N N . SER B 1 9 ? -9.266 19.406 3.355 1 97.5 9 SER B N 1
ATOM 2817 C CA . SER B 1 9 ? -7.914 18.891 3.186 1 97.5 9 SER B CA 1
ATOM 2818 C C . SER B 1 9 ? -7.402 19.141 1.769 1 97.5 9 SER B C 1
ATOM 2820 O O . SER B 1 9 ? -8.195 19.219 0.826 1 97.5 9 SER B O 1
ATOM 2822 N N . ASP B 1 10 ? -6.113 19.219 1.675 1 97.06 10 ASP B N 1
ATOM 2823 C CA . ASP B 1 10 ? -5.527 19.328 0.343 1 97.06 10 ASP B CA 1
ATOM 2824 C C . ASP B 1 10 ? -5.453 17.969 -0.343 1 97.06 10 ASP B C 1
ATOM 2826 O O . ASP B 1 10 ? -5.098 17.875 -1.521 1 97.06 10 ASP B O 1
ATOM 2830 N N . THR B 1 11 ? -5.863 16.875 0.283 1 95.44 11 THR B N 1
ATOM 2831 C CA . THR B 1 11 ? -5.945 15.547 -0.313 1 95.44 11 THR B CA 1
ATOM 2832 C C . THR B 1 11 ? -7.125 15.453 -1.274 1 95.44 11 THR B C 1
ATOM 2834 O O . THR B 1 11 ? -7.215 14.516 -2.068 1 95.44 11 THR B O 1
ATOM 2837 N N . VAL B 1 12 ? -8.016 16.422 -1.277 1 95.62 12 VAL B N 1
ATOM 2838 C CA . VAL B 1 12 ? -9.195 16.375 -2.129 1 95.62 12 VAL B CA 1
ATOM 2839 C C . VAL B 1 12 ? -8.859 16.906 -3.518 1 95.62 12 VAL B C 1
ATOM 2841 O O . VAL B 1 12 ? -9.656 16.781 -4.449 1 95.62 12 VAL B O 1
ATOM 2844 N N . THR B 1 13 ? -7.652 17.469 -3.635 1 95.94 13 THR B N 1
ATOM 2845 C CA . THR B 1 13 ? -7.227 18.016 -4.922 1 95.94 13 THR B CA 1
ATOM 2846 C C . THR B 1 13 ? -7.238 16.922 -5.992 1 95.94 13 THR B C 1
ATOM 2848 O O . THR B 1 13 ? -6.68 15.844 -5.793 1 95.94 13 THR B O 1
ATOM 2851 N N . LYS B 1 14 ? -7.84 17.203 -7.086 1 96.5 14 LYS B N 1
ATOM 2852 C CA . LYS B 1 14 ? -7.914 16.234 -8.172 1 96.5 14 LYS B CA 1
ATOM 2853 C C . LYS B 1 14 ? -6.758 16.406 -9.148 1 96.5 14 LYS B C 1
ATOM 2855 O O . LYS B 1 14 ? -6.234 17.516 -9.305 1 96.5 14 LYS B O 1
ATOM 2860 N N . PRO B 1 15 ? -6.348 15.281 -9.789 1 96.56 15 PRO B N 1
ATOM 2861 C CA . PRO B 1 15 ? -5.258 15.414 -10.758 1 96.56 15 PRO B CA 1
ATOM 2862 C C . PRO B 1 15 ? -5.629 16.312 -11.938 1 96.56 15 PRO B C 1
ATOM 2864 O O . PRO B 1 15 ? -6.766 16.281 -12.414 1 96.56 15 PRO B O 1
ATOM 2867 N N . THR B 1 16 ? -4.668 17.125 -12.406 1 96.88 16 THR B N 1
ATOM 2868 C CA . THR B 1 16 ? -4.855 18.016 -13.547 1 96.88 16 THR B CA 1
ATOM 2869 C C . THR B 1 16 ? -4.949 17.219 -14.844 1 96.88 16 THR B C 1
ATOM 2871 O O . THR B 1 16 ? -4.656 16.016 -14.867 1 96.88 16 THR B O 1
ATOM 2874 N N . ALA B 1 17 ? -5.34 17.938 -15.914 1 97.06 17 ALA B N 1
ATOM 2875 C CA . ALA B 1 17 ? -5.383 17.312 -17.234 1 97.06 17 ALA B CA 1
ATOM 2876 C C . ALA B 1 17 ? -4.008 16.781 -17.625 1 97.06 17 ALA B C 1
ATOM 2878 O O . ALA B 1 17 ? -3.898 15.711 -18.219 1 97.06 17 ALA B O 1
ATOM 2879 N N . ALA B 1 18 ? -2.982 17.547 -17.328 1 97.88 18 ALA B N 1
ATOM 2880 C CA . ALA B 1 18 ? -1.62 17.141 -17.656 1 97.88 18 ALA B CA 1
ATOM 2881 C C . ALA B 1 18 ? -1.223 15.891 -16.891 1 97.88 18 ALA B C 1
ATOM 2883 O O . ALA B 1 18 ? -0.566 15 -17.438 1 97.88 18 ALA B O 1
ATOM 2884 N N . MET B 1 19 ? -1.548 15.805 -15.656 1 97.81 19 MET B N 1
ATOM 2885 C CA . MET B 1 19 ? -1.277 14.617 -14.852 1 97.81 19 MET B CA 1
ATOM 2886 C C . MET B 1 19 ? -2.01 13.398 -15.414 1 97.81 19 MET B C 1
ATOM 2888 O O . MET B 1 19 ? -1.44 12.312 -15.492 1 97.81 19 MET B O 1
ATOM 2892 N N . ARG B 1 20 ? -3.311 13.641 -15.75 1 98.06 20 ARG B N 1
ATOM 2893 C CA . ARG B 1 20 ? -4.133 12.562 -16.297 1 98.06 20 ARG B CA 1
ATOM 2894 C C . ARG B 1 20 ? -3.541 12.031 -17.594 1 98.06 20 ARG B C 1
ATOM 2896 O O . ARG B 1 20 ? -3.471 10.812 -17.797 1 98.06 20 ARG B O 1
ATOM 2903 N N . MET B 1 21 ? -3.107 12.859 -18.469 1 98.06 21 MET B N 1
ATOM 2904 C CA . MET B 1 21 ? -2.482 12.461 -19.719 1 98.06 21 MET B CA 1
ATOM 2905 C C . MET B 1 21 ? -1.173 11.719 -19.469 1 98.06 21 MET B C 1
ATOM 2907 O O . MET B 1 21 ? -0.869 10.734 -20.141 1 98.06 21 MET B O 1
ATOM 2911 N N . ALA B 1 22 ? -0.374 12.211 -18.531 1 98.19 22 ALA B N 1
ATOM 2912 C CA . ALA B 1 22 ? 0.883 11.555 -18.172 1 98.19 22 ALA B CA 1
ATOM 2913 C C . ALA B 1 22 ? 0.644 10.125 -17.703 1 98.19 22 ALA B C 1
ATOM 2915 O O . ALA B 1 22 ? 1.413 9.219 -18.031 1 98.19 22 ALA B O 1
ATOM 2916 N N . MET B 1 23 ? -0.392 9.906 -16.938 1 97.81 23 MET B N 1
ATOM 2917 C CA . MET B 1 23 ? -0.732 8.57 -16.469 1 97.81 23 MET B CA 1
ATOM 2918 C C . MET B 1 23 ? -1.057 7.648 -17.641 1 97.81 23 MET B C 1
ATOM 2920 O O . MET B 1 23 ? -0.591 6.508 -17.688 1 97.81 23 MET B O 1
ATOM 2924 N N . ALA B 1 24 ? -1.826 8.18 -18.547 1 97.38 24 ALA B N 1
ATOM 2925 C CA . ALA B 1 24 ? -2.275 7.387 -19.688 1 97.38 24 ALA B CA 1
ATOM 2926 C C . ALA B 1 24 ? -1.099 6.984 -20.578 1 97.38 24 ALA B C 1
ATOM 2928 O O . ALA B 1 24 ? -1.101 5.902 -21.172 1 97.38 24 ALA B O 1
ATOM 2929 N N . GLU B 1 25 ? -0.077 7.777 -20.594 1 97.56 25 GLU B N 1
ATOM 2930 C CA . GLU B 1 25 ? 1.006 7.586 -21.547 1 97.56 25 GLU B CA 1
ATOM 2931 C C . GLU B 1 25 ? 2.246 7.008 -20.875 1 97.56 25 GLU B C 1
ATOM 2933 O O . GLU B 1 25 ? 3.254 6.742 -21.531 1 97.56 25 GLU B O 1
ATOM 2938 N N . ALA B 1 26 ? 2.164 6.809 -19.656 1 97.88 26 ALA B N 1
ATOM 2939 C CA . ALA B 1 26 ? 3.332 6.418 -18.875 1 97.88 26 ALA B CA 1
ATOM 2940 C C . ALA B 1 26 ? 3.961 5.141 -19.422 1 97.88 26 ALA B 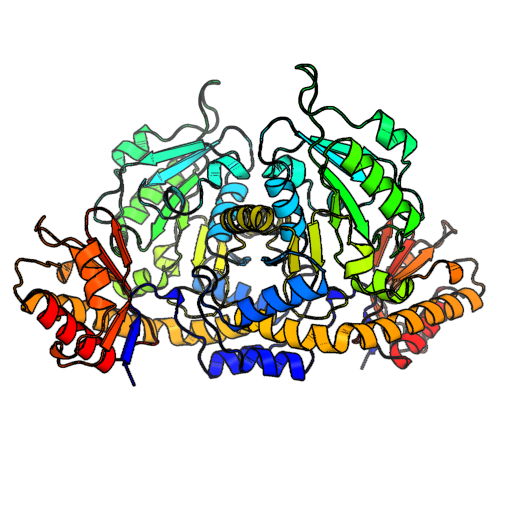C 1
ATOM 2942 O O . ALA B 1 26 ? 3.258 4.176 -19.719 1 97.88 26 ALA B O 1
ATOM 2943 N N . VAL B 1 27 ? 5.285 5.137 -19.625 1 97.75 27 VAL B N 1
ATOM 2944 C CA . VAL B 1 27 ? 6.02 3.898 -19.859 1 97.75 27 VAL B CA 1
ATOM 2945 C C . VAL B 1 27 ? 6.168 3.129 -18.547 1 97.75 27 VAL B C 1
ATOM 2947 O O . VAL B 1 27 ? 6.707 3.652 -17.562 1 97.75 27 VAL B O 1
ATOM 2950 N N . VAL B 1 28 ? 5.645 1.88 -18.578 1 97.25 28 VAL B N 1
ATOM 2951 C CA . VAL B 1 28 ? 5.574 1.175 -17.297 1 97.25 28 VAL B CA 1
ATOM 2952 C C . VAL B 1 28 ? 6.32 -0.153 -17.391 1 97.25 28 VAL B C 1
ATOM 2954 O O . VAL B 1 28 ? 6.684 -0.588 -18.5 1 97.25 28 VAL B O 1
ATOM 2957 N N . GLY B 1 29 ? 6.676 -0.717 -16.297 1 95.38 29 GLY B N 1
ATOM 2958 C CA . GLY B 1 29 ? 7.176 -2.051 -16.016 1 95.38 29 GLY B CA 1
ATOM 2959 C C . GLY B 1 29 ? 6.82 -2.529 -14.617 1 95.38 29 GLY B C 1
ATOM 2960 O O . GLY B 1 29 ? 6.031 -1.889 -13.914 1 95.38 29 GLY B O 1
ATOM 2961 N N . ASP B 1 30 ? 7.312 -3.652 -14.289 1 94.81 30 ASP B N 1
ATOM 2962 C CA . ASP B 1 30 ? 7.051 -4.195 -12.961 1 94.81 30 ASP B CA 1
ATOM 2963 C C . ASP B 1 30 ? 8.008 -3.604 -11.922 1 94.81 30 ASP B C 1
ATOM 2965 O O . ASP B 1 30 ? 9.203 -3.914 -11.93 1 94.81 30 ASP B O 1
ATOM 2969 N N . ASP B 1 31 ? 7.438 -2.832 -10.992 1 95.12 31 ASP B N 1
ATOM 2970 C CA . ASP B 1 31 ? 8.242 -2.135 -9.984 1 95.12 31 ASP B CA 1
ATOM 2971 C C . ASP B 1 31 ? 8.828 -3.115 -8.977 1 95.12 31 ASP B C 1
ATOM 2973 O O . ASP B 1 31 ? 9.898 -2.869 -8.414 1 95.12 31 ASP B O 1
ATOM 2977 N N . VAL B 1 32 ? 8.133 -4.195 -8.672 1 92.25 32 VAL B N 1
ATOM 2978 C CA . VAL B 1 32 ? 8.656 -5.191 -7.742 1 92.25 32 VAL B CA 1
ATOM 2979 C C . VAL B 1 32 ? 9.961 -5.773 -8.289 1 92.25 32 VAL B C 1
ATOM 2981 O O . VAL B 1 32 ? 10.875 -6.086 -7.52 1 92.25 32 VAL B O 1
ATOM 2984 N N . TYR B 1 33 ? 10.094 -5.844 -9.641 1 91.94 33 TYR B N 1
ATOM 2985 C CA . TYR B 1 33 ? 11.336 -6.25 -10.297 1 91.94 33 TYR B CA 1
ATOM 2986 C C . TYR B 1 33 ? 12.281 -5.062 -10.453 1 91.94 33 TYR B C 1
ATOM 2988 O O . TYR B 1 33 ? 13.383 -5.203 -10.992 1 91.94 33 TYR B O 1
ATOM 2996 N N . LYS B 1 34 ? 11.836 -3.871 -10.016 1 94.69 34 LYS B N 1
ATOM 2997 C CA . LYS B 1 34 ? 12.555 -2.611 -10.195 1 94.69 34 LYS B CA 1
ATOM 2998 C C . LYS B 1 34 ? 12.789 -2.32 -11.68 1 94.69 34 LYS B C 1
ATOM 3000 O O . LYS B 1 34 ? 13.852 -1.818 -12.055 1 94.69 34 LYS B O 1
ATOM 3005 N N . GLU B 1 35 ? 11.828 -2.691 -12.523 1 95.88 35 GLU B N 1
ATOM 3006 C CA . GLU B 1 35 ? 11.938 -2.543 -13.969 1 95.88 35 GLU B CA 1
ATOM 3007 C C . GLU B 1 35 ? 10.922 -1.53 -14.5 1 95.88 35 GLU B C 1
ATOM 3009 O O . GLU B 1 35 ? 10.656 -1.48 -15.695 1 95.88 35 GLU B O 1
ATOM 3014 N N . ASP B 1 36 ? 10.297 -0.751 -13.656 1 97.69 36 ASP B N 1
ATOM 3015 C CA . ASP B 1 36 ? 9.422 0.334 -14.086 1 97.69 36 ASP B CA 1
ATOM 3016 C C . ASP B 1 36 ? 10.211 1.625 -14.297 1 97.69 36 ASP B C 1
ATOM 3018 O O . ASP B 1 36 ? 10.625 2.271 -13.328 1 97.69 36 ASP B O 1
ATOM 3022 N N . PRO B 1 37 ? 10.43 1.994 -15.469 1 97.88 37 PRO B N 1
ATOM 3023 C CA . PRO B 1 37 ? 11.336 3.121 -15.719 1 97.88 37 PRO B CA 1
ATOM 3024 C C . PRO B 1 37 ? 10.773 4.445 -15.203 1 97.88 37 PRO B C 1
ATOM 3026 O O . PRO B 1 37 ? 11.539 5.309 -14.75 1 97.88 37 PRO B O 1
ATOM 3029 N N . THR B 1 38 ? 9.477 4.633 -15.289 1 98.5 38 THR B N 1
ATOM 3030 C CA . THR B 1 38 ? 8.859 5.871 -14.828 1 98.5 38 THR B CA 1
ATOM 3031 C C . THR B 1 38 ? 8.953 5.988 -13.312 1 98.5 38 THR B C 1
ATOM 3033 O O . THR B 1 38 ? 9.234 7.066 -12.781 1 98.5 38 THR B O 1
ATOM 3036 N N . ALA B 1 39 ? 8.727 4.875 -12.617 1 98.38 39 ALA B N 1
ATOM 3037 C CA . ALA B 1 39 ? 8.891 4.852 -11.164 1 98.38 39 ALA B CA 1
ATOM 3038 C C . ALA B 1 39 ? 10.336 5.156 -10.781 1 98.38 39 ALA B C 1
ATOM 3040 O O . ALA B 1 39 ? 10.586 5.926 -9.844 1 98.38 39 ALA B O 1
ATOM 3041 N N . ASN B 1 40 ? 11.234 4.562 -11.469 1 98.56 40 ASN B N 1
ATOM 3042 C CA . ASN B 1 40 ? 12.648 4.781 -11.203 1 98.56 40 ASN B CA 1
ATOM 3043 C C . ASN B 1 40 ? 13.039 6.242 -11.398 1 98.56 40 ASN B C 1
ATOM 3045 O O . ASN B 1 40 ? 13.828 6.793 -10.633 1 98.56 40 ASN B O 1
ATOM 3049 N N . GLU B 1 41 ? 12.5 6.812 -12.422 1 98.62 41 GLU B N 1
ATOM 3050 C CA . GLU B 1 41 ? 12.773 8.227 -12.68 1 98.62 41 GLU B CA 1
ATOM 3051 C C . GLU B 1 41 ? 12.234 9.109 -11.57 1 98.62 41 GLU B C 1
ATOM 3053 O O . GLU B 1 41 ? 12.898 10.055 -11.141 1 98.62 41 GLU B O 1
ATOM 3058 N N . LEU B 1 42 ? 11.055 8.836 -11.109 1 98.75 42 LEU B N 1
ATOM 3059 C CA . LEU B 1 42 ? 10.492 9.602 -10.008 1 98.75 42 LEU B CA 1
ATOM 3060 C C . LEU B 1 42 ? 11.375 9.508 -8.773 1 98.75 42 LEU B C 1
ATOM 3062 O O . LEU B 1 42 ? 11.648 10.516 -8.117 1 98.75 42 LEU B O 1
ATOM 3066 N N . GLU B 1 43 ? 11.773 8.281 -8.43 1 98.75 43 GLU B N 1
ATOM 3067 C CA . GLU B 1 43 ? 12.609 8.062 -7.246 1 98.75 43 GLU B CA 1
ATOM 3068 C C . GLU B 1 43 ? 13.93 8.805 -7.359 1 98.75 43 GLU B C 1
ATOM 3070 O O . GLU B 1 43 ? 14.398 9.414 -6.391 1 98.75 43 GLU B O 1
ATOM 3075 N N . ARG B 1 44 ? 14.492 8.758 -8.508 1 98.62 44 ARG B N 1
ATOM 3076 C CA . ARG B 1 44 ? 15.742 9.477 -8.742 1 98.62 44 ARG B CA 1
ATOM 3077 C C . ARG B 1 44 ? 15.547 10.977 -8.562 1 98.62 44 ARG B C 1
ATOM 3079 O O . ARG B 1 44 ? 16.344 11.633 -7.871 1 98.62 44 ARG B O 1
ATOM 3086 N N . ARG B 1 45 ? 14.578 11.539 -9.141 1 98.62 45 ARG B N 1
ATOM 3087 C CA . ARG B 1 45 ? 14.312 12.969 -9.07 1 98.62 45 ARG B CA 1
ATOM 3088 C C . ARG B 1 45 ? 14.023 13.406 -7.637 1 98.62 45 ARG B C 1
ATOM 3090 O O . ARG B 1 45 ? 14.453 14.477 -7.207 1 98.62 45 ARG B O 1
ATOM 3097 N N . LEU B 1 46 ? 13.305 12.625 -6.957 1 98.69 46 LEU B N 1
ATOM 3098 C CA . LEU B 1 46 ? 12.93 13 -5.598 1 98.69 46 LEU B CA 1
ATOM 3099 C C . LEU B 1 46 ? 14.117 12.875 -4.652 1 98.69 46 LEU B C 1
ATOM 3101 O O . LEU B 1 46 ? 14.242 13.648 -3.701 1 98.69 46 LEU B O 1
ATOM 3105 N N . ALA B 1 47 ? 14.945 11.828 -4.871 1 98.81 47 ALA B N 1
ATOM 3106 C CA . ALA B 1 47 ? 16.188 11.758 -4.098 1 98.81 47 ALA B CA 1
ATOM 3107 C C . ALA B 1 47 ? 17 13.047 -4.242 1 98.81 47 ALA B C 1
ATOM 3109 O O . ALA B 1 47 ? 17.469 13.609 -3.25 1 98.81 47 ALA B O 1
ATOM 3110 N N . ASN B 1 48 ? 17.094 13.531 -5.453 1 98.56 48 ASN B N 1
ATOM 3111 C CA . ASN B 1 48 ? 17.828 14.773 -5.723 1 98.56 48 ASN B CA 1
ATOM 3112 C C . ASN B 1 48 ? 17.125 15.977 -5.113 1 98.56 48 ASN B C 1
ATOM 3114 O O . ASN B 1 48 ? 17.766 16.844 -4.508 1 98.56 48 ASN B O 1
ATOM 3118 N N . PHE B 1 49 ? 15.875 16.078 -5.301 1 98.44 49 PHE B N 1
ATOM 3119 C CA . PHE B 1 49 ? 15.047 17.172 -4.801 1 98.44 49 PHE B CA 1
ATOM 3120 C C . PHE B 1 49 ? 15.18 17.312 -3.289 1 98.44 49 PHE B C 1
ATOM 3122 O O . PHE B 1 49 ? 15.242 18.422 -2.762 1 98.44 49 PHE B O 1
ATOM 3129 N N . LEU B 1 50 ? 15.281 16.141 -2.592 1 98.69 50 LEU B N 1
ATOM 3130 C CA . LEU B 1 50 ? 15.312 16.094 -1.135 1 98.69 50 LEU B CA 1
ATOM 3131 C C . LEU B 1 50 ? 16.75 16.078 -0.626 1 98.69 50 LEU B C 1
ATOM 3133 O O . LEU B 1 50 ? 16.984 16.141 0.583 1 98.69 50 LEU B O 1
ATOM 3137 N N . GLY B 1 51 ? 17.688 16.031 -1.523 1 98.5 51 GLY B N 1
ATOM 3138 C CA . GLY B 1 51 ? 19.094 16.031 -1.149 1 98.5 51 GLY B CA 1
ATOM 3139 C C . GLY B 1 51 ? 19.516 14.773 -0.427 1 98.5 51 GLY B C 1
ATOM 3140 O O . GLY B 1 51 ? 20.297 14.836 0.525 1 98.5 51 GLY B O 1
ATOM 3141 N N . LYS B 1 52 ? 18.969 13.664 -0.771 1 98.88 52 LYS B N 1
ATOM 3142 C CA . LYS B 1 52 ? 19.312 12.375 -0.17 1 98.88 52 LYS B CA 1
ATOM 3143 C C . LYS B 1 52 ? 19.891 11.422 -1.207 1 98.88 52 LYS B C 1
ATOM 3145 O O . LYS B 1 52 ? 19.828 11.68 -2.41 1 98.88 52 LYS B O 1
ATOM 3150 N N . GLU B 1 53 ? 20.469 10.336 -0.781 1 98.81 53 GLU B N 1
ATOM 3151 C CA . GLU B 1 53 ? 21.156 9.398 -1.672 1 98.81 53 GLU B CA 1
ATOM 3152 C C . GLU B 1 53 ? 20.156 8.594 -2.498 1 98.81 53 GLU B C 1
ATOM 3154 O O . GLU B 1 53 ? 20.422 8.258 -3.652 1 98.81 53 GLU B O 1
ATOM 3159 N N . ALA B 1 54 ? 19.047 8.258 -1.921 1 98.88 54 ALA B N 1
ATOM 3160 C CA . ALA B 1 54 ? 18.047 7.41 -2.566 1 98.88 54 ALA B CA 1
ATOM 3161 C C . ALA B 1 54 ? 16.641 7.711 -2.041 1 98.88 54 ALA B C 1
ATOM 3163 O O . ALA B 1 54 ? 16.5 8.312 -0.977 1 98.88 54 ALA B O 1
ATOM 3164 N N . ALA B 1 55 ? 15.711 7.371 -2.795 1 98.88 55 ALA B N 1
ATOM 3165 C CA . ALA B 1 55 ? 14.297 7.496 -2.434 1 98.88 55 ALA B CA 1
ATOM 3166 C C . ALA B 1 55 ? 13.492 6.305 -2.941 1 98.88 55 ALA B C 1
ATOM 3168 O O . ALA B 1 55 ? 13.922 5.605 -3.867 1 98.88 55 ALA B O 1
ATOM 3169 N N . ILE B 1 56 ? 12.367 6.07 -2.348 1 98.88 56 ILE B N 1
ATOM 3170 C CA . ILE B 1 56 ? 11.508 4.965 -2.762 1 98.88 56 ILE B CA 1
ATOM 3171 C C . ILE B 1 56 ? 10.039 5.375 -2.645 1 98.88 56 ILE B C 1
ATOM 3173 O O . ILE B 1 56 ? 9.656 6.055 -1.688 1 98.88 56 ILE B O 1
ATOM 3177 N N . PHE B 1 57 ? 9.258 5.035 -3.672 1 98.81 57 PHE B N 1
ATOM 3178 C CA . PHE B 1 57 ? 7.824 5.285 -3.695 1 98.81 57 PHE B CA 1
ATOM 3179 C C . PHE B 1 57 ? 7.094 4.324 -2.762 1 98.81 57 PHE B C 1
ATOM 3181 O O . PHE B 1 57 ? 7.398 3.131 -2.73 1 98.81 57 PHE B O 1
ATOM 3188 N N . VAL B 1 58 ? 6.16 4.832 -1.961 1 98.81 58 VAL B N 1
ATOM 3189 C CA . VAL B 1 58 ? 5.289 4.027 -1.108 1 98.81 58 VAL B CA 1
ATOM 3190 C C . VAL B 1 58 ? 3.836 4.449 -1.308 1 98.81 58 VAL B C 1
ATOM 3192 O O . VAL B 1 58 ? 3.564 5.562 -1.764 1 98.81 58 VAL B O 1
ATOM 3195 N N . PRO B 1 59 ? 2.891 3.602 -0.956 1 98.44 59 PRO B N 1
ATOM 3196 C CA . PRO B 1 59 ? 1.482 3.881 -1.243 1 98.44 59 PRO B CA 1
ATOM 3197 C C . PRO B 1 59 ? 0.955 5.094 -0.479 1 98.44 59 PRO B C 1
ATOM 3199 O O . PRO B 1 59 ? 0.028 5.766 -0.942 1 98.44 59 PRO B O 1
ATOM 3202 N N . SER B 1 60 ? 1.452 5.363 0.719 1 98.5 60 SER B N 1
ATOM 3203 C CA . SER B 1 60 ? 0.879 6.41 1.558 1 98.5 60 SER B CA 1
ATOM 3204 C C . SER B 1 60 ? 1.92 6.98 2.516 1 98.5 60 SER B C 1
ATOM 3206 O O . SER B 1 60 ? 3 6.414 2.678 1 98.5 60 SER B O 1
ATOM 3208 N N . GLY B 1 61 ? 1.538 8.109 3.076 1 98.38 61 GLY B N 1
ATOM 3209 C CA . GLY B 1 61 ? 2.385 8.695 4.102 1 98.38 61 GLY B CA 1
ATOM 3210 C C . GLY B 1 61 ? 2.5 7.828 5.344 1 98.38 61 GLY B C 1
ATOM 3211 O O . GLY B 1 61 ? 3.566 7.754 5.961 1 98.38 61 GLY B O 1
ATOM 3212 N N . THR B 1 62 ? 1.401 7.184 5.723 1 98.44 62 THR B N 1
ATOM 3213 C CA . THR B 1 62 ? 1.405 6.297 6.879 1 98.44 62 THR B CA 1
ATOM 3214 C C . THR B 1 62 ? 2.436 5.184 6.703 1 98.44 62 THR B C 1
ATOM 3216 O O . THR B 1 62 ? 3.219 4.906 7.613 1 98.44 62 THR B O 1
ATOM 3219 N N . MET B 1 63 ? 2.465 4.582 5.543 1 98.75 63 MET B N 1
ATOM 3220 C CA . MET B 1 63 ? 3.459 3.535 5.312 1 98.75 63 MET B CA 1
ATOM 3221 C C . MET B 1 63 ? 4.867 4.121 5.277 1 98.75 63 MET B C 1
ATOM 3223 O O . MET B 1 63 ? 5.82 3.484 5.727 1 98.75 63 MET B O 1
ATOM 3227 N N . GLY B 1 64 ? 4.977 5.309 4.668 1 98.81 64 GLY B N 1
ATOM 3228 C CA . GLY B 1 64 ? 6.281 5.953 4.637 1 98.81 64 GLY B CA 1
ATOM 3229 C C . GLY B 1 64 ? 6.898 6.121 6.012 1 98.81 64 GLY B C 1
ATOM 3230 O O . GLY B 1 64 ? 8.039 5.719 6.238 1 98.81 64 GLY B O 1
ATOM 3231 N N . ASN B 1 65 ? 6.16 6.652 6.941 1 98.81 65 ASN B N 1
ATOM 3232 C CA . ASN B 1 65 ? 6.641 6.863 8.305 1 98.81 65 ASN B CA 1
ATOM 3233 C C . ASN B 1 65 ? 6.863 5.543 9.031 1 98.81 65 ASN B C 1
ATOM 3235 O O . ASN B 1 65 ? 7.875 5.367 9.711 1 98.81 65 ASN B O 1
ATOM 3239 N N . LEU B 1 66 ? 5.918 4.617 8.891 1 98.81 66 LEU B N 1
ATOM 3240 C CA . LEU B 1 66 ? 6.023 3.334 9.578 1 98.81 66 LEU B CA 1
ATOM 3241 C C . LEU B 1 66 ? 7.254 2.568 9.109 1 98.81 66 LEU B C 1
ATOM 3243 O O . LEU B 1 66 ? 8 2.025 9.93 1 98.81 66 LEU B O 1
ATOM 3247 N N . SER B 1 67 ? 7.453 2.523 7.777 1 98.75 67 SER B N 1
ATOM 3248 C CA . SER B 1 67 ? 8.602 1.806 7.238 1 98.75 67 SER B CA 1
ATOM 3249 C C . SER B 1 67 ? 9.914 2.477 7.645 1 98.75 67 SER B C 1
ATOM 3251 O O . SER B 1 67 ? 10.922 1.803 7.852 1 98.75 67 SER B O 1
ATOM 3253 N N . ALA B 1 68 ? 9.906 3.803 7.762 1 98.88 68 ALA B N 1
ATOM 3254 C CA . ALA B 1 68 ? 11.094 4.516 8.227 1 98.88 68 ALA B CA 1
ATOM 3255 C C . ALA B 1 68 ? 11.43 4.133 9.664 1 98.88 68 ALA B C 1
ATOM 3257 O O . ALA B 1 68 ? 12.594 3.885 9.992 1 98.88 68 ALA B O 1
ATOM 3258 N N . VAL B 1 69 ? 10.43 4.102 10.516 1 98.81 69 VAL B N 1
ATOM 3259 C CA . VAL B 1 69 ? 10.633 3.713 11.906 1 98.81 69 VAL B CA 1
ATOM 3260 C C . VAL B 1 69 ? 11.172 2.287 11.969 1 98.81 69 VAL B C 1
ATOM 3262 O O . VAL B 1 69 ? 12.141 2.014 12.688 1 98.81 69 VAL B O 1
ATOM 3265 N N . MET B 1 70 ? 10.547 1.394 11.211 1 98.62 70 MET B N 1
ATOM 3266 C CA . MET B 1 70 ? 10.977 -0.002 11.188 1 98.62 70 MET B CA 1
ATOM 3267 C C . MET B 1 70 ? 12.422 -0.115 10.719 1 98.62 70 MET B C 1
ATOM 3269 O O . MET B 1 70 ? 13.195 -0.915 11.25 1 98.62 70 MET B O 1
ATOM 3273 N N . ALA B 1 71 ? 12.773 0.674 9.742 1 98.69 71 ALA B N 1
ATOM 3274 C CA . ALA B 1 71 ? 14.102 0.601 9.133 1 98.69 71 ALA B CA 1
ATOM 3275 C C . ALA B 1 71 ? 15.164 1.149 10.086 1 98.69 71 ALA B C 1
ATOM 3277 O O . ALA B 1 71 ? 16.297 0.663 10.102 1 98.69 71 ALA B O 1
ATOM 3278 N N . HIS B 1 72 ? 14.82 2.201 10.82 1 98.62 72 HIS B N 1
ATOM 3279 C CA . HIS B 1 72 ? 15.766 2.781 11.766 1 98.62 72 HIS B CA 1
ATOM 3280 C C . HIS B 1 72 ? 15.867 1.937 13.031 1 98.62 72 HIS B C 1
ATOM 3282 O O . HIS B 1 72 ? 16.953 1.797 13.602 1 98.62 72 HIS B O 1
ATOM 3288 N N . CYS B 1 73 ? 14.719 1.467 13.5 1 97.69 73 CYS B N 1
ATOM 3289 C CA . CYS B 1 73 ? 14.656 0.629 14.695 1 97.69 73 CYS B CA 1
ATOM 3290 C C . CYS B 1 73 ? 14.602 -0.848 14.32 1 97.69 73 CYS B C 1
ATOM 3292 O O . CYS B 1 73 ? 13.617 -1.531 14.609 1 97.69 73 CYS B O 1
ATOM 3294 N N . TRP B 1 74 ? 15.68 -1.367 13.906 1 94.44 74 TRP B N 1
ATOM 3295 C CA . TRP B 1 74 ? 15.789 -2.662 13.234 1 94.44 74 TRP B CA 1
ATOM 3296 C C . TRP B 1 74 ? 15.859 -3.793 14.258 1 94.44 74 TRP B C 1
ATOM 3298 O O . TRP B 1 74 ? 15.664 -4.961 13.914 1 94.44 74 TRP B O 1
ATOM 3308 N N . THR B 1 75 ? 16.109 -3.438 15.5 1 92.56 75 THR B N 1
ATOM 3309 C CA . THR B 1 75 ? 16.234 -4.457 16.531 1 92.56 75 THR B CA 1
ATOM 3310 C C . THR B 1 75 ? 15.188 -4.246 17.641 1 92.56 75 THR B C 1
ATOM 3312 O O . THR B 1 75 ? 14.617 -3.162 17.75 1 92.56 75 THR B O 1
ATOM 3315 N N . ARG B 1 76 ? 14.906 -5.227 18.453 1 91.56 76 ARG B N 1
ATOM 3316 C CA . ARG B 1 76 ? 13.961 -5.156 19.562 1 91.56 76 ARG B CA 1
ATOM 3317 C C . ARG B 1 76 ? 14.5 -4.27 20.688 1 91.56 76 ARG B C 1
ATOM 3319 O O . ARG B 1 76 ? 15.703 -4.051 20.781 1 91.56 76 ARG B O 1
ATOM 3326 N N . GLY B 1 77 ? 13.578 -3.705 21.5 1 93.88 77 GLY B N 1
ATOM 3327 C CA . GLY B 1 77 ? 13.961 -3.016 22.734 1 93.88 77 GLY B CA 1
ATOM 3328 C C . GLY B 1 77 ? 14.305 -1.555 22.516 1 93.88 77 GLY B C 1
ATOM 3329 O O . GLY B 1 77 ? 15.016 -0.953 23.312 1 93.88 77 GLY B O 1
ATOM 3330 N N . GLN B 1 78 ? 13.789 -1.04 21.328 1 96.25 78 GLN B N 1
ATOM 3331 C CA . GLN B 1 78 ? 14.102 0.36 21.062 1 96.25 78 GLN B CA 1
ATOM 3332 C C . GLN B 1 78 ? 12.875 1.247 21.25 1 96.25 78 GLN B C 1
ATOM 3334 O O . GLN B 1 78 ? 11.75 0.753 21.297 1 96.25 78 GLN B O 1
ATOM 3339 N N . GLU B 1 79 ? 13.172 2.539 21.406 1 97.5 79 GLU B N 1
ATOM 3340 C CA . GLU B 1 79 ? 12.109 3.537 21.469 1 97.5 79 GLU B CA 1
ATOM 3341 C C . GLU B 1 79 ? 12.375 4.684 20.5 1 97.5 79 GLU B C 1
ATOM 3343 O O . GLU B 1 79 ? 13.516 4.906 20.094 1 97.5 79 GLU B O 1
ATOM 3348 N N . ILE B 1 80 ? 11.297 5.344 20.109 1 98.38 80 ILE B N 1
ATOM 3349 C CA . ILE B 1 80 ? 11.43 6.598 19.391 1 98.38 80 ILE B CA 1
ATOM 3350 C C . ILE B 1 80 ? 10.992 7.762 20.281 1 98.38 80 ILE B C 1
ATOM 3352 O O . ILE B 1 80 ? 10.195 7.574 21.203 1 98.38 80 ILE B O 1
ATOM 3356 N N . ILE B 1 81 ? 11.555 8.898 20 1 98.19 81 ILE B N 1
ATOM 3357 C CA . ILE B 1 81 ? 11.125 10.156 20.609 1 98.19 81 ILE B CA 1
ATOM 3358 C C . ILE B 1 81 ? 10.328 10.977 19.594 1 98.19 81 ILE B C 1
ATOM 3360 O O . ILE B 1 81 ? 10.773 11.172 18.469 1 98.19 81 ILE B O 1
ATOM 3364 N N . ILE B 1 82 ? 9.172 11.477 20.016 1 98.19 82 ILE B N 1
ATOM 3365 C CA . ILE B 1 82 ? 8.297 12.156 19.062 1 98.19 82 ILE B CA 1
ATOM 3366 C C . ILE B 1 82 ? 7.398 13.141 19.797 1 98.19 82 ILE B C 1
ATOM 3368 O O . ILE B 1 82 ? 7.176 13 21.016 1 98.19 82 ILE B O 1
ATOM 3372 N N . GLY B 1 83 ? 6.938 14.164 19.141 1 97.88 83 GLY B N 1
ATOM 3373 C CA . GLY B 1 83 ? 5.949 15.055 19.719 1 97.88 83 GLY B CA 1
ATOM 3374 C C . GLY B 1 83 ? 4.57 14.43 19.828 1 97.88 83 GLY B C 1
ATOM 3375 O O . GLY B 1 83 ? 4.148 13.695 18.922 1 97.88 83 GLY B O 1
ATOM 3376 N N . ASP B 1 84 ? 3.801 14.836 20.844 1 97.25 84 ASP B N 1
ATOM 3377 C CA . ASP B 1 84 ? 2.529 14.188 21.125 1 97.25 84 ASP B CA 1
ATOM 3378 C C . ASP B 1 84 ? 1.409 14.758 20.266 1 97.25 84 ASP B C 1
ATOM 3380 O O . ASP B 1 84 ? 0.262 14.312 20.344 1 97.25 84 ASP B O 1
ATOM 3384 N N . GLN B 1 85 ? 1.744 15.711 19.406 1 96.44 85 GLN B N 1
ATOM 3385 C CA . GLN B 1 85 ? 0.753 16.25 18.484 1 96.44 85 GLN B CA 1
ATOM 3386 C C . GLN B 1 85 ? 1.121 15.93 17.031 1 96.44 85 GLN B C 1
ATOM 3388 O O . GLN B 1 85 ? 0.53 16.484 16.109 1 96.44 85 GLN B O 1
ATOM 3393 N N . SER B 1 86 ? 2.111 15.062 16.906 1 97.44 86 SER B N 1
ATOM 3394 C CA . SER B 1 86 ? 2.527 14.68 15.555 1 97.44 86 SER B CA 1
ATOM 3395 C C . SER B 1 86 ? 1.522 13.727 14.922 1 97.44 86 SER B C 1
ATOM 3397 O O . SER B 1 86 ? 0.814 13 15.625 1 97.44 86 SER B O 1
ATOM 3399 N N . HIS B 1 87 ? 1.483 13.766 13.617 1 97.69 87 HIS B N 1
ATOM 3400 C CA . HIS B 1 87 ? 0.61 12.875 12.859 1 97.69 87 HIS B CA 1
ATOM 3401 C C . HIS B 1 87 ? 0.91 11.406 13.172 1 97.69 87 HIS B C 1
ATOM 3403 O O . HIS B 1 87 ? -0.01 10.609 13.344 1 97.69 87 HIS B O 1
ATOM 3409 N N . MET B 1 88 ? 2.135 11.023 13.266 1 97.56 88 MET B N 1
ATOM 3410 C CA . MET B 1 88 ? 2.564 9.656 13.539 1 97.56 88 MET B CA 1
ATOM 3411 C C . MET B 1 88 ? 2.016 9.164 14.875 1 97.56 88 MET B C 1
ATOM 3413 O O . MET B 1 88 ? 1.688 7.988 15.023 1 97.56 88 MET B O 1
ATOM 3417 N N . PHE B 1 89 ? 1.974 10.094 15.789 1 96.69 89 PHE B N 1
ATOM 3418 C CA . PHE B 1 89 ? 1.536 9.758 17.141 1 96.69 89 PHE B CA 1
ATOM 3419 C C . PHE B 1 89 ? 0.017 9.656 17.203 1 96.69 89 PHE B C 1
ATOM 3421 O O . PHE B 1 89 ? -0.524 8.742 17.828 1 96.69 89 PHE B O 1
ATOM 3428 N N . LEU B 1 90 ? -0.664 10.57 16.531 1 95.75 90 LEU B N 1
ATOM 3429 C CA . LEU B 1 90 ? -2.096 10.75 16.75 1 95.75 90 LEU B CA 1
ATOM 3430 C C . LEU B 1 90 ? -2.904 9.938 15.75 1 95.75 90 LEU B C 1
ATOM 3432 O O . LEU B 1 90 ? -3.971 9.414 16.078 1 95.75 90 LEU B O 1
ATOM 3436 N N . TYR B 1 91 ? -2.445 9.82 14.477 1 95.31 91 TYR B N 1
ATOM 3437 C CA . TYR B 1 91 ? -3.393 9.5 13.414 1 95.31 91 TYR B CA 1
ATOM 3438 C C . TYR B 1 91 ? -2.936 8.273 12.633 1 95.31 91 TYR B C 1
ATOM 3440 O O . TYR B 1 91 ? -3.311 8.102 11.469 1 95.31 91 TYR B O 1
ATOM 3448 N N . GLU B 1 92 ? -2.113 7.457 13.188 1 96.62 92 GLU B N 1
ATOM 3449 C CA . GLU B 1 92 ? -1.636 6.277 12.477 1 96.62 92 GLU B CA 1
ATOM 3450 C C . GLU B 1 92 ? -1.856 5.008 13.289 1 96.62 92 GLU B C 1
ATOM 3452 O O . GLU B 1 92 ? -1.113 4.035 13.141 1 96.62 92 GLU B O 1
ATOM 3457 N N . GLN B 1 93 ? -2.783 5.043 14.211 1 96.06 93 GLN B N 1
ATOM 3458 C CA . GLN B 1 93 ? -3.309 3.912 14.969 1 96.06 93 GLN B CA 1
ATOM 3459 C C . GLN B 1 93 ? -2.217 3.26 15.812 1 96.06 93 GLN B C 1
ATOM 3461 O O . GLN B 1 93 ? -2.211 2.041 16 1 96.06 93 GLN B O 1
ATOM 3466 N N . GLY B 1 94 ? -1.183 4.066 16.188 1 96.06 94 GLY B N 1
ATOM 3467 C CA . GLY B 1 94 ? -0.108 3.492 16.984 1 96.06 94 GLY B CA 1
ATOM 3468 C C . GLY B 1 94 ? 0.675 2.424 16.25 1 96.06 94 GLY B C 1
ATOM 3469 O O . GLY B 1 94 ? 1.228 1.512 16.859 1 96.06 94 GLY B O 1
ATOM 3470 N N . GLY B 1 95 ? 0.73 2.469 14.953 1 97 95 GLY B N 1
ATOM 3471 C CA . GLY B 1 95 ? 1.443 1.489 14.148 1 97 95 GLY B CA 1
ATOM 3472 C C . GLY B 1 95 ? 2.883 1.292 14.578 1 97 95 GLY B C 1
ATOM 3473 O O . GLY B 1 95 ? 3.428 0.193 14.461 1 97 95 GLY B O 1
ATOM 3474 N N . ILE B 1 96 ? 3.49 2.305 15.125 1 97.19 96 ILE B N 1
ATOM 3475 C CA . ILE B 1 96 ? 4.863 2.264 15.625 1 97.19 96 ILE B CA 1
ATOM 3476 C C . ILE B 1 96 ? 5 1.158 16.672 1 97.19 96 ILE B C 1
ATOM 3478 O O . ILE B 1 96 ? 5.945 0.364 16.609 1 97.19 96 ILE B O 1
ATOM 3482 N N . SER B 1 97 ? 4.043 1.061 17.531 1 95.75 97 SER B N 1
ATOM 3483 C CA . SER B 1 97 ? 4.102 0.077 18.609 1 95.75 97 SER B CA 1
ATOM 3484 C C . SER B 1 97 ? 3.512 -1.259 18.172 1 95.75 97 SER B C 1
ATOM 3486 O O . SER B 1 97 ? 4.129 -2.309 18.359 1 95.75 97 SER B O 1
ATOM 3488 N N . GLN B 1 98 ? 2.375 -1.275 17.578 1 93.94 98 GLN B N 1
ATOM 3489 C CA . GLN B 1 98 ? 1.664 -2.529 17.359 1 93.94 98 GLN B CA 1
ATOM 3490 C C . GLN B 1 98 ? 2.279 -3.309 16.188 1 93.94 98 GLN B C 1
ATOM 3492 O O . GLN B 1 98 ? 2.289 -4.539 16.203 1 93.94 98 GLN B O 1
ATOM 3497 N N . LEU B 1 99 ? 2.822 -2.645 15.203 1 96.62 99 LEU B N 1
ATOM 3498 C CA . LEU B 1 99 ? 3.359 -3.338 14.031 1 96.62 99 LEU B CA 1
ATOM 3499 C C . LEU B 1 99 ? 4.883 -3.373 14.078 1 96.62 99 LEU B C 1
ATOM 3501 O O . LEU B 1 99 ? 5.492 -4.414 13.828 1 96.62 99 LEU B O 1
ATOM 3505 N N . ALA B 1 100 ? 5.48 -2.25 14.406 1 96.56 100 ALA B N 1
ATOM 3506 C CA . ALA B 1 100 ? 6.938 -2.176 14.367 1 96.56 100 ALA B CA 1
ATOM 3507 C C . ALA B 1 100 ? 7.555 -2.715 15.648 1 96.56 100 ALA B C 1
ATOM 3509 O O . ALA B 1 100 ? 8.75 -3.012 15.695 1 96.56 100 ALA B O 1
ATOM 3510 N N . GLY B 1 101 ? 6.734 -2.818 16.75 1 95.81 101 GLY B N 1
ATOM 3511 C CA . GLY B 1 101 ? 7.266 -3.285 18.016 1 95.81 101 GLY B CA 1
ATOM 3512 C C . GLY B 1 101 ? 8.195 -2.283 18.688 1 95.81 101 GLY B C 1
ATOM 3513 O O . GLY B 1 101 ? 9.133 -2.668 19.375 1 95.81 101 GLY B O 1
ATOM 3514 N N . VAL B 1 102 ? 7.977 -0.991 18.469 1 97.44 102 VAL B N 1
ATOM 3515 C CA . VAL B 1 102 ? 8.867 0.048 18.969 1 97.44 102 VAL B CA 1
ATOM 3516 C C . VAL B 1 102 ? 8.141 0.862 20.047 1 97.44 102 VAL B C 1
ATOM 3518 O O . VAL B 1 102 ? 6.984 1.249 19.875 1 97.44 102 VAL B O 1
ATOM 3521 N N . HIS B 1 103 ? 8.812 1.066 21.172 1 96.38 103 HIS B N 1
ATOM 3522 C CA . HIS B 1 103 ? 8.266 1.883 22.25 1 96.38 103 HIS B CA 1
ATOM 3523 C C . HIS B 1 103 ? 8.234 3.357 21.859 1 96.38 103 HIS B C 1
ATOM 3525 O O . HIS B 1 103 ? 9.023 3.803 21.031 1 96.38 103 HIS B O 1
ATOM 3531 N N . VAL B 1 104 ? 7.262 4.176 22.438 1 97.38 104 VAL B N 1
ATOM 3532 C CA . VAL B 1 104 ? 7.137 5.586 22.078 1 97.38 104 VAL B CA 1
ATOM 3533 C C . VAL B 1 104 ? 7.312 6.449 23.312 1 97.38 104 VAL B C 1
ATOM 3535 O O . VAL B 1 104 ? 6.57 6.305 24.297 1 97.38 104 VAL B O 1
ATOM 3538 N N . CYS B 1 105 ? 8.297 7.223 23.25 1 96.31 105 CYS B N 1
ATOM 3539 C CA . CYS B 1 105 ? 8.492 8.297 24.219 1 96.31 105 CYS B CA 1
ATOM 3540 C C . CYS B 1 105 ? 8.008 9.625 23.672 1 96.31 105 CYS B C 1
ATOM 3542 O O . CYS B 1 105 ? 8.688 10.25 22.859 1 96.31 105 CYS B O 1
ATOM 3544 N N . SER B 1 106 ? 6.883 10.148 24.141 1 95.94 106 SER B N 1
ATOM 3545 C CA . SER B 1 106 ? 6.281 11.352 23.578 1 95.94 106 SER B CA 1
ATOM 3546 C C . SER B 1 106 ? 6.609 12.578 24.422 1 95.94 106 SER B C 1
ATOM 3548 O O . SER B 1 106 ? 6.75 12.484 25.641 1 95.94 106 SER B O 1
ATOM 3550 N N . PHE B 1 107 ? 6.727 13.711 23.734 1 96.12 107 PHE B N 1
ATOM 3551 C CA . PHE B 1 107 ? 6.973 15.016 24.328 1 96.12 107 PHE B CA 1
ATOM 3552 C C . PHE B 1 107 ? 5.793 15.953 24.094 1 96.12 107 PHE B C 1
ATOM 3554 O O . PHE B 1 107 ? 5.18 15.93 23.016 1 96.12 107 PHE B O 1
ATOM 3561 N N . PRO B 1 108 ? 5.539 16.781 25.094 1 96.38 108 PRO B N 1
ATOM 3562 C CA . PRO B 1 108 ? 4.547 17.828 24.828 1 96.38 108 PRO B CA 1
ATOM 3563 C C . PRO B 1 108 ? 4.953 18.734 23.656 1 96.38 108 PRO B C 1
ATOM 3565 O O . PRO B 1 108 ? 6.078 19.234 23.625 1 96.38 108 PRO B O 1
ATOM 3568 N N . THR B 1 109 ? 4.07 18.875 22.719 1 97.62 109 THR B N 1
ATOM 3569 C CA . THR B 1 109 ? 4.312 19.719 21.562 1 97.62 109 THR B CA 1
ATOM 3570 C C . THR B 1 109 ? 3.855 21.156 21.828 1 97.62 109 THR B C 1
ATOM 3572 O O . THR B 1 109 ? 2.754 21.375 22.344 1 97.62 109 THR B O 1
ATOM 3575 N N . ARG B 1 110 ? 4.688 22.094 21.531 1 97.38 110 ARG B N 1
ATOM 3576 C CA . ARG B 1 110 ? 4.344 23.516 21.672 1 97.38 110 ARG B CA 1
ATOM 3577 C C . ARG B 1 110 ? 3.482 23.969 20.5 1 97.38 110 ARG B C 1
ATOM 3579 O O . ARG B 1 110 ? 3.348 23.266 19.5 1 97.38 110 ARG B O 1
ATOM 3586 N N . GLU B 1 111 ? 2.928 25.188 20.578 1 95.06 111 GLU B N 1
ATOM 3587 C CA . GLU B 1 111 ? 2.01 25.719 19.562 1 95.06 111 GLU B CA 1
ATOM 3588 C C . GLU B 1 111 ? 2.703 25.891 18.219 1 95.06 111 GLU B C 1
ATOM 3590 O O . GLU B 1 111 ? 2.057 25.828 17.172 1 95.06 111 GLU B O 1
ATOM 3595 N N . ASP B 1 112 ? 3.971 26.031 18.281 1 96.56 112 ASP B N 1
ATOM 3596 C CA . ASP B 1 112 ? 4.703 26.234 17.047 1 96.56 112 ASP B CA 1
ATOM 3597 C C . ASP B 1 112 ? 5.195 24.906 16.469 1 96.56 112 ASP B C 1
ATOM 3599 O O . ASP B 1 112 ? 5.969 24.891 15.516 1 96.56 112 ASP B O 1
ATOM 3603 N N . GLY B 1 113 ? 4.828 23.797 17.078 1 97.38 113 GLY B N 1
ATOM 3604 C CA . GLY B 1 113 ? 5.156 22.469 16.578 1 97.38 113 GLY B CA 1
ATOM 3605 C C . GLY B 1 113 ? 6.426 21.891 17.172 1 97.38 113 GLY B C 1
ATOM 3606 O O . GLY B 1 113 ? 6.746 20.719 16.969 1 97.38 113 GLY B O 1
ATOM 3607 N N . THR B 1 114 ? 7.207 22.719 17.984 1 98.19 114 THR B N 1
ATOM 3608 C CA . THR B 1 114 ? 8.453 22.266 18.594 1 98.19 114 THR B CA 1
ATOM 3609 C C . THR B 1 114 ? 8.188 21.562 19.922 1 98.19 114 THR B C 1
ATOM 3611 O O . THR B 1 114 ? 7.059 21.578 20.422 1 98.19 114 THR B O 1
ATOM 3614 N N . PHE B 1 115 ? 9.125 20.828 20.406 1 96.94 115 PHE B N 1
ATOM 3615 C CA . PHE B 1 115 ? 9.141 20.375 21.797 1 96.94 115 PHE B CA 1
ATOM 3616 C C . PHE B 1 115 ? 10.461 20.734 22.469 1 96.94 115 PHE B C 1
ATOM 3618 O O . PHE B 1 115 ? 11.383 21.234 21.812 1 96.94 115 PHE B O 1
ATOM 3625 N N . ASP B 1 116 ? 10.539 20.625 23.766 1 97.38 116 ASP B N 1
ATOM 3626 C CA . ASP B 1 116 ? 11.633 21.141 24.578 1 97.38 116 ASP B CA 1
ATOM 3627 C C . ASP B 1 116 ? 12.906 20.328 24.375 1 97.38 116 ASP B C 1
ATOM 3629 O O . ASP B 1 116 ? 12.953 19.141 24.719 1 97.38 116 ASP B O 1
ATOM 3633 N N . LEU B 1 117 ? 13.961 20.984 23.953 1 97.44 117 LEU B N 1
ATOM 3634 C CA . LEU B 1 117 ? 15.211 20.297 23.641 1 97.44 117 LEU B CA 1
ATOM 3635 C C . LEU B 1 117 ? 16 20 24.906 1 97.44 117 LEU B C 1
ATOM 3637 O O . LEU B 1 117 ? 16.797 19.062 24.938 1 97.44 117 LEU B O 1
ATOM 3641 N N . GLU B 1 118 ? 15.836 20.781 25.938 1 96.44 118 GLU B N 1
ATOM 3642 C CA . GLU B 1 118 ? 16.453 20.453 27.219 1 96.44 118 GLU B CA 1
ATOM 3643 C C . GLU B 1 118 ? 15.891 19.156 27.797 1 96.44 118 GLU B C 1
ATOM 3645 O O . GLU B 1 118 ? 16.641 18.328 28.312 1 96.44 118 GLU B O 1
ATOM 3650 N N . GLU B 1 119 ? 14.609 19.125 27.703 1 95.38 119 GLU B N 1
ATOM 3651 C CA . GLU B 1 119 ? 13.992 17.875 28.125 1 95.38 119 GLU B CA 1
ATOM 3652 C C . GLU B 1 119 ? 14.445 16.703 27.25 1 95.38 119 GLU B C 1
ATOM 3654 O O . GLU B 1 119 ? 14.633 15.586 27.75 1 95.38 119 GLU B O 1
ATOM 3659 N N . LEU B 1 120 ? 14.516 16.953 25.969 1 96.38 120 LEU B N 1
ATOM 3660 C CA . LEU B 1 120 ? 15 15.93 25.047 1 96.38 120 LEU B CA 1
ATOM 3661 C C . LEU B 1 120 ? 16.359 15.398 25.484 1 96.38 120 LEU B C 1
ATOM 3663 O O . LEU B 1 120 ? 16.578 14.188 25.516 1 96.38 120 LEU B O 1
ATOM 3667 N N . LYS B 1 121 ? 17.266 16.25 25.812 1 94.88 121 LYS B N 1
ATOM 3668 C CA . LYS B 1 121 ? 18.609 15.883 26.25 1 94.88 121 LYS B CA 1
ATOM 3669 C C . LYS B 1 121 ? 18.547 14.938 27.453 1 94.88 121 LYS B C 1
ATOM 3671 O O . LYS B 1 121 ? 19.359 14.008 27.562 1 94.88 121 LYS B O 1
ATOM 3676 N N . GLU B 1 122 ? 17.594 15.125 28.266 1 93.44 122 GLU B N 1
ATOM 3677 C CA . GLU B 1 122 ? 17.484 14.352 29.5 1 93.44 122 GLU B CA 1
ATOM 3678 C C . GLU B 1 122 ? 16.859 12.977 29.234 1 93.44 122 GLU B C 1
ATOM 3680 O O . GLU B 1 122 ? 17.125 12.023 29.969 1 93.44 122 GLU B O 1
ATOM 3685 N N . LYS B 1 123 ? 16.141 12.891 28.188 1 93.62 123 LYS B N 1
ATOM 3686 C CA . LYS B 1 123 ? 15.336 11.688 27.984 1 93.62 123 LYS B CA 1
ATOM 3687 C C . LYS B 1 123 ? 16.031 10.727 27.016 1 93.62 123 LYS B C 1
ATOM 3689 O O . LYS B 1 123 ? 15.68 9.547 26.953 1 93.62 123 LYS B O 1
ATOM 3694 N N . ILE B 1 124 ? 16.969 11.188 26.328 1 95.38 124 ILE B N 1
ATOM 3695 C CA . ILE B 1 124 ? 17.703 10.328 25.406 1 95.38 124 ILE B CA 1
ATOM 3696 C C . ILE B 1 124 ? 18.406 9.211 26.188 1 95.38 124 ILE B C 1
ATOM 3698 O O . ILE B 1 124 ? 19.062 9.477 27.203 1 95.38 124 ILE B O 1
ATOM 3702 N N . ARG B 1 125 ? 18.219 8.008 25.781 1 93.69 125 ARG B N 1
ATOM 3703 C CA . ARG B 1 125 ? 18.844 6.852 26.406 1 93.69 125 ARG B CA 1
ATOM 3704 C C . ARG B 1 125 ? 19.953 6.289 25.531 1 93.69 125 ARG B C 1
ATOM 3706 O O . ARG B 1 125 ? 19.875 6.367 24.297 1 93.69 125 ARG B O 1
ATOM 3713 N N . PRO B 1 126 ? 20.875 5.656 26.203 1 89.88 126 PRO B N 1
ATOM 3714 C CA . PRO B 1 126 ? 22.016 5.152 25.438 1 89.88 126 PRO B CA 1
ATOM 3715 C C . PRO B 1 126 ? 21.703 3.879 24.656 1 89.88 126 PRO B C 1
ATOM 3717 O O . PRO B 1 126 ? 20.656 3.264 24.875 1 89.88 126 PRO B O 1
ATOM 3720 N N . ARG B 1 127 ? 22.594 3.484 23.859 1 86.5 127 ARG B N 1
ATOM 3721 C CA . ARG B 1 127 ? 22.484 2.307 23.016 1 86.5 127 ARG B CA 1
ATOM 3722 C C . ARG B 1 127 ? 22.438 1.029 23.844 1 86.5 127 ARG B C 1
ATOM 3724 O O . ARG B 1 127 ? 21.766 0.065 23.469 1 86.5 127 ARG B O 1
ATOM 3731 N N . PHE B 1 128 ? 23.219 1.132 24.891 1 85.25 128 PHE B N 1
ATOM 3732 C CA . PHE B 1 128 ? 23.234 -0.011 25.781 1 85.25 128 PHE B CA 1
ATOM 3733 C C . PHE B 1 128 ? 22.781 0.396 27.188 1 85.25 128 PHE B C 1
ATOM 3735 O O . PHE B 1 128 ? 23.594 0.49 28.109 1 85.25 128 PHE B O 1
ATOM 3742 N N . PRO B 1 129 ? 21.531 0.43 27.312 1 86.5 129 PRO B N 1
ATOM 3743 C CA . PRO B 1 129 ? 21.016 0.872 28.609 1 86.5 129 PRO B CA 1
ATOM 3744 C C . PRO B 1 129 ? 20.906 -0.266 29.625 1 86.5 129 PRO B C 1
ATOM 3746 O O . PRO B 1 129 ? 21.219 -1.417 29.297 1 86.5 129 PRO B O 1
ATOM 3749 N N . GLU B 1 130 ? 20.5 0.099 30.859 1 85.62 130 GLU B N 1
ATOM 3750 C CA . GLU B 1 130 ? 20.188 -0.943 31.844 1 85.62 130 GLU B CA 1
ATOM 3751 C C . GLU B 1 130 ? 19.109 -1.888 31.312 1 85.62 130 GLU B C 1
ATOM 3753 O O . GLU B 1 130 ? 18.297 -1.501 30.469 1 85.62 130 GLU B O 1
ATOM 3758 N N . SER B 1 131 ? 19.141 -2.979 31.828 1 87.38 131 SER B N 1
ATOM 3759 C CA . SER B 1 131 ? 18.344 -4.066 31.25 1 87.38 131 SER B CA 1
ATOM 3760 C C . SER B 1 131 ? 16.859 -3.752 31.297 1 87.38 131 SER B C 1
ATOM 3762 O O . SER B 1 131 ? 16.062 -4.324 30.547 1 87.38 131 SER B O 1
ATOM 3764 N N . HIS B 1 132 ? 16.516 -2.887 32.156 1 89.94 132 HIS B N 1
ATOM 3765 C CA . HIS B 1 132 ? 15.086 -2.635 32.281 1 89.94 132 HIS B CA 1
ATOM 3766 C C . HIS B 1 132 ? 14.664 -1.421 31.453 1 89.94 132 HIS B C 1
ATOM 3768 O O . HIS B 1 132 ? 13.5 -1.028 31.469 1 89.94 132 HIS B O 1
ATOM 3774 N N . GLU B 1 133 ? 15.578 -0.873 30.562 1 90.5 133 GLU B N 1
ATOM 3775 C CA . GLU B 1 133 ? 15.289 0.327 29.797 1 90.5 133 GLU B CA 1
ATOM 3776 C C . GLU B 1 133 ? 15.391 0.049 28.297 1 90.5 133 GLU B C 1
ATOM 3778 O O . GLU B 1 133 ? 16.234 -0.745 27.859 1 90.5 133 GLU B O 1
ATOM 3783 N N . PRO B 1 134 ? 14.57 0.693 27.531 1 94.31 134 PRO B N 1
ATOM 3784 C CA . PRO B 1 134 ? 14.82 0.662 26.094 1 94.31 134 PRO B CA 1
ATOM 3785 C C . PRO B 1 134 ? 15.961 1.588 25.672 1 94.31 134 PRO B C 1
ATOM 3787 O O . PRO B 1 134 ? 16.375 2.451 26.453 1 94.31 134 PRO B O 1
ATOM 3790 N N . SER B 1 135 ? 16.484 1.354 24.484 1 95.62 135 SER B N 1
ATOM 3791 C CA . SER B 1 135 ? 17.453 2.271 23.891 1 95.62 135 SER B CA 1
ATOM 3792 C C . SER B 1 135 ? 16.781 3.205 22.891 1 95.62 135 SER B C 1
ATOM 3794 O O . SER B 1 135 ? 15.891 2.791 22.141 1 95.62 135 SER B O 1
ATOM 3796 N N . THR B 1 136 ? 17.172 4.488 22.891 1 97 136 THR B N 1
ATOM 3797 C CA . THR B 1 136 ? 16.625 5.426 21.906 1 97 136 THR B CA 1
ATOM 3798 C C . THR B 1 136 ? 17.188 5.133 20.516 1 97 136 THR B C 1
ATOM 3800 O O . THR B 1 136 ? 18.391 5.199 20.297 1 97 136 THR B O 1
ATOM 3803 N N . GLY B 1 137 ? 16.266 4.867 19.578 1 97.69 137 GLY B N 1
ATOM 3804 C CA . GLY B 1 137 ? 16.719 4.473 18.25 1 97.69 137 GLY B CA 1
ATOM 3805 C C . GLY B 1 137 ? 16.453 5.527 17.203 1 97.69 137 GLY B C 1
ATOM 3806 O O . GLY B 1 137 ? 17.094 5.52 16.141 1 97.69 137 GLY B O 1
ATOM 3807 N N . LEU B 1 138 ? 15.539 6.477 17.547 1 98.62 138 LEU B N 1
ATOM 3808 C CA . LEU B 1 138 ? 15.109 7.426 16.516 1 98.62 138 LEU B CA 1
ATOM 3809 C C . LEU B 1 138 ? 14.414 8.625 17.156 1 98.62 138 LEU B C 1
ATOM 3811 O O . LEU B 1 138 ? 13.719 8.484 18.156 1 98.62 138 LEU B O 1
ATOM 3815 N N . ILE B 1 139 ? 14.664 9.781 16.594 1 98.75 139 ILE B N 1
ATOM 3816 C CA . ILE B 1 139 ? 13.883 10.977 16.906 1 98.75 139 ILE B CA 1
ATOM 3817 C C . ILE B 1 139 ? 13.07 11.406 15.695 1 98.75 139 ILE B C 1
ATOM 3819 O O . ILE B 1 139 ? 13.609 11.5 14.586 1 98.75 139 ILE B O 1
ATOM 3823 N N . CYS B 1 140 ? 11.789 11.617 15.898 1 98.81 140 CYS B N 1
ATOM 3824 C CA . CYS B 1 140 ? 10.906 12.008 14.805 1 98.81 140 CYS B CA 1
ATOM 3825 C C . CYS B 1 140 ? 10.367 13.422 15.008 1 98.81 140 CYS B C 1
ATOM 3827 O O . CYS B 1 140 ? 9.977 13.789 16.125 1 98.81 140 CYS B O 1
ATOM 3829 N N . ILE B 1 141 ? 10.359 14.203 13.922 1 98.81 141 ILE B N 1
ATOM 3830 C CA . ILE B 1 141 ? 9.758 15.531 13.922 1 98.81 141 ILE B CA 1
ATOM 3831 C C . ILE B 1 141 ? 8.852 15.68 12.695 1 98.81 141 ILE B C 1
ATOM 3833 O O . ILE B 1 141 ? 8.969 14.922 11.734 1 98.81 141 ILE B O 1
ATOM 3837 N N . GLU B 1 142 ? 7.922 16.562 12.766 1 98.81 142 GLU B N 1
ATOM 3838 C CA . GLU B 1 142 ? 6.953 16.812 11.695 1 98.81 142 GLU B CA 1
ATOM 3839 C C . GLU B 1 142 ? 7.027 18.25 11.203 1 98.81 142 GLU B C 1
ATOM 3841 O O . GLU B 1 142 ? 6.953 19.188 12 1 98.81 142 GLU B O 1
ATOM 3846 N N . ASN B 1 143 ? 7.16 18.438 9.867 1 98.75 143 ASN B N 1
ATOM 3847 C CA . ASN B 1 143 ? 7.305 19.75 9.258 1 98.75 143 ASN B CA 1
ATOM 3848 C C . ASN B 1 143 ? 6.652 19.812 7.879 1 98.75 143 ASN B C 1
ATOM 3850 O O . ASN B 1 143 ? 7.133 19.188 6.938 1 98.75 143 ASN B O 1
ATOM 3854 N N . THR B 1 144 ? 5.605 20.609 7.715 1 98.5 144 THR B N 1
ATOM 3855 C CA . THR B 1 144 ? 4.973 21.453 8.711 1 98.5 144 THR B CA 1
ATOM 3856 C C . THR B 1 144 ? 4.18 20.625 9.711 1 98.5 144 THR B C 1
ATOM 3858 O O . THR B 1 144 ? 3.818 19.484 9.43 1 98.5 144 THR B O 1
ATOM 3861 N N . ASN B 1 145 ? 3.965 21.188 10.844 1 98.31 145 ASN B N 1
ATOM 3862 C CA . ASN B 1 145 ? 3.172 20.484 11.852 1 98.31 145 ASN B CA 1
ATOM 3863 C C . ASN B 1 145 ? 1.678 20.703 11.633 1 98.31 145 ASN B C 1
ATOM 3865 O O . ASN B 1 145 ? 1.155 21.781 11.867 1 98.31 145 ASN B O 1
ATOM 3869 N N . ASN B 1 146 ? 0.995 19.641 11.289 1 97.25 146 ASN B N 1
ATOM 3870 C CA . ASN B 1 146 ? -0.408 19.656 10.891 1 97.25 146 ASN B CA 1
ATOM 3871 C C . ASN B 1 146 ? -1.314 20.062 12.055 1 97.25 146 ASN B C 1
ATOM 3873 O O . ASN B 1 146 ? -2.146 20.953 11.914 1 97.25 146 ASN B O 1
ATOM 3877 N N . ARG B 1 147 ? -1.157 19.469 13.141 1 96 147 ARG B N 1
ATOM 3878 C CA . ARG B 1 147 ? -2.027 19.688 14.297 1 96 147 ARG B CA 1
ATOM 3879 C C . ARG B 1 147 ? -1.922 21.125 14.797 1 96 147 ARG B C 1
ATOM 3881 O O . ARG B 1 147 ? -2.9 21.688 15.297 1 96 147 ARG B O 1
ATOM 3888 N N . CYS B 1 148 ? -0.792 21.688 14.609 1 96.44 148 CYS B N 1
ATOM 3889 C CA . CYS B 1 148 ? -0.553 23.047 15.062 1 96.44 148 CYS B CA 1
ATOM 3890 C C . CYS B 1 148 ? -0.968 24.062 14 1 96.44 148 CYS B C 1
ATOM 3892 O O . CYS B 1 148 ? -0.686 25.25 14.133 1 96.44 148 CYS B O 1
ATOM 3894 N N . GLY B 1 149 ? -1.614 23.656 12.984 1 96.56 149 GLY B N 1
ATOM 3895 C CA . GLY B 1 149 ? -2.123 24.562 11.969 1 96.56 149 GLY B CA 1
ATOM 3896 C C . GLY B 1 149 ? -1.146 24.797 10.836 1 96.56 149 GLY B C 1
ATOM 3897 O O . GLY B 1 149 ? -1.066 25.891 10.297 1 96.56 149 GLY B O 1
ATOM 3898 N N . GLY B 1 150 ? -0.377 23.781 10.562 1 98.06 150 GLY B N 1
ATOM 3899 C CA . GLY B 1 150 ? 0.578 23.906 9.469 1 98.06 150 GLY B CA 1
ATOM 3900 C C . GLY B 1 150 ? 1.763 24.797 9.82 1 98.06 150 GLY B C 1
ATOM 3901 O O . GLY B 1 150 ? 2.254 25.547 8.977 1 98.06 150 GLY B O 1
ATOM 3902 N N . ARG B 1 151 ? 2.193 24.75 11.039 1 98.38 151 ARG B N 1
ATOM 3903 C CA . ARG B 1 151 ? 3.314 25.562 11.492 1 98.38 151 ARG B CA 1
ATOM 3904 C C . ARG B 1 151 ? 4.637 25.016 10.961 1 98.38 151 ARG B C 1
ATOM 3906 O O . ARG B 1 151 ? 4.84 23.797 10.922 1 98.38 151 ARG B O 1
ATOM 3913 N N . VAL B 1 152 ? 5.484 25.891 10.594 1 98.75 152 VAL B N 1
ATOM 3914 C CA . VAL B 1 152 ? 6.805 25.531 10.086 1 98.75 152 VAL B CA 1
ATOM 3915 C C . VAL B 1 152 ? 7.816 25.531 11.234 1 98.75 152 VAL B C 1
ATOM 3917 O O . VAL B 1 152 ? 7.93 26.5 11.969 1 98.75 152 VAL B O 1
ATOM 3920 N N . LEU B 1 153 ? 8.508 24.422 11.406 1 98.69 153 LEU B N 1
ATOM 3921 C CA . LEU B 1 153 ? 9.539 24.359 12.43 1 98.69 153 LEU B CA 1
ATOM 3922 C C . LEU B 1 153 ? 10.656 25.359 12.133 1 98.69 153 LEU B C 1
ATOM 3924 O O . LEU B 1 153 ? 11.133 25.438 10.992 1 98.69 153 LEU B O 1
ATOM 3928 N N . PRO B 1 154 ? 11.086 26.125 13.156 1 97.94 154 PRO B N 1
ATOM 3929 C CA . PRO B 1 154 ? 12.227 27.016 12.922 1 97.94 154 PRO B CA 1
ATOM 3930 C C . PRO B 1 154 ? 13.492 26.266 12.523 1 97.94 154 PRO B C 1
ATOM 3932 O O . PRO B 1 154 ? 13.781 25.203 13.078 1 97.94 154 PRO B O 1
ATOM 3935 N N . MET B 1 155 ? 14.219 26.828 11.586 1 97.69 155 MET B N 1
ATOM 3936 C CA . MET B 1 155 ? 15.438 26.188 11.109 1 97.69 155 MET B CA 1
ATOM 3937 C C . MET B 1 155 ? 16.453 26.016 12.242 1 97.69 155 MET B C 1
ATOM 3939 O O . MET B 1 155 ? 17.172 25.031 12.281 1 97.69 155 MET B O 1
ATOM 3943 N N . SER B 1 156 ? 16.547 27.016 13.109 1 97.69 156 SER B N 1
ATOM 3944 C CA . SER B 1 156 ? 17.453 26.922 14.25 1 97.69 156 SER B CA 1
ATOM 3945 C C . SER B 1 156 ? 17.094 25.75 15.156 1 97.69 156 SER B C 1
ATOM 3947 O O . SER B 1 156 ? 17.984 25.062 15.664 1 97.69 156 SER B O 1
ATOM 3949 N N . TYR B 1 157 ? 15.82 25.547 15.375 1 98.19 157 TYR B N 1
ATOM 3950 C CA . TYR B 1 157 ? 15.328 24.422 16.172 1 98.19 157 TYR B CA 1
ATOM 3951 C C . TYR B 1 157 ? 15.75 23.094 15.555 1 98.19 157 TYR B C 1
ATOM 3953 O O . TYR B 1 157 ? 16.234 22.203 16.25 1 98.19 157 TYR B O 1
ATOM 3961 N N . ILE B 1 158 ? 15.562 22.922 14.219 1 98.69 158 ILE B N 1
ATOM 3962 C CA . ILE B 1 158 ? 15.914 21.688 13.516 1 98.69 158 ILE B CA 1
ATOM 3963 C C . ILE B 1 158 ? 17.422 21.438 13.633 1 98.69 158 ILE B C 1
ATOM 3965 O O . ILE B 1 158 ? 17.844 20.328 13.914 1 98.69 158 ILE B O 1
ATOM 3969 N N . ARG B 1 159 ? 18.203 22.484 13.469 1 97.94 159 ARG B N 1
ATOM 3970 C CA . ARG B 1 159 ? 19.656 22.359 13.539 1 97.94 159 ARG B CA 1
ATOM 3971 C C . ARG B 1 159 ? 20.094 21.922 14.938 1 97.94 159 ARG B C 1
ATOM 3973 O O . ARG B 1 159 ? 20.969 21.062 15.078 1 97.94 159 ARG B O 1
ATOM 3980 N N . GLU B 1 160 ? 19.547 22.578 15.906 1 98.19 160 GLU B N 1
ATOM 3981 C CA . GLU B 1 160 ? 19.891 22.266 17.281 1 98.19 160 GLU B CA 1
ATOM 3982 C C . GLU B 1 160 ? 19.5 20.828 17.641 1 98.19 160 GLU B C 1
ATOM 3984 O O . GLU B 1 160 ? 20.266 20.109 18.281 1 98.19 160 GLU B O 1
ATOM 3989 N N . LEU B 1 161 ? 18.312 20.453 17.266 1 98.56 161 LEU B N 1
ATOM 3990 C CA . LEU B 1 161 ? 17.828 19.094 17.516 1 98.56 161 LEU B CA 1
ATOM 3991 C C . LEU B 1 161 ? 18.719 18.062 16.844 1 98.56 161 LEU B C 1
ATOM 3993 O O . LEU B 1 161 ? 19.109 17.062 17.469 1 98.56 161 LEU B O 1
ATOM 3997 N N . CYS B 1 162 ? 19.031 18.281 15.594 1 98.5 162 CYS B N 1
ATOM 3998 C CA . CYS B 1 162 ? 19.859 17.344 14.844 1 98.5 162 CYS B CA 1
ATOM 3999 C C . CYS B 1 162 ? 21.266 17.266 15.438 1 98.5 162 CYS B C 1
ATOM 4001 O O . CYS B 1 162 ? 21.891 16.203 15.438 1 98.5 162 CYS B O 1
ATOM 4003 N N . ALA B 1 163 ? 21.812 18.391 15.867 1 97.88 163 ALA B N 1
ATOM 4004 C CA . ALA B 1 163 ? 23.125 18.391 16.516 1 97.88 163 ALA B CA 1
ATOM 4005 C C . ALA B 1 163 ? 23.109 17.531 17.781 1 97.88 163 ALA B C 1
ATOM 4007 O O . ALA B 1 163 ? 24.016 16.734 18.016 1 97.88 163 ALA B O 1
ATOM 4008 N N . LEU B 1 164 ? 22.094 17.75 18.562 1 97.38 164 LEU B N 1
ATOM 4009 C CA . LEU B 1 164 ? 21.922 16.969 19.781 1 97.38 164 LEU B CA 1
ATOM 4010 C C . LEU B 1 164 ? 21.828 15.477 19.453 1 97.38 164 LEU B C 1
ATOM 4012 O O . LEU B 1 164 ? 22.438 14.648 20.125 1 97.38 164 LEU B O 1
ATOM 4016 N N . ALA B 1 165 ? 21.031 15.125 18.453 1 97.94 165 ALA B N 1
ATOM 4017 C CA . ALA B 1 165 ? 20.844 13.734 18.031 1 97.94 165 ALA B CA 1
ATOM 4018 C C . ALA B 1 165 ? 22.172 13.148 17.531 1 97.94 165 ALA B C 1
ATOM 4020 O O . ALA B 1 165 ? 22.531 12.023 17.906 1 97.94 165 ALA B O 1
ATOM 4021 N N . ARG B 1 166 ? 22.875 13.883 16.719 1 96.88 166 ARG B N 1
ATOM 4022 C CA . ARG B 1 166 ? 24.141 13.445 16.156 1 96.88 166 ARG B CA 1
ATOM 4023 C C . ARG B 1 166 ? 25.156 13.164 17.266 1 96.88 166 ARG B C 1
ATOM 4025 O O . ARG B 1 166 ? 25.906 12.188 17.188 1 96.88 166 ARG B O 1
ATOM 4032 N N . ASN B 1 167 ? 25.203 13.992 18.234 1 95.88 167 ASN B N 1
ATOM 4033 C CA . ASN B 1 167 ? 26.109 13.836 19.359 1 95.88 167 ASN B CA 1
ATOM 4034 C C . ASN B 1 167 ? 25.828 12.555 20.141 1 95.88 167 ASN B C 1
ATOM 4036 O O . ASN B 1 167 ? 26.688 12.07 20.891 1 95.88 167 ASN B O 1
ATOM 4040 N N . ASN B 1 168 ? 24.672 11.992 19.969 1 95.75 168 ASN B N 1
ATOM 4041 C CA . ASN B 1 168 ? 24.281 10.773 20.672 1 95.75 168 ASN B CA 1
ATOM 4042 C C . ASN B 1 168 ? 24.109 9.602 19.703 1 95.75 168 ASN B C 1
ATOM 4044 O O . ASN B 1 168 ? 23.578 8.555 20.078 1 95.75 168 ASN B O 1
ATOM 4048 N N . ASP B 1 169 ? 24.438 9.789 18.469 1 95.94 169 ASP B N 1
ATOM 4049 C CA . ASP B 1 169 ? 24.375 8.773 17.422 1 95.94 169 ASP B CA 1
ATOM 4050 C C . ASP B 1 169 ? 22.953 8.289 17.188 1 95.94 169 ASP B C 1
ATOM 4052 O O . ASP B 1 169 ? 22.703 7.086 17.094 1 95.94 169 ASP B O 1
ATOM 4056 N N . ILE B 1 170 ? 22.078 9.188 17.219 1 97.94 170 ILE B N 1
ATOM 4057 C CA . ILE B 1 170 ? 20.656 8.883 16.984 1 97.94 170 ILE B CA 1
ATOM 4058 C C . ILE B 1 170 ? 20.203 9.547 15.695 1 97.94 170 ILE B C 1
ATOM 4060 O O . ILE B 1 170 ? 20.328 10.766 15.531 1 97.94 170 ILE B O 1
ATOM 4064 N N . PRO B 1 171 ? 19.656 8.734 14.75 1 98.56 171 PRO B N 1
ATOM 4065 C CA . PRO B 1 171 ? 19.141 9.359 13.531 1 98.56 171 PRO B CA 1
ATOM 4066 C C . PRO B 1 171 ? 17.875 10.172 13.789 1 98.56 171 PRO B C 1
ATOM 4068 O O . PRO B 1 171 ? 17.141 9.898 14.742 1 98.56 171 PRO B O 1
ATOM 4071 N N . VAL B 1 172 ? 17.641 11.227 12.953 1 98.88 172 VAL B N 1
ATOM 4072 C CA . VAL B 1 172 ? 16.422 12.023 12.969 1 98.88 172 VAL B CA 1
ATOM 4073 C C . VAL B 1 172 ? 15.617 11.766 11.695 1 98.88 172 VAL B C 1
ATOM 4075 O O . VAL B 1 172 ? 16.156 11.836 10.586 1 98.88 172 VAL B O 1
ATOM 4078 N N . HIS B 1 173 ? 14.375 11.398 11.852 1 98.94 173 HIS B N 1
ATOM 4079 C CA . HIS B 1 173 ? 13.43 11.25 10.758 1 98.94 173 HIS B CA 1
ATOM 4080 C C . HIS B 1 173 ? 12.414 12.391 10.742 1 98.94 173 HIS B C 1
ATOM 4082 O O . HIS B 1 173 ? 11.828 12.719 11.773 1 98.94 173 HIS B O 1
ATOM 4088 N N . MET B 1 174 ? 12.227 12.961 9.594 1 98.94 174 MET B N 1
ATOM 4089 C CA . MET B 1 174 ? 11.227 14.016 9.469 1 98.94 174 MET B CA 1
ATOM 4090 C C . MET B 1 174 ? 9.992 13.516 8.727 1 98.94 174 MET B C 1
ATOM 4092 O O . MET B 1 174 ? 10.094 13.07 7.582 1 98.94 174 MET B O 1
ATOM 4096 N N . ASP B 1 175 ? 8.883 13.516 9.406 1 98.88 175 ASP B N 1
ATOM 4097 C CA . ASP B 1 175 ? 7.625 13.516 8.664 1 98.88 175 ASP B CA 1
ATOM 4098 C C . ASP B 1 175 ? 7.43 14.836 7.922 1 98.88 175 ASP B C 1
ATOM 4100 O O . ASP B 1 175 ? 6.895 15.797 8.477 1 98.88 175 ASP B O 1
ATOM 4104 N N . GLY B 1 176 ? 7.852 14.836 6.703 1 98.81 176 GLY B N 1
ATOM 4105 C CA . GLY B 1 176 ? 7.734 16 5.84 1 98.81 176 GLY B CA 1
ATOM 4106 C C . GLY B 1 176 ? 6.594 15.891 4.844 1 98.81 176 GLY B C 1
ATOM 4107 O O . GLY B 1 176 ? 6.762 16.219 3.664 1 98.81 176 GLY B O 1
ATOM 4108 N N . ALA B 1 177 ? 5.457 15.375 5.273 1 98.62 177 ALA B N 1
ATOM 4109 C CA . ALA B 1 177 ? 4.32 15.203 4.371 1 98.62 177 ALA B CA 1
ATOM 4110 C C . ALA B 1 177 ? 4.074 16.469 3.551 1 98.62 177 ALA B C 1
ATOM 4112 O O . ALA B 1 177 ? 3.645 16.391 2.396 1 98.62 177 ALA B O 1
ATOM 4113 N N . ARG B 1 178 ? 4.254 17.609 4.156 1 98.69 178 ARG B N 1
ATOM 4114 C CA . ARG B 1 178 ? 4.012 18.891 3.498 1 98.69 178 ARG B CA 1
ATOM 4115 C C . ARG B 1 178 ? 5.266 19.766 3.504 1 98.69 178 ARG B C 1
ATOM 4117 O O . ARG B 1 178 ? 5.188 20.969 3.711 1 98.69 178 ARG B O 1
ATOM 4124 N N . ILE B 1 179 ? 6.41 19.172 3.248 1 98.75 179 ILE B N 1
ATOM 4125 C CA . ILE B 1 179 ? 7.699 19.828 3.43 1 98.75 179 ILE B CA 1
ATOM 4126 C C . ILE B 1 179 ? 7.84 20.969 2.42 1 98.75 179 ILE B C 1
ATOM 4128 O O . ILE B 1 179 ? 8.547 21.953 2.674 1 98.75 179 ILE B O 1
ATOM 4132 N N . VAL B 1 180 ? 7.191 20.906 1.272 1 98.69 180 VAL B N 1
ATOM 4133 C CA . VAL B 1 180 ? 7.285 21.969 0.275 1 98.69 180 VAL B CA 1
ATOM 4134 C C . VAL B 1 180 ? 6.648 23.25 0.817 1 98.69 180 VAL B C 1
ATOM 4136 O O . VAL B 1 180 ? 7.109 24.359 0.523 1 98.69 180 VAL B O 1
ATOM 4139 N N . ASN B 1 181 ? 5.594 23.109 1.624 1 98.75 181 ASN B N 1
ATOM 4140 C CA . ASN B 1 181 ? 5.027 24.266 2.311 1 98.75 181 ASN B CA 1
ATOM 4141 C C . ASN B 1 181 ? 6.059 24.953 3.203 1 98.75 181 ASN B C 1
ATOM 4143 O O . ASN B 1 181 ? 6.129 26.172 3.248 1 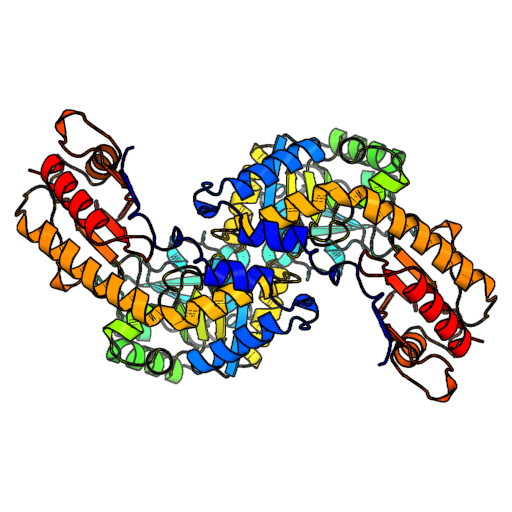98.75 181 ASN B O 1
ATOM 4147 N N . ALA B 1 182 ? 6.82 24.156 3.939 1 98.81 182 ALA B N 1
ATOM 4148 C CA . ALA B 1 182 ? 7.859 24.703 4.805 1 98.81 182 ALA B CA 1
ATOM 4149 C C . ALA B 1 182 ? 8.93 25.422 3.982 1 98.81 182 ALA B C 1
ATOM 4151 O O . ALA B 1 182 ? 9.422 26.484 4.375 1 98.81 182 ALA B O 1
ATOM 4152 N N . SER B 1 183 ? 9.328 24.797 2.891 1 98.69 183 SER B N 1
ATOM 4153 C CA . SER B 1 183 ? 10.328 25.375 2 1 98.69 183 SER B CA 1
ATOM 4154 C C . SER B 1 183 ? 9.898 26.766 1.51 1 98.69 183 SER B C 1
ATOM 4156 O O . SER B 1 183 ? 10.688 27.703 1.519 1 98.69 183 SER B O 1
ATOM 4158 N N . ILE B 1 184 ? 8.688 26.891 1.092 1 98.44 184 ILE B N 1
ATOM 4159 C CA . ILE B 1 184 ? 8.141 28.141 0.574 1 98.44 184 ILE B CA 1
ATOM 4160 C C . ILE B 1 184 ? 8.148 29.203 1.671 1 98.44 184 ILE B C 1
ATOM 4162 O O . ILE B 1 184 ? 8.562 30.344 1.438 1 98.44 184 ILE B O 1
ATOM 4166 N N . HIS B 1 185 ? 7.684 28.828 2.811 1 98.44 185 HIS B N 1
ATOM 4167 C CA . HIS B 1 185 ? 7.645 29.766 3.924 1 98.44 185 HIS B CA 1
ATOM 4168 C C . HIS B 1 185 ? 9.039 30.25 4.285 1 98.44 185 HIS B C 1
ATOM 4170 O O . HIS B 1 185 ? 9.242 31.438 4.539 1 98.44 185 HIS B O 1
ATOM 4176 N N . CYS B 1 186 ? 9.992 29.312 4.348 1 97.81 186 CYS B N 1
ATOM 4177 C CA . CYS B 1 186 ? 11.359 29.625 4.766 1 97.81 186 CYS B CA 1
ATOM 4178 C C . CYS B 1 186 ? 12.125 30.328 3.645 1 97.81 186 CYS B C 1
ATOM 4180 O O . CYS B 1 186 ? 13.156 30.953 3.891 1 97.81 186 CYS B O 1
ATOM 4182 N N . GLY B 1 187 ? 11.695 30.203 2.441 1 97.62 187 GLY B N 1
ATOM 4183 C CA . GLY B 1 187 ? 12.383 30.781 1.299 1 97.62 187 GLY B CA 1
ATOM 4184 C C . GLY B 1 187 ? 13.672 30.062 0.955 1 97.62 187 GLY B C 1
ATOM 4185 O O . GLY B 1 187 ? 14.633 30.688 0.489 1 97.62 187 GLY B O 1
ATOM 4186 N N . VAL B 1 188 ? 13.758 28.781 1.301 1 98 188 VAL B N 1
ATOM 4187 C CA . VAL B 1 188 ? 14.93 27.984 0.98 1 98 188 VAL B CA 1
ATOM 4188 C C . VAL B 1 188 ? 14.492 26.656 0.349 1 98 188 VAL B C 1
ATOM 4190 O O . VAL B 1 188 ? 13.359 26.219 0.549 1 98 188 VAL B O 1
ATOM 4193 N N . PRO B 1 189 ? 15.438 26.062 -0.409 1 98.06 189 PRO B N 1
ATOM 4194 C CA . PRO B 1 189 ? 15.094 24.766 -0.988 1 98.06 189 PRO B CA 1
ATOM 4195 C C . PRO B 1 189 ? 14.859 23.688 0.072 1 98.06 189 PRO B C 1
ATOM 4197 O O . PRO B 1 189 ? 15.43 23.75 1.164 1 98.06 189 PRO B O 1
ATOM 4200 N N . VAL B 1 190 ? 14.086 22.719 -0.288 1 98.38 190 VAL B N 1
ATOM 4201 C CA . VAL B 1 190 ? 13.68 21.656 0.624 1 98.38 190 VAL B CA 1
ATOM 4202 C C . VAL B 1 190 ? 14.922 20.969 1.197 1 98.38 190 VAL B C 1
ATOM 4204 O O . VAL B 1 190 ? 14.977 20.656 2.391 1 98.38 190 VAL B O 1
ATOM 4207 N N . HIS B 1 191 ? 15.945 20.672 0.349 1 98.38 191 HIS B N 1
ATOM 4208 C CA . HIS B 1 191 ? 17.109 19.891 0.772 1 98.38 191 HIS B CA 1
ATOM 4209 C C . HIS B 1 191 ? 17.891 20.641 1.848 1 98.38 191 HIS B C 1
ATOM 4211 O O . HIS B 1 191 ? 18.625 20.016 2.625 1 98.38 191 HIS B O 1
ATOM 4217 N N . GLU B 1 192 ? 17.75 21.969 1.964 1 98.38 192 GLU B N 1
ATOM 4218 C CA . GLU B 1 192 ? 18.406 22.75 3.012 1 98.38 192 GLU B CA 1
ATOM 4219 C C . GLU B 1 192 ? 17.719 22.531 4.363 1 98.38 192 GLU B C 1
ATOM 4221 O O . GLU B 1 192 ? 18.391 22.531 5.402 1 98.38 192 GLU B O 1
ATOM 4226 N N . ILE B 1 193 ? 16.406 22.406 4.324 1 98.62 193 ILE B N 1
ATOM 4227 C CA . ILE B 1 193 ? 15.648 22.219 5.555 1 98.62 193 ILE B CA 1
ATOM 4228 C C . ILE B 1 193 ? 15.969 20.844 6.156 1 98.62 193 ILE B C 1
ATOM 4230 O O . ILE B 1 193 ? 16.109 20.719 7.375 1 98.62 193 ILE B O 1
ATOM 4234 N N . ILE B 1 194 ? 16.125 19.812 5.332 1 98.19 194 ILE B N 1
ATOM 4235 C CA . ILE B 1 194 ? 16.188 18.453 5.828 1 98.19 194 ILE B CA 1
ATOM 4236 C C . ILE B 1 194 ? 17.641 17.969 5.805 1 98.19 194 ILE B C 1
ATOM 4238 O O . ILE B 1 194 ? 17.906 16.781 5.996 1 98.19 194 ILE B O 1
ATOM 4242 N N . LYS B 1 195 ? 18.562 18.828 5.57 1 97.56 195 LYS B N 1
ATOM 4243 C CA . LYS B 1 195 ? 19.969 18.516 5.328 1 97.56 195 LYS B CA 1
ATOM 4244 C C . LYS B 1 195 ? 20.531 17.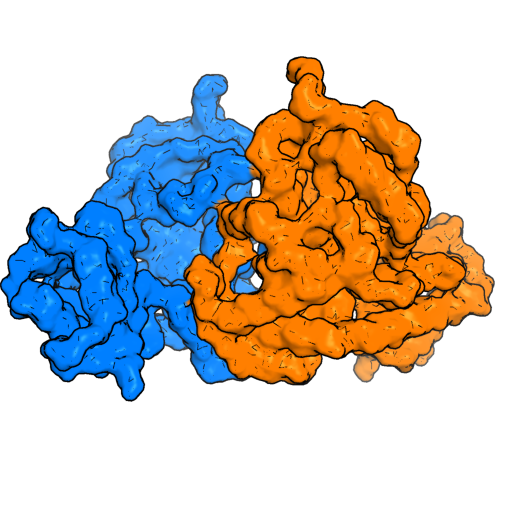625 6.422 1 97.56 195 LYS B C 1
ATOM 4246 O O . LYS B 1 195 ? 21.234 16.656 6.133 1 97.56 195 LYS B O 1
ATOM 4251 N N . GLU B 1 196 ? 20.203 17.891 7.609 1 97.56 196 GLU B N 1
ATOM 4252 C CA . GLU B 1 196 ? 20.828 17.172 8.711 1 97.56 196 GLU B CA 1
ATOM 4253 C C . GLU B 1 196 ? 19.938 16.031 9.203 1 97.56 196 GLU B C 1
ATOM 4255 O O . GLU B 1 196 ? 20.328 15.289 10.109 1 97.56 196 GLU B O 1
ATOM 4260 N N . CYS B 1 197 ? 18.75 15.875 8.68 1 98.75 197 CYS B N 1
ATOM 4261 C CA . CYS B 1 197 ? 17.906 14.727 8.984 1 98.75 197 CYS B CA 1
ATOM 4262 C C . CYS B 1 197 ? 18.406 13.477 8.266 1 98.75 197 CYS B C 1
ATOM 4264 O O . CYS B 1 197 ? 18.844 13.555 7.113 1 98.75 197 CYS B O 1
ATOM 4266 N N . ALA B 1 198 ? 18.359 12.352 8.938 1 98.88 198 ALA B N 1
ATOM 4267 C CA . ALA B 1 198 ? 18.781 11.086 8.336 1 98.88 198 ALA B CA 1
ATOM 4268 C C . ALA B 1 198 ? 17.812 10.648 7.238 1 98.88 198 ALA B C 1
ATOM 4270 O O . ALA B 1 198 ? 18.234 10.039 6.246 1 98.88 198 ALA B O 1
ATOM 4271 N N . SER B 1 199 ? 16.562 10.891 7.438 1 98.94 199 SER B N 1
ATOM 4272 C CA . SER B 1 199 ? 15.555 10.461 6.473 1 98.94 199 SER B CA 1
ATOM 4273 C C . SER B 1 199 ? 14.328 11.367 6.516 1 98.94 199 SER B C 1
ATOM 4275 O O . SER B 1 199 ? 14.172 12.164 7.449 1 98.94 199 SER B O 1
ATOM 4277 N N . ILE B 1 200 ? 13.539 11.266 5.484 1 98.94 200 ILE B N 1
ATOM 4278 C CA . ILE B 1 200 ? 12.297 12.023 5.395 1 98.94 200 ILE B CA 1
ATOM 4279 C C . ILE B 1 200 ? 11.234 11.195 4.664 1 98.94 200 ILE B C 1
ATOM 4281 O O . ILE B 1 200 ? 11.57 10.359 3.82 1 98.94 200 ILE B O 1
ATOM 4285 N N . SER B 1 201 ? 10.008 11.391 5.035 1 98.88 201 SER B N 1
ATOM 4286 C CA . SER B 1 201 ? 8.844 10.984 4.258 1 98.88 201 SER B CA 1
ATOM 4287 C C . SER B 1 201 ? 8.078 12.188 3.73 1 98.88 201 SER B C 1
ATOM 4289 O O . SER B 1 201 ? 7.715 13.086 4.496 1 98.88 201 SER B O 1
ATOM 4291 N N . MET B 1 202 ? 7.871 12.273 2.469 1 98.81 202 MET B N 1
ATOM 4292 C CA . MET B 1 202 ? 7.125 13.359 1.834 1 98.81 202 MET B CA 1
ATOM 4293 C C . MET B 1 202 ? 5.895 12.82 1.114 1 98.81 202 MET B C 1
ATOM 4295 O O . MET B 1 202 ? 5.965 11.789 0.439 1 98.81 202 MET B O 1
ATOM 4299 N N . CYS B 1 203 ? 4.785 13.469 1.314 1 98.62 203 CYS B N 1
ATOM 4300 C CA . CYS B 1 203 ? 3.553 13.031 0.665 1 98.62 203 CYS B CA 1
ATOM 4301 C C . CYS B 1 203 ? 3.451 13.602 -0.747 1 98.62 203 CYS B C 1
ATOM 4303 O O . CYS B 1 203 ? 3.807 14.758 -0.984 1 98.62 203 CYS B O 1
ATOM 4305 N N . LEU B 1 204 ? 2.963 12.805 -1.688 1 98.5 204 LEU B N 1
ATOM 4306 C CA . LEU B 1 204 ? 2.748 13.266 -3.055 1 98.5 204 LEU B CA 1
ATOM 4307 C C . LEU B 1 204 ? 1.298 13.695 -3.262 1 98.5 204 LEU B C 1
ATOM 4309 O O . LEU B 1 204 ? 0.988 14.414 -4.211 1 98.5 204 LEU B O 1
ATOM 4313 N N . SER B 1 205 ? 0.451 13.258 -2.336 1 97.06 205 SER B N 1
ATOM 4314 C CA . SER B 1 205 ? -0.973 13.516 -2.521 1 97.06 205 SER B CA 1
ATOM 4315 C C . SER B 1 205 ? -1.439 14.68 -1.655 1 97.06 205 SER B C 1
ATOM 4317 O O . SER B 1 205 ? -2.631 14.992 -1.61 1 97.06 205 SER B O 1
ATOM 4319 N N . LYS B 1 206 ? -0.528 15.328 -0.941 1 96.19 206 LYS B N 1
ATOM 4320 C CA . LYS B 1 206 ? -0.79 16.516 -0.146 1 96.19 206 LYS B CA 1
ATOM 4321 C C . LYS B 1 206 ? -0.047 17.734 -0.708 1 96.19 206 LYS B C 1
ATOM 4323 O O . LYS B 1 206 ? 1.185 17.766 -0.688 1 96.19 206 LYS B O 1
ATOM 4328 N N . GLY B 1 207 ? -0.723 18.688 -1.088 1 94.44 207 GLY B N 1
ATOM 4329 C CA . GLY B 1 207 ? -0.062 19.875 -1.599 1 94.44 207 GLY B CA 1
ATOM 4330 C C . GLY B 1 207 ? 0.54 19.688 -2.977 1 94.44 207 GLY B C 1
ATOM 4331 O O . GLY B 1 207 ? 0.3 20.484 -3.885 1 94.44 207 GLY B O 1
ATOM 4332 N N . ILE B 1 208 ? 1.306 18.562 -3.18 1 95.44 208 ILE B N 1
ATOM 4333 C CA . ILE B 1 208 ? 1.879 18.25 -4.484 1 95.44 208 ILE B CA 1
ATOM 4334 C C . ILE B 1 208 ? 0.76 17.984 -5.492 1 95.44 208 ILE B C 1
ATOM 4336 O O . ILE B 1 208 ? 0.86 18.391 -6.652 1 95.44 208 ILE B O 1
ATOM 4340 N N . GLY B 1 209 ? -0.215 17.297 -5.008 1 95.88 209 GLY B N 1
ATOM 4341 C CA . GLY B 1 209 ? -1.431 17.219 -5.801 1 95.88 209 GLY B CA 1
ATOM 4342 C C . GLY B 1 209 ? -1.5 15.969 -6.66 1 95.88 209 GLY B C 1
ATOM 4343 O O . GLY B 1 209 ? -2.43 15.805 -7.453 1 95.88 209 GLY B O 1
ATOM 4344 N N . ALA B 1 210 ? -0.504 15.039 -6.59 1 97.38 210 ALA B N 1
ATOM 4345 C CA . ALA B 1 210 ? -0.645 13.742 -7.254 1 97.38 210 ALA B CA 1
ATOM 4346 C C . ALA B 1 210 ? -1.771 12.922 -6.629 1 97.38 210 ALA B C 1
ATOM 4348 O O . ALA B 1 210 ? -2.121 13.125 -5.465 1 97.38 210 ALA B O 1
ATOM 4349 N N . PRO B 1 211 ? -2.365 12.031 -7.383 1 97.25 211 PRO B N 1
ATOM 4350 C CA . PRO B 1 211 ? -3.541 11.32 -6.871 1 97.25 211 PRO B CA 1
ATOM 4351 C C . PRO B 1 211 ? -3.197 10.344 -5.75 1 97.25 211 PRO B C 1
ATOM 4353 O O . PRO B 1 211 ? -4.012 10.117 -4.852 1 97.25 211 PRO B O 1
ATOM 4356 N N . VAL B 1 212 ? -2.031 9.68 -5.875 1 97.94 212 VAL B N 1
ATOM 4357 C CA . VAL B 1 212 ? -1.691 8.625 -4.93 1 97.94 212 VAL B CA 1
ATOM 4358 C C . VAL B 1 212 ? -0.192 8.656 -4.641 1 97.94 212 VAL B C 1
ATOM 4360 O O . VAL B 1 212 ? 0.615 8.898 -5.539 1 97.94 212 VAL B O 1
ATOM 4363 N N . GLY B 1 213 ? 0.117 8.43 -3.328 1 98.25 213 GLY B N 1
ATOM 4364 C CA . GLY B 1 213 ? 1.481 8 -3.072 1 98.25 213 GLY B CA 1
ATOM 4365 C C . GLY B 1 213 ? 2.244 8.938 -2.162 1 98.25 213 GLY B C 1
ATOM 4366 O O . GLY B 1 213 ? 1.789 10.055 -1.89 1 98.25 213 GLY B O 1
ATOM 4367 N N . SER B 1 214 ? 3.359 8.5 -1.678 1 98.75 214 SER B N 1
ATOM 4368 C CA . SER B 1 214 ? 4.383 9.195 -0.898 1 98.75 214 SER B CA 1
ATOM 4369 C C . SER B 1 214 ? 5.777 8.68 -1.242 1 98.75 214 SER B C 1
ATOM 4371 O O . SER B 1 214 ? 5.926 7.766 -2.053 1 98.75 214 SER B O 1
ATOM 4373 N N . VAL B 1 215 ? 6.762 9.328 -0.678 1 98.81 215 VAL B N 1
ATOM 4374 C CA . VAL B 1 215 ? 8.141 8.922 -0.912 1 98.81 215 VAL B CA 1
ATOM 4375 C C . VAL B 1 215 ? 8.922 8.977 0.397 1 98.81 215 VAL B C 1
ATOM 4377 O O . VAL B 1 215 ? 8.695 9.859 1.231 1 98.81 215 VAL B O 1
ATOM 4380 N N . VAL B 1 216 ? 9.75 7.965 0.595 1 98.94 216 VAL B N 1
ATOM 4381 C CA . VAL B 1 216 ? 10.734 7.961 1.673 1 98.94 216 VAL B CA 1
ATOM 4382 C C . VAL B 1 216 ? 12.133 8.148 1.095 1 98.94 216 VAL B C 1
ATOM 4384 O O . VAL B 1 216 ? 12.477 7.555 0.07 1 98.94 216 VAL B O 1
ATOM 4387 N N . ALA B 1 217 ? 12.93 8.992 1.674 1 98.94 217 ALA B N 1
ATOM 4388 C CA . ALA B 1 217 ? 14.273 9.242 1.169 1 98.94 217 ALA B CA 1
ATOM 4389 C C . ALA B 1 217 ? 15.297 9.211 2.299 1 98.94 217 ALA B C 1
ATOM 4391 O O . ALA B 1 217 ? 14.984 9.539 3.443 1 98.94 217 ALA B O 1
ATOM 4392 N N . GLY B 1 218 ? 16.5 8.844 2.057 1 98.88 218 GLY B N 1
ATOM 4393 C CA . GLY B 1 218 ? 17.625 8.703 2.967 1 98.88 218 GLY B CA 1
ATOM 4394 C C . GLY B 1 218 ? 18.844 8.094 2.314 1 98.88 218 GLY B C 1
ATOM 4395 O O . GLY B 1 218 ? 19.062 8.266 1.113 1 98.88 218 GLY B O 1
ATOM 4396 N N . SER B 1 219 ? 19.656 7.473 3.121 1 98.88 219 SER B N 1
ATOM 4397 C CA . SER B 1 219 ? 20.828 6.777 2.582 1 98.88 219 SER B CA 1
ATOM 4398 C C . SER B 1 219 ? 20.422 5.535 1.803 1 98.88 219 SER B C 1
ATOM 4400 O O . SER B 1 219 ? 19.297 5.035 1.96 1 98.88 219 SER B O 1
ATOM 4402 N N . LYS B 1 220 ? 21.297 5.039 0.946 1 98.62 220 LYS B N 1
ATOM 4403 C CA . LYS B 1 220 ? 21.031 3.834 0.17 1 98.62 220 LYS B CA 1
ATOM 4404 C C . LYS B 1 220 ? 20.781 2.637 1.083 1 98.62 220 LYS B C 1
ATOM 4406 O O . LYS B 1 220 ? 19.875 1.836 0.83 1 98.62 220 LYS B O 1
ATOM 4411 N N . ASP B 1 221 ? 21.594 2.547 2.104 1 98.56 221 ASP B N 1
ATOM 4412 C CA . ASP B 1 221 ? 21.438 1.443 3.045 1 98.56 221 ASP B CA 1
ATOM 4413 C C . ASP B 1 221 ? 20.094 1.518 3.76 1 98.56 221 ASP B C 1
ATOM 4415 O O . ASP B 1 221 ? 19.422 0.497 3.947 1 98.56 221 ASP B O 1
ATOM 4419 N N . PHE B 1 222 ? 19.766 2.674 4.215 1 98.62 222 PHE B N 1
ATOM 4420 C CA . PHE B 1 222 ? 18.469 2.9 4.855 1 98.62 222 PHE B CA 1
ATOM 4421 C C . PHE B 1 222 ? 17.328 2.547 3.912 1 98.62 222 PHE B C 1
ATOM 4423 O O . PHE B 1 222 ? 16.391 1.852 4.301 1 98.62 222 PHE B O 1
ATOM 4430 N N . ILE B 1 223 ? 17.375 2.967 2.635 1 98.88 223 ILE B N 1
ATOM 4431 C CA . ILE B 1 223 ? 16.297 2.744 1.664 1 98.88 223 ILE B CA 1
ATOM 4432 C C . ILE B 1 223 ? 16.203 1.254 1.349 1 98.88 223 ILE B C 1
ATOM 4434 O O . ILE B 1 223 ? 15.102 0.74 1.12 1 98.88 223 ILE B O 1
ATOM 4438 N N . ALA B 1 224 ? 17.297 0.565 1.35 1 98.44 224 ALA B N 1
ATOM 4439 C CA . ALA B 1 224 ? 17.234 -0.883 1.167 1 98.44 224 ALA B CA 1
ATOM 4440 C C . ALA B 1 224 ? 16.391 -1.543 2.25 1 98.44 224 ALA B C 1
ATOM 4442 O O . ALA B 1 224 ? 15.617 -2.457 1.968 1 98.44 224 ALA B O 1
ATOM 4443 N N . LYS B 1 225 ? 16.562 -1.061 3.479 1 98.38 225 LYS B N 1
ATOM 4444 C CA . LYS B 1 225 ? 15.75 -1.569 4.574 1 98.38 225 LYS B CA 1
ATOM 4445 C C . LYS B 1 225 ? 14.289 -1.181 4.395 1 98.38 225 LYS B C 1
ATOM 4447 O O . LYS B 1 225 ? 13.391 -1.994 4.625 1 98.38 225 LYS B O 1
ATOM 4452 N N . VAL B 1 226 ? 14.102 0.072 4.02 1 98.75 226 VAL B N 1
ATOM 4453 C CA . VAL B 1 226 ? 12.734 0.537 3.799 1 98.75 226 VAL B CA 1
ATOM 4454 C C . VAL B 1 226 ? 12.07 -0.313 2.721 1 98.75 226 VAL B C 1
ATOM 4456 O O . VAL B 1 226 ? 10.883 -0.629 2.818 1 98.75 226 VAL B O 1
ATOM 4459 N N . HIS B 1 227 ? 12.828 -0.625 1.715 1 98.5 227 HIS B N 1
ATOM 4460 C CA . HIS B 1 227 ? 12.312 -1.462 0.636 1 98.5 227 HIS B CA 1
ATOM 4461 C C . HIS B 1 227 ? 11.812 -2.801 1.168 1 98.5 227 HIS B C 1
ATOM 4463 O O . HIS B 1 227 ? 10.734 -3.26 0.784 1 98.5 227 HIS B O 1
ATOM 4469 N N . ARG B 1 228 ? 12.562 -3.43 1.989 1 97.69 228 ARG B N 1
ATOM 4470 C CA . ARG B 1 228 ? 12.164 -4.691 2.605 1 97.69 228 ARG B CA 1
ATOM 4471 C C . ARG B 1 228 ? 10.906 -4.512 3.453 1 97.69 228 ARG B C 1
ATOM 4473 O O . ARG B 1 228 ? 9.992 -5.34 3.402 1 97.69 228 ARG B O 1
ATOM 4480 N N . CYS B 1 229 ? 10.859 -3.434 4.227 1 98.44 229 CYS B N 1
ATOM 4481 C CA . CYS B 1 229 ? 9.703 -3.143 5.074 1 98.44 229 CYS B CA 1
ATOM 4482 C C . CYS B 1 229 ? 8.461 -2.879 4.23 1 98.44 229 CYS B C 1
ATOM 4484 O O . CYS B 1 229 ? 7.371 -3.342 4.562 1 98.44 229 CYS B O 1
ATOM 4486 N N . ARG B 1 230 ? 8.656 -2.082 3.125 1 98.38 230 ARG B N 1
ATOM 4487 C CA . ARG B 1 230 ? 7.559 -1.809 2.201 1 98.38 230 ARG B CA 1
ATOM 4488 C C . ARG B 1 230 ? 6.93 -3.105 1.701 1 98.38 230 ARG B C 1
ATOM 4490 O O . ARG B 1 230 ? 5.703 -3.207 1.601 1 98.38 230 ARG B O 1
ATOM 4497 N N . LYS B 1 231 ? 7.75 -4.082 1.42 1 97.38 231 LYS B N 1
ATOM 4498 C CA . LYS B 1 231 ? 7.254 -5.355 0.898 1 97.38 231 LYS B CA 1
ATOM 4499 C C . LYS B 1 231 ? 6.391 -6.074 1.929 1 97.38 231 LYS B C 1
ATOM 4501 O O . LYS B 1 231 ? 5.273 -6.496 1.621 1 97.38 231 LYS B O 1
ATOM 4506 N N . VAL B 1 232 ? 6.871 -6.207 3.117 1 97.88 232 VAL B N 1
ATOM 4507 C CA . VAL B 1 232 ? 6.156 -7.008 4.105 1 97.88 232 VAL B CA 1
ATOM 4508 C C . VAL B 1 232 ? 4.891 -6.273 4.543 1 97.88 232 VAL B C 1
ATOM 4510 O O . VAL B 1 232 ? 3.893 -6.906 4.902 1 97.88 232 VAL B O 1
ATOM 4513 N N . LEU B 1 233 ? 4.922 -4.938 4.445 1 98.25 233 LEU B N 1
ATOM 4514 C CA . LEU B 1 233 ? 3.746 -4.141 4.793 1 98.25 233 LEU B CA 1
ATOM 4515 C C . LEU B 1 233 ? 2.711 -4.188 3.674 1 98.25 233 LEU B C 1
ATOM 4517 O O . LEU B 1 233 ? 1.577 -3.738 3.854 1 98.25 233 LEU B O 1
ATOM 4521 N N . GLY B 1 234 ? 3.08 -4.707 2.58 1 98.31 234 GLY B N 1
ATOM 4522 C CA . GLY B 1 234 ? 2.156 -4.828 1.463 1 98.31 234 GLY B CA 1
ATOM 4523 C C . GLY B 1 234 ? 2.189 -3.631 0.531 1 98.31 234 GLY B C 1
ATOM 4524 O O . GLY B 1 234 ? 1.206 -3.344 -0.155 1 98.31 234 GLY B O 1
ATOM 4525 N N . GLY B 1 235 ? 3.273 -2.926 0.526 1 98.06 235 GLY B N 1
ATOM 4526 C CA . GLY B 1 235 ? 3.381 -1.738 -0.306 1 98.06 235 GLY B CA 1
ATOM 4527 C C . GLY B 1 235 ? 4.016 -2.012 -1.656 1 98.06 235 GLY B C 1
ATOM 4528 O O . GLY B 1 235 ? 4.168 -1.1 -2.471 1 98.06 235 GLY B O 1
ATOM 4529 N N . GLY B 1 236 ? 4.426 -3.312 -1.909 1 96.62 236 GLY B N 1
ATOM 4530 C CA . GLY B 1 236 ? 4.98 -3.662 -3.209 1 96.62 236 GLY B CA 1
ATOM 4531 C C . GLY B 1 236 ? 3.934 -3.723 -4.305 1 96.62 236 GLY B C 1
ATOM 4532 O O . GLY B 1 236 ? 3.285 -4.754 -4.496 1 96.62 236 GLY B O 1
ATOM 4533 N N . MET B 1 237 ? 3.846 -2.65 -5.062 1 96.81 237 MET B N 1
ATOM 4534 C CA . MET B 1 237 ? 2.887 -2.547 -6.16 1 96.81 237 MET B CA 1
ATOM 4535 C C . MET B 1 237 ? 3.578 -2.748 -7.504 1 96.81 237 MET B C 1
ATOM 4537 O O . MET B 1 237 ? 4.785 -2.543 -7.625 1 96.81 237 MET B O 1
ATOM 4541 N N . ARG B 1 238 ? 2.957 -3.18 -8.484 1 96.25 238 ARG B N 1
ATOM 4542 C CA . ARG B 1 238 ? 3.547 -3.666 -9.727 1 96.25 238 ARG B CA 1
ATOM 4543 C C . ARG B 1 238 ? 3.846 -2.514 -10.68 1 96.25 238 ARG B C 1
ATOM 4545 O O . ARG B 1 238 ? 4.934 -1.934 -10.641 1 96.25 238 ARG B O 1
ATOM 4552 N N . GLN B 1 239 ? 2.896 -2.014 -11.477 1 97.06 239 GLN B N 1
ATOM 4553 C CA . GLN B 1 239 ? 3.154 -0.993 -12.484 1 97.06 239 GLN B CA 1
ATOM 4554 C C . GLN B 1 239 ? 2.797 0.397 -11.969 1 97.06 239 GLN B C 1
ATOM 4556 O O . GLN B 1 239 ? 1.956 1.086 -12.547 1 97.06 239 GLN B O 1
ATOM 4561 N N . ILE B 1 240 ? 3.531 0.878 -10.984 1 98.12 240 ILE B N 1
ATOM 4562 C CA . ILE B 1 240 ? 3.24 2.146 -10.32 1 98.12 240 ILE B CA 1
ATOM 4563 C C . ILE B 1 240 ? 3.723 3.303 -11.195 1 98.12 240 ILE B C 1
ATOM 4565 O O . ILE B 1 240 ? 3.52 4.473 -10.859 1 98.12 240 ILE B O 1
ATOM 4569 N N . GLY B 1 241 ? 4.34 3.025 -12.352 1 98.5 241 GLY B N 1
ATOM 4570 C CA . GLY B 1 241 ? 4.711 4.078 -13.289 1 98.5 241 GLY B CA 1
ATOM 4571 C C . GLY B 1 241 ? 3.551 4.988 -13.648 1 98.5 241 GLY B C 1
ATOM 4572 O O . GLY B 1 241 ? 3.744 6.176 -13.898 1 98.5 241 GLY B O 1
ATOM 4573 N N . VAL B 1 242 ? 2.361 4.461 -13.664 1 98.25 242 VAL B N 1
ATOM 4574 C CA . VAL B 1 242 ? 1.18 5.258 -13.977 1 98.25 242 VAL B CA 1
ATOM 4575 C C . VAL B 1 242 ? 0.983 6.332 -12.914 1 98.25 242 VAL B C 1
ATOM 4577 O O . VAL B 1 242 ? 0.544 7.445 -13.211 1 98.25 242 VAL B O 1
ATOM 4580 N N . LEU B 1 243 ? 1.239 6 -11.664 1 98.56 243 LEU B N 1
ATOM 4581 C CA . LEU B 1 243 ? 1.129 6.945 -10.555 1 98.56 243 LEU B CA 1
ATOM 4582 C C . LEU B 1 243 ? 2.328 7.887 -10.523 1 98.56 243 LEU B C 1
ATOM 4584 O O . LEU B 1 243 ? 2.176 9.086 -10.289 1 98.56 243 LEU B O 1
ATOM 4588 N N . ALA B 1 244 ? 3.484 7.281 -10.758 1 98.69 244 ALA B N 1
ATOM 4589 C CA . ALA B 1 244 ? 4.723 8.055 -10.758 1 98.69 244 ALA B CA 1
ATOM 4590 C C . ALA B 1 244 ? 4.691 9.141 -11.828 1 98.69 244 ALA B C 1
ATOM 4592 O O . ALA B 1 244 ? 5.211 10.242 -11.625 1 98.69 244 ALA B O 1
ATOM 4593 N N . ALA B 1 245 ? 4.105 8.836 -12.977 1 98.69 245 ALA B N 1
ATOM 4594 C CA . ALA B 1 245 ? 4.008 9.805 -14.062 1 98.69 245 ALA B CA 1
ATOM 4595 C C . ALA B 1 245 ? 3.225 11.047 -13.633 1 98.69 245 ALA B C 1
ATOM 4597 O O . ALA B 1 245 ? 3.625 12.172 -13.922 1 98.69 245 ALA B O 1
ATOM 4598 N N . ALA B 1 246 ? 2.119 10.828 -12.977 1 98.5 246 ALA B N 1
ATOM 4599 C CA . ALA B 1 246 ? 1.331 11.945 -12.469 1 98.5 246 ALA B CA 1
ATOM 4600 C C . ALA B 1 246 ? 2.135 12.766 -11.461 1 98.5 246 ALA B C 1
ATOM 4602 O O . ALA B 1 246 ? 2.076 14 -11.469 1 98.5 246 ALA B O 1
ATOM 4603 N N . ALA B 1 247 ? 2.854 12.102 -10.602 1 98.69 247 ALA B N 1
ATOM 4604 C CA . ALA B 1 247 ? 3.645 12.766 -9.57 1 98.69 247 ALA B CA 1
ATOM 4605 C C . ALA B 1 247 ? 4.75 13.617 -10.195 1 98.69 247 ALA B C 1
ATOM 4607 O O . ALA B 1 247 ? 5.059 14.703 -9.695 1 98.69 247 ALA B O 1
ATOM 4608 N N . LEU B 1 248 ? 5.355 13.102 -11.25 1 98.62 248 LEU B N 1
ATOM 4609 C CA . LEU B 1 248 ? 6.406 13.836 -11.945 1 98.62 248 LEU B CA 1
ATOM 4610 C C . LEU B 1 248 ? 5.875 15.164 -12.484 1 98.62 248 LEU B C 1
ATOM 4612 O O . LEU B 1 248 ? 6.516 16.203 -12.336 1 98.62 248 LEU B O 1
ATOM 4616 N N . VAL B 1 249 ? 4.695 15.133 -13.062 1 98.31 249 VAL B N 1
ATOM 4617 C CA . VAL B 1 249 ? 4.066 16.344 -13.586 1 98.31 249 VAL B CA 1
ATOM 4618 C C . VAL B 1 249 ? 3.688 17.266 -12.438 1 98.31 249 VAL B C 1
ATOM 4620 O O . VAL B 1 249 ? 3.914 18.484 -12.508 1 98.31 249 VAL B O 1
ATOM 4623 N N . ALA B 1 250 ? 3.141 16.719 -11.398 1 97.88 250 ALA B N 1
ATOM 4624 C CA . ALA B 1 250 ? 2.695 17.484 -10.25 1 97.88 250 ALA B CA 1
ATOM 4625 C C . ALA B 1 250 ? 3.863 18.234 -9.602 1 97.88 250 ALA B C 1
ATOM 4627 O O . ALA B 1 250 ? 3.719 19.375 -9.18 1 97.88 250 ALA B O 1
ATOM 4628 N N . LEU B 1 251 ? 4.977 17.562 -9.516 1 97.38 251 LEU B N 1
ATOM 4629 C CA . LEU B 1 251 ? 6.164 18.109 -8.867 1 97.38 251 LEU B CA 1
ATOM 4630 C C . LEU B 1 251 ? 6.645 19.375 -9.586 1 97.38 251 LEU B C 1
ATOM 4632 O O . LEU B 1 251 ? 7.117 20.312 -8.945 1 97.38 251 LEU B O 1
ATOM 4636 N N . ASP B 1 252 ? 6.473 19.438 -10.867 1 96.31 252 ASP B N 1
ATOM 4637 C CA . ASP B 1 252 ? 7 20.516 -11.68 1 96.31 252 ASP B CA 1
ATOM 4638 C C . ASP B 1 252 ? 6.246 21.828 -11.43 1 96.31 252 ASP B C 1
ATOM 4640 O O . ASP B 1 252 ? 6.793 22.906 -11.617 1 96.31 252 ASP B O 1
ATOM 4644 N N . THR B 1 253 ? 5.035 21.75 -10.922 1 95 253 THR B N 1
ATOM 4645 C CA . THR B 1 253 ? 4.227 22.953 -10.766 1 95 253 THR B CA 1
ATOM 4646 C C . THR B 1 253 ? 3.859 23.172 -9.297 1 95 253 THR B C 1
ATOM 4648 O O . THR B 1 253 ? 3.146 24.109 -8.969 1 95 253 THR B O 1
ATOM 4651 N N . ALA B 1 254 ? 4.332 22.328 -8.453 1 95.56 254 ALA B N 1
ATOM 4652 C CA . ALA B 1 254 ? 3.891 22.297 -7.062 1 95.56 254 ALA B CA 1
ATOM 4653 C C . ALA B 1 254 ? 4.215 23.609 -6.348 1 95.56 254 ALA B C 1
ATOM 4655 O O . ALA B 1 254 ? 3.371 24.156 -5.633 1 95.56 254 ALA B O 1
ATOM 4656 N N . GLU B 1 255 ? 5.434 24.078 -6.504 1 96.5 255 GLU B N 1
ATOM 4657 C CA . GLU B 1 255 ? 5.871 25.266 -5.77 1 96.5 255 GLU B CA 1
ATOM 4658 C C . GLU B 1 255 ? 5.004 26.469 -6.109 1 96.5 255 GLU B C 1
ATOM 4660 O O . GLU B 1 255 ? 4.578 27.203 -5.215 1 96.5 255 GLU B O 1
ATOM 4665 N N . GLU B 1 256 ? 4.754 26.688 -7.375 1 96.81 256 GLU B N 1
ATOM 4666 C CA . GLU B 1 256 ? 3.938 27.812 -7.805 1 96.81 256 GLU B CA 1
ATOM 4667 C C . GLU B 1 256 ? 2.516 27.703 -7.266 1 96.81 256 GLU B C 1
ATOM 4669 O O . GLU B 1 256 ? 1.958 28.672 -6.762 1 96.81 256 GLU B O 1
ATOM 4674 N N . ARG B 1 257 ? 1.948 26.578 -7.363 1 97.12 257 ARG B N 1
ATOM 4675 C CA . ARG B 1 257 ? 0.586 26.359 -6.891 1 97.12 257 ARG B CA 1
ATOM 4676 C C . ARG B 1 257 ? 0.493 26.562 -5.383 1 97.12 257 ARG B C 1
ATOM 4678 O O . ARG B 1 257 ? -0.459 27.172 -4.891 1 97.12 257 ARG B O 1
ATOM 4685 N N . LEU B 1 258 ? 1.488 26.078 -4.664 1 98.25 258 LEU B N 1
ATOM 4686 C CA . LEU B 1 258 ? 1.47 26.172 -3.207 1 98.25 258 LEU B CA 1
ATOM 4687 C C . LEU B 1 258 ? 1.695 27.625 -2.76 1 98.25 258 LEU B C 1
ATOM 4689 O O . LEU B 1 258 ? 1.148 28.047 -1.742 1 98.25 258 LEU B O 1
ATOM 4693 N N . ARG B 1 259 ? 2.49 28.375 -3.516 1 98.19 259 ARG B N 1
ATOM 4694 C CA . ARG B 1 259 ? 2.652 29.781 -3.203 1 98.19 259 ARG B CA 1
ATOM 4695 C C . ARG B 1 259 ? 1.315 30.516 -3.264 1 98.19 259 ARG B C 1
ATOM 4697 O O . ARG B 1 259 ? 1.021 31.359 -2.408 1 98.19 259 ARG B O 1
ATOM 4704 N N . ILE B 1 260 ? 0.539 30.203 -4.293 1 98.19 260 ILE B N 1
ATOM 4705 C CA . ILE B 1 260 ? -0.788 30.797 -4.434 1 98.19 260 ILE B CA 1
ATOM 4706 C C . ILE B 1 260 ? -1.662 30.391 -3.25 1 98.19 260 ILE B C 1
ATOM 4708 O O . ILE B 1 260 ? -2.379 31.219 -2.684 1 98.19 260 ILE B O 1
ATOM 4712 N N . ASP B 1 261 ? -1.591 29.109 -2.863 1 98.44 261 ASP B N 1
ATOM 4713 C CA . ASP B 1 261 ? -2.367 28.625 -1.729 1 98.44 261 ASP B CA 1
ATOM 4714 C C . ASP B 1 261 ? -1.985 29.359 -0.444 1 98.44 261 ASP B C 1
ATOM 4716 O O . ASP B 1 261 ? -2.844 29.641 0.394 1 98.44 261 ASP B O 1
ATOM 4720 N N . HIS B 1 262 ? -0.673 29.594 -0.229 1 98.5 262 HIS B N 1
ATOM 4721 C CA . HIS B 1 262 ? -0.204 30.344 0.933 1 98.5 262 HIS B CA 1
ATOM 4722 C C . HIS B 1 262 ? -0.799 31.75 0.963 1 98.5 262 HIS B C 1
ATOM 4724 O O . HIS B 1 262 ? -1.289 32.188 2.002 1 98.5 262 HIS B O 1
ATOM 4730 N N . GLN B 1 263 ? -0.708 32.438 -0.195 1 98.12 263 GLN B N 1
ATOM 4731 C CA . GLN B 1 263 ? -1.23 33.781 -0.296 1 98.12 263 GLN B CA 1
ATOM 4732 C C . GLN B 1 263 ? -2.727 33.812 -0.001 1 98.12 263 GLN B C 1
ATOM 4734 O O . GLN B 1 263 ? -3.199 34.688 0.737 1 98.12 263 GLN B O 1
ATOM 4739 N N . ARG B 1 264 ? -3.402 32.906 -0.567 1 98.38 264 ARG B N 1
ATOM 4740 C CA . ARG B 1 264 ? -4.848 32.812 -0.378 1 98.38 264 ARG B CA 1
ATOM 4741 C C . ARG B 1 264 ? -5.195 32.5 1.07 1 98.38 264 ARG B C 1
ATOM 4743 O O . ARG B 1 264 ? -6.184 33 1.607 1 98.38 264 ARG B O 1
ATOM 4750 N N . ALA B 1 265 ? -4.41 31.594 1.67 1 98.56 265 ALA B N 1
ATOM 4751 C CA . ALA B 1 265 ? -4.641 31.25 3.07 1 98.56 265 ALA B CA 1
ATOM 4752 C C . ALA B 1 265 ? -4.484 32.469 3.969 1 98.56 265 ALA B C 1
ATOM 4754 O O . ALA B 1 265 ? -5.305 32.688 4.859 1 98.56 265 ALA B O 1
ATOM 4755 N N . LYS B 1 266 ? -3.441 33.188 3.76 1 98.19 266 LYS B N 1
ATOM 4756 C CA . LYS B 1 266 ? -3.199 34.406 4.535 1 98.19 266 LYS B CA 1
ATOM 4757 C C . LYS B 1 266 ? -4.328 35.406 4.352 1 98.19 266 LYS B C 1
ATOM 4759 O O . LYS B 1 266 ? -4.836 35.969 5.328 1 98.19 266 LYS B O 1
ATOM 4764 N N . LYS B 1 267 ? -4.715 35.656 3.125 1 98.31 267 LYS B N 1
ATOM 4765 C CA . LYS B 1 267 ? -5.809 36.562 2.836 1 98.31 267 LYS B CA 1
ATOM 4766 C C . LYS B 1 267 ? -7.109 36.094 3.477 1 98.31 267 LYS B C 1
ATOM 4768 O O . LYS B 1 267 ? -7.871 36.906 4.016 1 98.31 267 LYS B O 1
ATOM 4773 N N . PHE B 1 268 ? -7.402 34.875 3.322 1 98.38 268 PHE B N 1
ATOM 4774 C CA . PHE B 1 268 ? -8.594 34.25 3.912 1 98.38 268 PHE B CA 1
ATOM 4775 C C . PHE B 1 268 ? -8.648 34.531 5.41 1 98.38 268 PHE B C 1
ATOM 4777 O O . PHE B 1 268 ? -9.688 34.938 5.938 1 98.38 268 PHE B O 1
ATOM 4784 N N . ALA B 1 269 ? -7.543 34.25 6.121 1 98.5 269 ALA B N 1
ATOM 4785 C CA . ALA B 1 269 ? -7.449 34.5 7.555 1 98.5 269 ALA B CA 1
ATOM 4786 C C . ALA B 1 269 ? -7.668 35.969 7.863 1 98.5 269 ALA B C 1
ATOM 4788 O O . ALA B 1 269 ? -8.344 36.312 8.836 1 98.5 269 ALA B O 1
ATOM 4789 N N . GLN B 1 270 ? -7.074 36.844 7.055 1 98.44 270 GLN B N 1
ATOM 4790 C CA . GLN B 1 270 ? -7.23 38.281 7.238 1 98.44 270 GLN B CA 1
ATOM 4791 C C . GLN B 1 270 ? -8.688 38.719 7.07 1 98.44 270 GLN B C 1
ATOM 4793 O O . GLN B 1 270 ? -9.195 39.531 7.844 1 98.44 270 GLN B O 1
ATOM 4798 N N . ASP B 1 271 ? -9.273 38.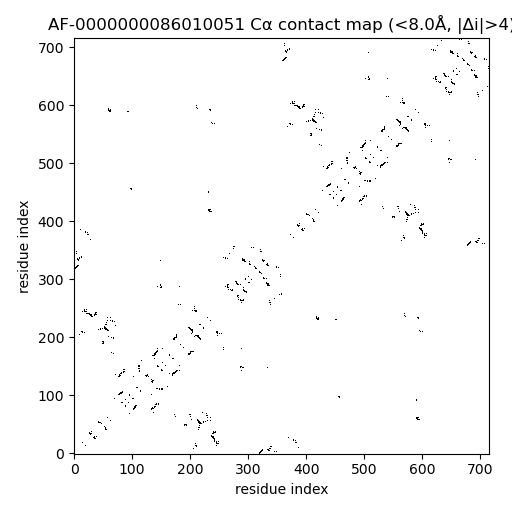156 6.016 1 98.06 271 ASP B N 1
ATOM 4799 C CA . ASP B 1 271 ? -10.68 38.469 5.758 1 98.06 271 ASP B CA 1
ATOM 4800 C C . ASP B 1 271 ? -11.562 38.062 6.93 1 98.06 271 ASP B C 1
ATOM 4802 O O . ASP B 1 271 ? -12.469 38.812 7.32 1 98.06 271 ASP B O 1
ATOM 4806 N N . ILE B 1 272 ? -11.352 36.938 7.477 1 97.69 272 ILE B N 1
ATOM 4807 C CA . ILE B 1 272 ? -12.141 36.438 8.594 1 97.69 272 ILE B CA 1
ATOM 4808 C C . ILE B 1 272 ? -11.875 37.312 9.836 1 97.69 272 ILE B C 1
ATOM 4810 O O . ILE B 1 272 ? -12.805 37.656 10.57 1 97.69 272 ILE B O 1
ATOM 4814 N N . CYS B 1 273 ? -10.602 37.594 10.078 1 97 273 CYS B N 1
ATOM 4815 C CA . CYS B 1 273 ? -10.227 38.438 11.203 1 97 273 CYS B CA 1
ATOM 4816 C C . CYS B 1 273 ? -10.906 39.812 11.109 1 97 273 CYS B C 1
ATOM 4818 O O . CYS B 1 273 ? -11.312 40.375 12.125 1 97 273 CYS B O 1
ATOM 4820 N N . SER B 1 274 ? -11.094 40.281 9.945 1 96.94 274 SER B N 1
ATOM 4821 C CA . SER B 1 274 ? -11.648 41.594 9.703 1 96.94 274 SER B CA 1
ATOM 4822 C C . SER B 1 274 ? -13.141 41.625 10.008 1 96.94 274 SER B C 1
ATOM 4824 O O . SER B 1 274 ? -13.727 42.719 10.172 1 96.94 274 SER B O 1
ATOM 4826 N N . LEU B 1 275 ? -13.758 40.5 10.008 1 95.81 275 LEU B N 1
ATOM 4827 C CA . LEU B 1 275 ? -15.172 40.438 10.359 1 95.81 275 LEU B CA 1
ATOM 4828 C C . LEU B 1 275 ? -15.391 40.906 11.805 1 95.81 275 LEU B C 1
ATOM 4830 O O . LEU B 1 275 ? -16.5 41.312 12.164 1 95.81 275 LEU B O 1
ATOM 4834 N N . LYS B 1 276 ? -14.406 40.781 12.68 1 95.75 276 LYS B N 1
ATOM 4835 C CA . LYS B 1 276 ? -14.445 41.156 14.086 1 95.75 276 LYS B CA 1
ATOM 4836 C C . LYS B 1 276 ? -15.594 40.469 14.82 1 95.75 276 LYS B C 1
ATOM 4838 O O . LYS B 1 276 ? -16.328 41.094 15.578 1 95.75 276 LYS B O 1
ATOM 4843 N N . SER B 1 277 ? -15.797 39.25 14.406 1 95.25 277 SER B N 1
ATOM 4844 C CA . SER B 1 277 ? -16.828 38.469 15.07 1 95.25 277 SER B CA 1
ATOM 4845 C C . SER B 1 277 ? -16.359 38 16.453 1 95.25 277 SER B C 1
ATOM 4847 O O . SER B 1 277 ? -15.195 37.656 16.625 1 95.25 277 SER B O 1
ATOM 4849 N N . LYS B 1 278 ? -17.281 37.938 17.438 1 94.62 278 LYS B N 1
ATOM 4850 C CA . LYS B 1 278 ? -16.984 37.406 18.766 1 94.62 278 LYS B CA 1
ATOM 4851 C C . LYS B 1 278 ? -17.078 35.906 18.797 1 94.62 278 LYS B C 1
ATOM 4853 O O . LYS B 1 278 ? -16.609 35.25 19.734 1 94.62 278 LYS B O 1
ATOM 4858 N N . LEU B 1 279 ? -17.609 35.344 17.75 1 96.12 279 LEU B N 1
ATOM 4859 C CA . LEU B 1 279 ? -17.891 33.906 17.734 1 96.12 279 LEU B CA 1
ATOM 4860 C C . LEU B 1 279 ? -16.719 33.125 17.125 1 96.12 279 LEU B C 1
ATOM 4862 O O . LEU B 1 279 ? -16.562 31.938 17.375 1 96.12 279 LEU B O 1
ATOM 4866 N N . ILE B 1 280 ? -15.938 33.75 16.281 1 96.62 280 ILE B N 1
ATOM 4867 C CA . ILE B 1 280 ? -14.844 33.094 15.57 1 96.62 280 ILE B CA 1
ATOM 4868 C C . ILE B 1 280 ? -13.602 34 15.609 1 96.62 280 ILE B C 1
ATOM 4870 O O . ILE B 1 280 ? -13.695 35.219 15.438 1 96.62 280 ILE B O 1
ATOM 4874 N N . THR B 1 281 ? -12.477 33.438 15.898 1 96.38 281 THR B N 1
ATOM 4875 C CA . THR B 1 281 ? -11.227 34.188 15.844 1 96.38 281 THR B CA 1
ATOM 4876 C C . THR B 1 281 ? -10.164 33.406 15.078 1 96.38 281 THR B C 1
ATOM 4878 O O . THR B 1 281 ? -10.242 32.188 14.977 1 96.38 281 THR B O 1
ATOM 4881 N N . THR B 1 282 ? -9.266 34.062 14.461 1 97.19 282 THR B N 1
ATOM 4882 C CA . THR B 1 282 ? -8.07 33.531 13.812 1 97.19 282 THR B CA 1
ATOM 4883 C C . THR B 1 282 ? -6.926 34.531 13.852 1 97.19 282 THR B C 1
ATOM 4885 O O . THR B 1 282 ? -7.137 35.688 14.164 1 97.19 282 THR B O 1
ATOM 4888 N N . ASN B 1 283 ? -5.727 34.031 13.789 1 96.12 283 ASN B N 1
ATOM 4889 C CA . ASN B 1 283 ? -4.535 34.875 13.797 1 96.12 283 ASN B CA 1
ATOM 4890 C C . ASN B 1 283 ? -3.768 34.781 12.484 1 96.12 283 ASN B C 1
ATOM 4892 O O . ASN B 1 283 ? -2.963 33.875 12.297 1 96.12 283 ASN B O 1
ATOM 4896 N N . PRO B 1 284 ? -3.984 35.75 11.609 1 97.62 284 PRO B N 1
ATOM 4897 C CA . PRO B 1 284 ? -3.309 35.688 10.312 1 97.62 284 PRO B CA 1
ATOM 4898 C C . PRO B 1 284 ? -1.787 35.656 10.438 1 97.62 284 PRO B C 1
ATOM 4900 O O . PRO B 1 284 ? -1.098 35.188 9.539 1 97.62 284 PRO B O 1
ATOM 4903 N N . ASP B 1 285 ? -1.233 36.094 11.57 1 96 285 ASP B N 1
ATOM 4904 C CA . ASP B 1 285 ? 0.21 36.25 11.75 1 96 285 ASP B CA 1
ATOM 4905 C C . ASP B 1 285 ? 0.877 34.875 11.859 1 96 285 ASP B C 1
ATOM 4907 O O . ASP B 1 285 ? 2.086 34.75 11.656 1 96 285 ASP B O 1
ATOM 4911 N N . VAL B 1 286 ? 0.118 33.875 12.172 1 96.38 286 VAL B N 1
ATOM 4912 C CA . VAL B 1 286 ? 0.732 32.562 12.375 1 96.38 286 VAL B CA 1
ATOM 4913 C C . VAL B 1 286 ? 0.375 31.641 11.203 1 96.38 286 VAL B C 1
ATOM 4915 O O . VAL B 1 286 ? 0.634 30.438 11.258 1 96.38 286 VAL B O 1
ATOM 4918 N N . VAL B 1 287 ? -0.29 32.188 10.195 1 98.25 287 VAL B N 1
ATOM 4919 C CA . VAL B 1 287 ? -0.542 31.422 8.977 1 98.25 287 VAL B CA 1
ATOM 4920 C C . VAL B 1 287 ? 0.745 31.297 8.164 1 98.25 287 VAL B C 1
ATOM 4922 O O . VAL B 1 287 ? 1.121 32.219 7.449 1 98.25 287 VAL B O 1
ATOM 4925 N N . GLU B 1 288 ? 1.431 30.125 8.242 1 98.38 288 GLU B N 1
ATOM 4926 C CA . GLU B 1 288 ? 2.754 29.938 7.656 1 98.38 288 GLU B CA 1
ATOM 4927 C C . GLU B 1 288 ? 2.697 28.984 6.461 1 98.38 288 GLU B C 1
ATOM 4929 O O . GLU B 1 288 ? 3.695 28.797 5.762 1 98.38 288 GLU B O 1
ATOM 4934 N N . SER B 1 289 ? 1.561 28.391 6.223 1 98.44 289 SER B N 1
ATOM 4935 C CA . SER B 1 289 ? 1.36 27.422 5.145 1 98.44 289 SER B CA 1
ATOM 4936 C C . SER B 1 289 ? -0.031 27.562 4.535 1 98.44 289 SER B C 1
ATOM 4938 O O . SER B 1 289 ? -0.59 28.656 4.488 1 98.44 289 SER B O 1
ATOM 4940 N N . ASN B 1 290 ? -0.541 26.516 3.967 1 98.62 290 ASN B N 1
ATOM 4941 C CA . ASN B 1 290 ? -1.835 26.562 3.295 1 98.62 290 ASN B CA 1
ATOM 4942 C C . ASN B 1 290 ? -2.98 26.281 4.262 1 98.62 290 ASN B C 1
ATOM 4944 O O . ASN B 1 290 ? -4.078 25.906 3.838 1 98.62 290 ASN B O 1
ATOM 4948 N N . MET B 1 291 ? -2.711 26.453 5.59 1 98.38 291 MET B N 1
ATOM 4949 C CA . MET B 1 291 ? -3.719 26.109 6.586 1 98.38 291 MET B CA 1
ATOM 4950 C C . MET B 1 291 ? -4.117 27.328 7.414 1 98.38 291 MET B C 1
ATOM 4952 O O . MET B 1 291 ? -3.299 28.203 7.66 1 98.38 291 MET B O 1
ATOM 4956 N N . VAL B 1 292 ? -5.383 27.359 7.777 1 98.38 292 VAL B N 1
ATOM 4957 C CA . VAL B 1 292 ? -5.93 28.375 8.672 1 98.38 292 VAL B CA 1
ATOM 4958 C C . VAL B 1 292 ? -6.703 27.703 9.805 1 98.38 292 VAL B C 1
ATOM 4960 O O . VAL B 1 292 ? -7.574 26.875 9.555 1 98.38 292 VAL B O 1
ATOM 4963 N N . LEU B 1 293 ? -6.344 28.047 11.008 1 97.81 293 LEU B N 1
ATOM 4964 C CA . LEU B 1 293 ? -7.098 27.562 12.164 1 97.81 293 LEU B CA 1
ATOM 4965 C C . LEU B 1 293 ? -8.086 28.625 12.641 1 97.81 293 LEU B C 1
ATOM 4967 O O . LEU B 1 293 ? -7.723 29.781 12.828 1 97.81 293 LEU B O 1
ATOM 4971 N N . LEU B 1 294 ? -9.289 28.203 12.742 1 98.06 294 LEU B N 1
ATOM 4972 C CA . LEU B 1 294 ? -10.336 29.031 13.328 1 98.06 294 LEU B CA 1
ATOM 4973 C C . LEU B 1 294 ? -10.641 28.594 14.758 1 98.06 294 LEU B C 1
ATOM 4975 O O . LEU B 1 294 ? -10.789 27.391 15.031 1 98.06 294 LEU B O 1
ATOM 4979 N N . ASN B 1 295 ? -10.703 29.531 15.641 1 97.44 295 ASN B N 1
ATOM 4980 C CA . ASN B 1 295 ? -11.008 29.266 17.047 1 97.44 295 ASN B CA 1
ATOM 4981 C C . ASN B 1 295 ? -12.414 29.75 17.406 1 97.44 295 ASN B C 1
ATOM 4983 O O . ASN B 1 295 ? -12.867 30.781 16.938 1 97.44 295 ASN B O 1
ATOM 4987 N N . PHE B 1 296 ? -13 28.984 18.234 1 97.38 296 PHE B N 1
ATOM 4988 C CA . PHE B 1 296 ? -14.352 29.297 18.703 1 97.38 296 PHE B CA 1
ATOM 4989 C C . PHE B 1 296 ? -14.367 29.484 20.219 1 97.38 296 PHE B C 1
ATOM 4991 O O . PHE B 1 296 ? -14.57 28.531 20.969 1 97.38 296 PHE B O 1
ATOM 4998 N N . PRO B 1 297 ? -14.25 30.734 20.625 1 93.75 297 PRO B N 1
ATOM 4999 C CA . PRO B 1 297 ? -14.086 31.016 22.062 1 93.75 297 PRO B CA 1
ATOM 5000 C C . PRO B 1 297 ? -15.398 30.906 22.828 1 93.75 297 PRO B C 1
ATOM 5002 O O . PRO B 1 297 ? -15.391 30.75 24.047 1 93.75 297 PRO B O 1
ATOM 5005 N N . SER B 1 298 ? -16.5 31.078 22.172 1 90.75 298 SER B N 1
ATOM 5006 C CA . SER B 1 298 ? -17.797 31.078 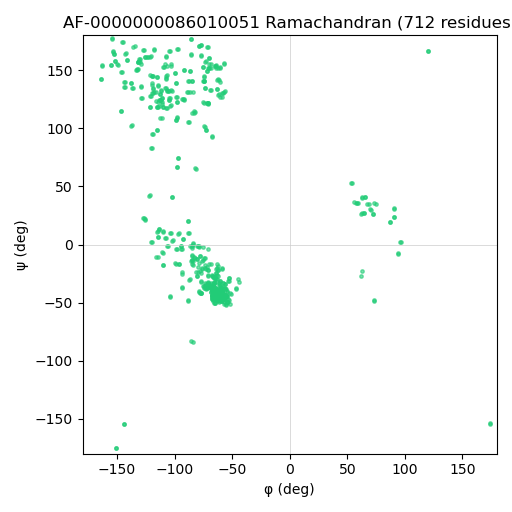22.828 1 90.75 298 SER B CA 1
ATOM 5007 C C . SER B 1 298 ? -18.328 29.656 23 1 90.75 298 SER B C 1
ATOM 5009 O O . SER B 1 298 ? -18.359 28.875 22.047 1 90.75 298 SER B O 1
ATOM 5011 N N . PRO B 1 299 ? -18.766 29.344 24.188 1 90.56 299 PRO B N 1
ATOM 5012 C CA . PRO B 1 299 ? -19.375 28.031 24.391 1 90.56 299 PRO B CA 1
ATOM 5013 C C . PRO B 1 299 ? -20.734 27.891 23.703 1 90.56 299 PRO B C 1
ATOM 5015 O O . PRO B 1 299 ? -21.203 26.781 23.484 1 90.56 299 PRO B O 1
ATOM 5018 N N . SER B 1 300 ? -21.266 28.984 23.359 1 91.94 300 SER B N 1
ATOM 5019 C CA . SER B 1 300 ? -22.594 28.953 22.766 1 91.94 300 SER B CA 1
ATOM 5020 C C . SER B 1 300 ? -22.547 28.703 21.266 1 91.94 300 SER B C 1
ATOM 5022 O O . SER B 1 300 ? -23.562 28.375 20.656 1 91.94 300 SER B O 1
ATOM 5024 N N . PHE B 1 301 ? -21.391 28.828 20.703 1 95.88 301 PHE B N 1
ATOM 5025 C CA . PHE B 1 301 ? -21.172 28.547 19.281 1 95.88 301 PHE B CA 1
ATOM 5026 C C . PHE B 1 301 ? -19.875 27.766 19.078 1 95.88 301 PHE B C 1
ATOM 5028 O O . PHE B 1 301 ? -18.797 28.375 19 1 95.88 301 PHE B O 1
ATOM 5035 N N . THR B 1 302 ? -20.016 26.5 18.859 1 96.81 302 THR B N 1
ATOM 5036 C CA . THR B 1 302 ? -18.859 25.609 18.828 1 96.81 302 THR B CA 1
ATOM 5037 C C . THR B 1 302 ? -18.406 25.359 17.391 1 96.81 302 THR B C 1
ATOM 5039 O O . THR B 1 302 ? -19.094 25.734 16.438 1 96.81 302 THR B O 1
ATOM 5042 N N . SER B 1 303 ? -17.203 24.75 17.312 1 97.56 303 SER B N 1
ATOM 5043 C CA . SER B 1 303 ? -16.688 24.328 16.016 1 97.56 303 SER B CA 1
ATOM 5044 C C . SER B 1 303 ? -17.672 23.391 15.312 1 97.56 303 SER B C 1
ATOM 5046 O O . SER B 1 303 ? -17.844 23.453 14.094 1 97.56 303 SER B O 1
ATOM 5048 N N . LYS B 1 304 ? -18.344 22.5 16.016 1 96.81 304 LYS B N 1
ATOM 5049 C CA . LYS B 1 304 ? -19.344 21.594 15.461 1 96.81 304 LYS B CA 1
ATOM 5050 C C . LYS B 1 304 ? -20.516 22.359 14.852 1 96.81 304 LYS B C 1
ATOM 5052 O O . LYS B 1 304 ? -20.969 22.047 13.75 1 96.81 304 LYS B O 1
ATOM 5057 N N . ASP B 1 305 ? -21 23.359 15.609 1 96.56 305 ASP B N 1
ATOM 5058 C CA . ASP B 1 305 ? -22.078 24.203 15.109 1 96.56 305 ASP B CA 1
ATOM 5059 C C . ASP B 1 305 ? -21.688 24.859 13.789 1 96.56 305 ASP B C 1
ATOM 5061 O O . ASP B 1 305 ? -22.484 24.891 12.844 1 96.56 305 ASP B O 1
ATOM 5065 N N . PHE B 1 306 ? -20.547 25.422 13.844 1 96.88 306 PHE B N 1
ATOM 5066 C CA . PHE B 1 306 ? -20.031 26.125 12.672 1 96.88 306 PHE B CA 1
ATOM 5067 C C . PHE B 1 306 ? -20 25.203 11.461 1 96.88 306 PHE B C 1
ATOM 5069 O O . PHE B 1 306 ? -20.5 25.562 10.391 1 96.88 306 PHE B O 1
ATOM 5076 N N . VAL B 1 307 ? -19.375 23.984 11.562 1 97.62 307 VAL B N 1
ATOM 5077 C CA . VAL B 1 307 ? -19.234 23.031 10.469 1 97.62 307 VAL B CA 1
ATOM 5078 C C . VAL B 1 307 ? -20.609 22.625 9.938 1 97.62 307 VAL B C 1
ATOM 5080 O O . VAL B 1 307 ? -20.812 22.531 8.727 1 97.62 307 VAL B O 1
ATOM 5083 N N . GLU B 1 308 ? -21.531 22.438 10.773 1 96.12 308 GLU B N 1
ATOM 5084 C CA . GLU B 1 308 ? -22.891 22.062 10.383 1 96.12 308 GLU B CA 1
ATOM 5085 C C . GLU B 1 308 ? -23.562 23.188 9.602 1 96.12 308 GLU B C 1
ATOM 5087 O O . GLU B 1 308 ? -24.172 22.938 8.555 1 96.12 308 GLU B O 1
ATOM 5092 N N . LYS B 1 309 ? -23.469 24.375 10.07 1 94.56 309 LYS B N 1
ATOM 5093 C CA . LYS B 1 309 ? -24.094 25.516 9.406 1 94.56 309 LYS B CA 1
ATOM 5094 C C . LYS B 1 309 ? -23.453 25.797 8.055 1 94.56 309 LYS B C 1
ATOM 5096 O O . LYS B 1 309 ? -24.125 26.188 7.102 1 94.56 309 LYS B O 1
ATOM 5101 N N . MET B 1 310 ? -22.172 25.641 8.016 1 95.25 310 MET B N 1
ATOM 5102 C CA . MET B 1 310 ? -21.438 25.906 6.781 1 95.25 310 MET B CA 1
ATOM 5103 C C . MET B 1 310 ? -21.812 24.891 5.707 1 95.25 310 MET B C 1
ATOM 5105 O O . MET B 1 310 ? -21.719 25.172 4.512 1 95.25 310 MET B O 1
ATOM 5109 N N . ALA B 1 311 ? -22.219 23.688 6.125 1 93.5 311 ALA B N 1
ATOM 5110 C CA . ALA B 1 311 ? -22.547 22.609 5.195 1 93.5 311 ALA B CA 1
ATOM 5111 C C . ALA B 1 311 ? -23.984 22.719 4.723 1 93.5 311 ALA B C 1
ATOM 5113 O O . ALA B 1 311 ? -24.406 21.953 3.848 1 93.5 311 ALA B O 1
ATOM 5114 N N . GLU B 1 312 ? -24.734 23.625 5.18 1 90.31 312 GLU B N 1
ATOM 5115 C CA . GLU B 1 312 ? -26.156 23.766 4.844 1 90.31 312 GLU B CA 1
ATOM 5116 C C . GLU B 1 312 ? -26.375 24.953 3.906 1 90.31 312 GLU B C 1
ATOM 5118 O O . GLU B 1 312 ? -25.594 25.906 3.906 1 90.31 312 GLU B O 1
ATOM 5123 N N . VAL B 1 313 ? -27.375 24.703 3.041 1 86.56 313 VAL B N 1
ATOM 5124 C CA . VAL B 1 313 ? -27.797 25.828 2.223 1 86.56 313 VAL B CA 1
ATOM 5125 C C . VAL B 1 313 ? -29.125 26.375 2.758 1 86.56 313 VAL B C 1
ATOM 5127 O O . VAL B 1 313 ? -30.094 25.625 2.9 1 86.56 313 VAL B O 1
ATOM 5130 N N . LYS B 1 314 ? -29.094 27.562 3.135 1 75.81 314 LYS B N 1
ATOM 5131 C CA . LYS B 1 314 ? -30.328 28.234 3.535 1 75.81 314 LYS B CA 1
ATOM 5132 C C . LYS B 1 314 ? -30.656 29.391 2.604 1 75.81 314 LYS B C 1
ATOM 5134 O O . LYS B 1 314 ? -29.766 30.062 2.1 1 75.81 314 LYS B O 1
ATOM 5139 N N . LYS B 1 315 ? -31.953 29.266 2.238 1 65.12 315 LYS B N 1
ATOM 5140 C CA . LYS B 1 315 ? -32.5 30.312 1.368 1 65.12 315 LYS B CA 1
ATOM 5141 C C . LYS B 1 315 ? -32.062 31.688 1.853 1 65.12 315 LYS B C 1
ATOM 5143 O O . LYS B 1 315 ? -31.828 32.594 1.043 1 65.12 315 LYS B O 1
ATOM 5148 N N . GLU B 1 316 ? -31.906 31.844 3.104 1 61.56 316 GLU B N 1
ATOM 5149 C CA . GLU B 1 316 ? -31.625 33.125 3.732 1 61.56 316 GLU B CA 1
ATOM 5150 C C . GLU B 1 316 ? -30.156 33.5 3.574 1 61.56 316 GLU B C 1
ATOM 5152 O O . GLU B 1 316 ? -29.781 34.656 3.766 1 61.56 316 GLU B O 1
ATOM 5157 N N . ASP B 1 317 ? -29.312 32.625 3.232 1 63.94 317 ASP B N 1
ATOM 5158 C CA . ASP B 1 317 ? -27.875 32.844 3.236 1 63.94 317 ASP B CA 1
ATOM 5159 C C . ASP B 1 317 ? -27.438 33.719 2.059 1 63.94 317 ASP B C 1
ATOM 5161 O O . ASP B 1 317 ? -26.344 34.25 2.059 1 63.94 317 ASP B O 1
ATOM 5165 N N . GLY B 1 318 ? -28.344 34.062 1.28 1 61.75 318 GLY B N 1
ATOM 5166 C CA . GLY B 1 318 ? -28.031 34.875 0.13 1 61.75 318 GLY B CA 1
ATOM 5167 C C . GLY B 1 318 ? -27.078 34.219 -0.846 1 61.75 318 GLY B C 1
ATOM 5168 O O . GLY B 1 318 ? -26.906 34.688 -1.974 1 61.75 318 GLY B O 1
ATOM 5169 N N . ALA B 1 319 ? -26.25 33.312 -0.271 1 67.81 319 ALA B N 1
ATOM 5170 C CA . ALA B 1 319 ? -25.312 32.625 -1.16 1 67.81 319 ALA B CA 1
ATOM 5171 C C . ALA B 1 319 ? -25.656 31.125 -1.264 1 67.81 319 ALA B C 1
ATOM 5173 O O . ALA B 1 319 ? -25.875 30.469 -0.249 1 67.81 319 ALA B O 1
ATOM 5174 N N . GLU B 1 320 ? -25.844 30.719 -2.426 1 86.19 320 GLU B N 1
ATOM 5175 C CA . GLU B 1 320 ? -26.062 29.297 -2.641 1 86.19 320 GLU B CA 1
ATOM 5176 C C . GLU B 1 320 ? -24.75 28.531 -2.684 1 86.19 320 GLU B C 1
ATOM 5178 O O . GLU B 1 320 ? -24.344 28.047 -3.746 1 86.19 320 GLU B O 1
ATOM 5183 N N . VAL B 1 321 ? -24.031 28.562 -1.371 1 92.69 321 VAL B N 1
ATOM 5184 C CA . VAL B 1 321 ? -22.719 27.922 -1.277 1 92.69 321 VAL B CA 1
ATOM 5185 C C . VAL B 1 321 ? -22.688 26.969 -0.089 1 92.69 321 VAL B C 1
ATOM 5187 O O . VAL B 1 321 ? -23.25 27.266 0.97 1 92.69 321 VAL B O 1
ATOM 5190 N N . VAL B 1 322 ? -22.141 25.781 -0.306 1 95 322 VAL B N 1
ATOM 5191 C CA . VAL B 1 322 ? -21.812 24.828 0.75 1 95 322 VAL B CA 1
ATOM 5192 C C . VAL B 1 322 ? -20.297 24.812 0.987 1 95 322 VAL B C 1
ATOM 5194 O O . VAL B 1 322 ? -19.516 24.656 0.046 1 95 322 VAL B O 1
ATOM 5197 N N . VAL B 1 323 ? -19.938 25.062 2.23 1 96.56 323 VAL B N 1
ATOM 5198 C CA . VAL B 1 323 ? -18.516 25.031 2.598 1 96.56 323 VAL B CA 1
ATOM 5199 C C . VAL B 1 323 ? -18.25 23.828 3.492 1 96.56 323 VAL B C 1
ATOM 5201 O O . VAL B 1 323 ? -18.844 23.688 4.566 1 96.56 323 VAL B O 1
ATOM 5204 N N . LYS B 1 324 ? -17.375 22.938 2.98 1 96.5 324 LYS B N 1
ATOM 5205 C CA . LYS B 1 324 ? -16.984 21.766 3.766 1 96.5 324 LYS B CA 1
ATOM 5206 C C . LYS B 1 324 ? -15.727 22.047 4.582 1 96.5 324 LYS B C 1
ATOM 5208 O O . LYS B 1 324 ? -14.719 22.516 4.043 1 96.5 324 LYS B O 1
ATOM 5213 N N . ALA B 1 325 ? -15.789 21.844 5.863 1 95.56 325 ALA B N 1
ATOM 5214 C CA . ALA B 1 325 ? -14.672 22.016 6.789 1 95.56 325 ALA B CA 1
ATOM 5215 C C . ALA B 1 325 ? -14.711 20.938 7.879 1 95.56 325 ALA B C 1
ATOM 5217 O O . ALA B 1 325 ? -15.711 20.234 8.031 1 95.56 325 ALA B O 1
ATOM 5218 N N . SER B 1 326 ? -13.555 20.828 8.539 1 94.19 326 SER B N 1
ATOM 5219 C CA . SER B 1 326 ? -13.484 19.781 9.555 1 94.19 326 SER B CA 1
ATOM 5220 C C . SER B 1 326 ? -13.203 20.359 10.93 1 94.19 326 SER B C 1
ATOM 5222 O O . SER B 1 326 ? -12.367 21.25 11.07 1 94.19 326 SER B O 1
ATOM 5224 N N . THR B 1 327 ? -13.961 19.75 11.922 1 96.06 327 THR B N 1
ATOM 5225 C CA . THR B 1 327 ? -13.602 20.078 13.289 1 96.06 327 THR B CA 1
ATOM 5226 C C . THR B 1 327 ? -12.164 19.672 13.586 1 96.06 327 THR B C 1
ATOM 5228 O O . THR B 1 327 ? -11.625 18.781 12.93 1 96.06 327 THR B O 1
ATOM 5231 N N . TRP B 1 328 ? -11.617 20.359 14.484 1 94.69 328 TRP B N 1
ATOM 5232 C CA . TRP B 1 328 ? -10.227 20.141 14.883 1 94.69 328 TRP B CA 1
ATOM 5233 C C . TRP B 1 328 ? -10.086 20.172 16.406 1 94.69 328 TRP B C 1
ATOM 5235 O O . TRP B 1 328 ? -11.07 20.375 17.125 1 94.69 328 TRP B O 1
ATOM 5245 N N . PHE B 1 329 ? -9.008 19.812 16.938 1 91.12 329 PHE B N 1
ATOM 5246 C CA . PHE B 1 329 ? -8.812 19.734 18.375 1 91.12 329 PHE B CA 1
ATOM 5247 C C . PHE B 1 329 ? -8.961 21.094 19.031 1 91.12 329 PHE B C 1
ATOM 5249 O O . PHE B 1 329 ? -8.75 22.125 18.391 1 91.12 329 PHE B O 1
ATOM 5256 N N . LYS B 1 330 ? -9.406 21.188 20.375 1 91.5 330 LYS B N 1
ATOM 5257 C CA . LYS B 1 330 ? -9.539 22.406 21.188 1 91.5 330 LYS B CA 1
ATOM 5258 C C . LYS B 1 330 ? -10.617 23.328 20.625 1 91.5 330 LYS B C 1
ATOM 5260 O O . LYS B 1 330 ? -10.43 24.531 20.562 1 91.5 330 LYS B O 1
ATOM 5265 N N . ASN B 1 331 ? -11.727 22.828 20.172 1 96 331 ASN B N 1
ATOM 5266 C CA . ASN B 1 331 ? -12.859 23.578 19.625 1 96 331 ASN B CA 1
ATOM 5267 C C . ASN B 1 331 ? -12.422 24.5 18.5 1 96 331 ASN B C 1
ATOM 5269 O O . ASN B 1 331 ? -12.688 25.703 18.547 1 96 331 ASN B O 1
ATOM 5273 N N . ARG B 1 332 ? -11.758 23.938 17.562 1 97.38 332 ARG B N 1
ATOM 5274 C CA . ARG B 1 332 ? -11.242 24.656 16.406 1 97.38 332 ARG B CA 1
ATOM 5275 C C . ARG B 1 332 ? -11.711 24 15.109 1 97.38 332 ARG B C 1
ATOM 5277 O O . ARG B 1 332 ? -12.281 22.906 15.133 1 97.38 332 ARG B O 1
ATOM 5284 N N . VAL B 1 333 ? -11.625 24.734 14.086 1 98.19 333 VAL B N 1
ATOM 5285 C CA . VAL B 1 333 ? -11.797 24.234 12.727 1 98.19 333 VAL B CA 1
ATOM 5286 C C . VAL B 1 333 ? -10.516 24.484 11.922 1 98.19 333 VAL B C 1
ATOM 5288 O O . VAL B 1 333 ? -9.891 25.547 12.039 1 98.19 333 VAL B O 1
ATOM 5291 N N . ARG B 1 334 ? -10.047 23.453 11.258 1 97.94 334 ARG B N 1
ATOM 5292 C CA . ARG B 1 334 ? -8.922 23.594 10.344 1 97.94 334 ARG B CA 1
ATOM 5293 C C . ARG B 1 334 ? -9.398 23.734 8.906 1 97.94 334 ARG B C 1
ATOM 5295 O O . ARG B 1 334 ? -10.18 22.906 8.422 1 97.94 334 ARG B O 1
ATOM 5302 N N . CYS B 1 335 ? -9.023 24.797 8.266 1 98.44 335 CYS B N 1
ATOM 5303 C CA . CYS B 1 335 ? -9.25 25 6.84 1 98.44 335 CYS B CA 1
ATOM 5304 C C . CYS B 1 335 ? -7.957 24.797 6.055 1 98.44 335 CYS B C 1
ATOM 5306 O O . CYS B 1 335 ? -6.941 25.438 6.352 1 98.44 335 CYS B O 1
ATOM 5308 N N . VAL B 1 336 ? -7.977 23.953 5.078 1 98.5 336 VAL B N 1
ATOM 5309 C CA . VAL B 1 336 ? -6.805 23.688 4.254 1 98.5 336 VAL B CA 1
ATOM 5310 C C . VAL B 1 336 ? -7.066 24.141 2.82 1 98.5 336 VAL B C 1
ATOM 5312 O O . VAL B 1 336 ? -7.992 23.641 2.17 1 98.5 336 VAL B O 1
ATOM 5315 N N . LEU B 1 337 ? -6.301 25.062 2.35 1 98.38 337 LEU B N 1
ATOM 5316 C CA . LEU B 1 337 ? -6.441 25.547 0.979 1 98.38 337 LEU B CA 1
ATOM 5317 C C . LEU B 1 337 ? -5.637 24.672 0.016 1 98.38 337 LEU B C 1
ATOM 5319 O O . LEU B 1 337 ? -4.605 24.109 0.394 1 98.38 337 LEU B O 1
ATOM 5323 N N . HIS B 1 338 ? -6.113 24.562 -1.203 1 97.81 338 HIS B N 1
ATOM 5324 C CA . HIS B 1 338 ? -5.504 23.688 -2.197 1 97.81 338 HIS B CA 1
ATOM 5325 C C . HIS B 1 338 ? -5.785 24.172 -3.613 1 97.81 338 HIS B C 1
ATOM 5327 O O . HIS B 1 338 ? -6.566 25.109 -3.805 1 97.81 338 HIS B O 1
ATOM 5333 N N . SER B 1 339 ? -5.254 23.516 -4.59 1 95.81 339 SER B N 1
ATOM 5334 C CA . SER B 1 339 ? -5.125 24.047 -5.945 1 95.81 339 SER B CA 1
ATOM 5335 C C . SER B 1 339 ? -6.469 24.031 -6.672 1 95.81 339 SER B C 1
ATOM 5337 O O . SER B 1 339 ? -6.625 24.688 -7.703 1 95.81 339 SER B O 1
ATOM 5339 N N . ASP B 1 340 ? -7.465 23.328 -6.156 1 96.31 340 ASP B N 1
ATOM 5340 C CA . ASP B 1 340 ? -8.773 23.297 -6.805 1 96.31 340 ASP B CA 1
ATOM 5341 C C . ASP B 1 340 ? -9.586 24.531 -6.465 1 96.31 340 ASP B C 1
ATOM 5343 O O . ASP B 1 340 ? -10.609 24.812 -7.102 1 96.31 340 ASP B O 1
ATOM 5347 N N . LEU B 1 341 ? -9.195 25.297 -5.527 1 97.19 341 LEU B N 1
ATOM 5348 C CA . LEU B 1 341 ? -9.953 26.469 -5.066 1 97.19 341 LEU B CA 1
ATOM 5349 C C . LEU B 1 341 ? -9.586 27.703 -5.875 1 97.19 341 LEU B C 1
ATOM 5351 O O . LEU B 1 341 ? -8.422 27.906 -6.223 1 97.19 341 LEU B O 1
ATOM 5355 N N . THR B 1 342 ? -10.555 28.484 -6.176 1 96.38 342 THR B N 1
ATOM 5356 C CA . THR B 1 342 ? -10.352 29.797 -6.777 1 96.38 342 THR B CA 1
ATOM 5357 C C . THR B 1 342 ? -10.555 30.891 -5.738 1 96.38 342 THR B C 1
ATOM 5359 O O . THR B 1 342 ? -11.055 30.641 -4.645 1 96.38 342 THR B O 1
ATOM 5362 N N . GLN B 1 343 ? -10.102 32.094 -6.168 1 96.19 343 GLN B N 1
ATOM 5363 C CA . GLN B 1 343 ? -10.359 33.219 -5.285 1 96.19 343 GLN B CA 1
ATOM 5364 C C . GLN B 1 343 ? -11.852 33.438 -5.086 1 96.19 343 GLN B C 1
ATOM 5366 O O . GLN B 1 343 ? -12.297 33.812 -3.994 1 96.19 343 GLN B O 1
ATOM 5371 N N . GLU B 1 344 ? -12.625 33.188 -6.117 1 95.94 344 GLU B N 1
ATOM 5372 C CA . GLU B 1 344 ? -14.078 33.344 -6.027 1 95.94 344 GLU B CA 1
ATOM 5373 C C . GLU B 1 344 ? -14.656 32.375 -5 1 95.94 344 GLU B C 1
ATOM 5375 O O . GLU B 1 344 ? -15.57 32.719 -4.246 1 95.94 344 GLU B O 1
ATOM 5380 N N . ASP B 1 345 ? -14.133 31.125 -5.008 1 96.62 345 ASP B N 1
ATOM 5381 C CA . ASP B 1 345 ? -14.562 30.156 -4.008 1 96.62 345 ASP B CA 1
ATOM 5382 C C . ASP B 1 345 ? -14.359 30.688 -2.592 1 96.62 345 ASP B C 1
ATOM 5384 O O . ASP B 1 345 ? -15.258 30.594 -1.75 1 96.62 345 ASP B O 1
ATOM 5388 N N . LEU B 1 346 ? -13.258 31.297 -2.35 1 97.06 346 LEU B N 1
ATOM 5389 C CA . LEU B 1 346 ? -12.914 31.781 -1.015 1 97.06 346 LEU B CA 1
ATOM 5390 C C . LEU B 1 346 ? -13.742 33 -0.646 1 97.06 346 LEU B C 1
ATOM 5392 O O . LEU B 1 346 ? -14.117 33.188 0.517 1 97.06 346 LEU B O 1
ATOM 5396 N N . ASP B 1 347 ? -14.039 33.812 -1.67 1 95.62 347 ASP B N 1
ATOM 5397 C CA . ASP B 1 347 ? -14.914 34.969 -1.426 1 95.62 347 ASP B CA 1
ATOM 5398 C C . ASP B 1 347 ? -16.312 34.5 -0.987 1 95.62 347 ASP B C 1
ATOM 5400 O O . ASP B 1 347 ? -16.891 35.062 -0.062 1 95.62 347 ASP B O 1
ATOM 5404 N N . TYR B 1 348 ? -16.781 33.5 -1.661 1 94.81 348 TYR B N 1
ATOM 5405 C CA . TYR B 1 348 ? -18.078 32.938 -1.293 1 94.81 348 TYR B CA 1
ATOM 5406 C C . TYR B 1 348 ? -18.031 32.312 0.1 1 94.81 348 TYR B C 1
ATOM 5408 O O . TYR B 1 348 ? -18.984 32.438 0.869 1 94.81 348 TYR B O 1
ATOM 5416 N N . ALA B 1 349 ? -16.938 31.688 0.414 1 96.31 349 ALA B N 1
ATOM 5417 C CA . ALA B 1 349 ? -16.781 31.094 1.74 1 96.31 349 ALA B CA 1
ATOM 5418 C C . ALA B 1 349 ? -16.812 32.156 2.828 1 96.31 349 ALA B C 1
ATOM 5420 O O . ALA B 1 349 ? -17.469 32 3.861 1 96.31 349 ALA B O 1
ATOM 5421 N N . VAL B 1 350 ? -16.109 33.219 2.605 1 96.12 350 VAL B N 1
ATOM 5422 C CA . VAL B 1 350 ? -16.062 34.312 3.586 1 96.12 350 VAL B CA 1
ATOM 5423 C C . VAL B 1 350 ? -17.453 34.938 3.752 1 96.12 350 VAL B C 1
ATOM 5425 O O . VAL B 1 350 ? -17.859 35.25 4.867 1 96.12 350 VAL B O 1
ATOM 5428 N N . LYS B 1 351 ? -18.156 35.094 2.682 1 93.75 351 LYS B N 1
ATOM 5429 C CA . LYS B 1 351 ? -19.516 35.625 2.742 1 93.75 351 LYS B CA 1
ATOM 5430 C C . LYS B 1 351 ? -20.406 34.719 3.588 1 93.75 351 LYS B C 1
ATOM 5432 O O . LYS B 1 351 ? -21.219 35.219 4.383 1 93.75 351 LYS B O 1
ATOM 5437 N N . LYS B 1 352 ? -20.281 33.531 3.326 1 94.12 352 LYS B N 1
ATOM 5438 C CA . LYS B 1 352 ? -21.078 32.594 4.105 1 94.12 352 LYS B CA 1
ATOM 5439 C C . LYS B 1 352 ? -20.688 32.625 5.578 1 94.12 352 LYS B C 1
ATOM 5441 O O . LYS B 1 352 ? -21.562 32.594 6.457 1 94.12 352 LYS B O 1
ATOM 5446 N N . ILE B 1 353 ? -19.406 32.656 5.852 1 95.5 353 ILE B N 1
ATOM 5447 C CA . ILE B 1 353 ? -18.938 32.75 7.23 1 95.5 353 ILE B CA 1
ATOM 5448 C C . ILE B 1 353 ? -19.547 33.969 7.902 1 95.5 353 ILE B C 1
ATOM 5450 O O . ILE B 1 353 ? -20.016 33.906 9.039 1 95.5 353 ILE B O 1
ATOM 5454 N N . ARG B 1 354 ? -19.531 35.031 7.215 1 94.25 354 ARG B N 1
ATOM 5455 C CA . ARG B 1 354 ? -20.109 36.281 7.738 1 94.25 354 ARG B CA 1
ATOM 5456 C C . ARG B 1 354 ? -21.578 36.062 8.125 1 94.25 354 ARG B C 1
ATOM 5458 O O . ARG B 1 354 ? -22 36.5 9.203 1 94.25 354 ARG B O 1
ATOM 5465 N N . SER B 1 355 ? -22.281 35.406 7.293 1 92.38 355 SER B N 1
ATOM 5466 C CA . SER B 1 355 ? -23.703 35.188 7.527 1 92.38 355 SER B CA 1
ATOM 5467 C C . SER B 1 355 ? -23.938 34.312 8.75 1 92.38 355 SER B C 1
ATOM 5469 O O . SER B 1 355 ? -24.969 34.406 9.414 1 92.38 355 SER B O 1
ATOM 5471 N N . VAL B 1 356 ? -23 33.469 9.016 1 92.62 356 VAL B N 1
ATOM 5472 C CA . VAL B 1 356 ? -23.156 32.5 10.078 1 92.62 356 VAL B CA 1
ATOM 5473 C C . VAL B 1 356 ? -22.719 33.094 11.406 1 92.62 356 VAL B C 1
ATOM 5475 O O . VAL B 1 356 ? -23.297 32.812 12.461 1 92.62 356 VAL B O 1
ATOM 5478 N N . VAL B 1 357 ? -21.766 34.031 11.367 1 93.06 357 VAL B N 1
ATOM 5479 C CA . VAL B 1 357 ? -21.125 34.375 12.633 1 93.06 357 VAL B CA 1
ATOM 5480 C C . VAL B 1 357 ? -21.438 35.844 12.977 1 93.06 357 VAL B C 1
ATOM 5482 O O . VAL B 1 357 ? -21.062 36.312 14.039 1 93.06 357 VAL B O 1
ATOM 5485 N N . MET B 1 358 ? -21.984 36.531 12.039 1 88.56 358 MET B N 1
ATOM 5486 C CA . MET B 1 358 ? -22.406 37.906 12.305 1 88.56 358 MET B CA 1
ATOM 5487 C C . MET B 1 358 ? -23.922 38.031 12.445 1 88.56 358 MET B C 1
ATOM 5489 O O . MET B 1 358 ? -24.656 37.219 11.852 1 88.56 358 MET B O 1
#

Radius of gyration: 27.42 Å; Cα contacts (8 Å, |Δi|>4): 1628; chains: 2; bounding box: 59×78×68 Å

Nearest PDB structures (foldseek):
  8pum-assembly1_A  TM=9.790E-01  e=3.509E-47  Mus musculus
  1lw5-assembly1_B  TM=9.714E-01  e=1.406E-41  Thermotoga maritima
  1jg8-assembly1_C  TM=9.711E-01  e=6.370E-41  Thermotoga maritima
  3wgb-assembly1_A  TM=9.579E-01  e=2.356E-36  Aeromonas jandaei
  4lnj-assembly1_A  TM=9.568E-01  e=3.150E-36  Escherichia coli WV_060327

pLDDT: mean 96.23, std 4.85, range [61.56, 98.94]

Secondary structure (DSSP, 8-state):
--EEEE-S-GGGPPPPHHHHHHHHH-----GGGT--HHHHHHHHHHHHHHT-SEEEEES-HHHHHHHHHHHH--SSSEEEEEETTSHHHHSSTTHHHHTT--EEEEEPPPTTS---HHHHHHH---SS--TTSPEEEEEEEESSBTTTTSBPPPHHHHHHHHHHHHHTT--EEEE-TTHHHHHHHHTS-HHHHSTT-SEEEEESSSSS--SS-EEEEE-HHHHHHHHHHHHHHT---S-THHHHHHHHHHHHHHHHHHHHHHHHHHHHHHHHHHT--SS-B--GGG--SSEEEEE---TTS-HHHHHHHHT---GGGSS-EEEE-EEETTTEEEEE--TT--HHHHHHHHHHHHHHH-/--EEEE-S-GGGPPPPHHHHHHHHH-----GGGT--HHHHHHHHHHHHHHT-SEEEEES-HHHHHHHHHHHH--SSSEEEEEETTSHHHHSSTTHHHHTT--EEEEEPPPTTS---HHHHHHH---SS--TTSPEEEEEEEESSBTTTTSBPPPHHHHHHHHHHHHHTT--EEEE-TTHHHHHHHHTS-HHHHSTT-SEEEEESSSSS--SS-EEEEE-HHHHHHHHHHHHHHT---S-THHHHHHHHHHHHHHHHHHHHHHHHHHHHHHHHHHT--SS-B--GGG--SSEEEEE---TTS-HHHHHHHHT---GGGSS-EEEE-EEETTTEEEEE--TT--HHHHHHHHHHHHHHH-